Protein AF-A0A0Q4N151-F1 (afdb_monomer_lite)

Sequence (382 aa):
MIRSSELERDVANARCSFQQALKKNDFEMAQRARSQFSKATCHAAKTGRFMLASSLTSTMWHAFKIEQVIQDFRLARISEPLFRLCLNLFPPTTSVIRSLDKTITRLDIDLMLIEALVDHDDPQCNALLHIISDLSYRASHKALAVILTRFFSTVTPEFIAKGSATPLIKYINEFGRDYPSGKKIPASLLNILADNQALLIQVSERSESAYSEQKSLNLNILKQLHQAGAHDVVNAMAPAWMFNSAQPWSLIDLEAMGFRPMLSTLKTKLQYTTETNVCAAVYALCSNHIDMAQFTDFLKYLAGIFKPWMEALAQTCKAIAIAQRNELQNEKIRALILSVCSMSRIPPGYPQALLSIDGLERDSILEIPILHETMLGVDLGL

pLDDT: mean 70.11, std 10.07, range [41.34, 90.12]

Foldseek 3Di:
DDDLVVLVVLLVVLLVQLVVCLQVLPQVSNVVSVVSLVVSLVVCVVVVNPVSSVVSLVVSQVSDDLLVLLVCVLVVSHDPSSNLSCLLSHQDDPVSLLPDDLPDDPLVSLQSNLLSNLVPPLCPLLNLLVVLVSCLQPHDLNSNLNSLLSSLVNDDPVCLVVLVCLCVLVSLQSNCVVQPPPRDDPPSNLVSCLVSLVVLLSNLVSDPDLADSSNAHDLNSLLVNLVVVSVNSNVRHVLNVLLNDLDLVSLVSNVVSVDDDDLVSLLVRVQPDPSSLLSVLLCLLPPPPNAPVNLLVSLVSSLVRDDVLQVSLLCSLLVVLPPDDDPRSLSSNLSNVLSVVVRDDDDPCSLVSVVPRHPRDNVSSCVNPSSVVSVVCVVVVD

Radius of gyration: 31.25 Å; chains: 1; bounding box: 76×41×87 Å

Secondary structure (DSSP, 8-state):
---HHHHHHHHHHHHHHHHHHHHHT-HHHHHHHHHHHHHHHHHHHHTT-HHHHHHHHHHHHHH--HHHHHHHHHTT-S-HHHHHHHHHHSPPPHHHHHHS-TT---HHHHHHHHHHHHHHS---HHHHHHHHHHHTTTS-HHHHHHHHHHHHHH--HHHHHTTTTTHHHHHHHHHHTTS-TTPPPPHHHHHHHHHTHHHHHHHHHT-S-TT-TTTS--HHHHHHHHHTT-HHHHHHHHHHHHTS-S-THHHHHHHHTT----HHHHHHH-SS-HHHHHHHHHHHHH-SSS-HHHHHHHHHHHHTT-S-HHHHHHHHHHHHHHH---HHHHHHHHHHHHHHHHHSPPPTTHHHHHHTSTTS-HHHHHTSHHHHHHHHHHHTT-

Structure (mmCIF, N/CA/C/O backbone):
data_AF-A0A0Q4N151-F1
#
_entry.id   AF-A0A0Q4N151-F1
#
loop_
_atom_site.group_PDB
_atom_site.id
_atom_site.type_symbol
_atom_site.label_atom_id
_atom_site.label_alt_id
_atom_site.label_comp_id
_atom_site.label_asym_id
_atom_site.label_entity_id
_atom_site.label_seq_id
_atom_site.pdbx_PDB_ins_code
_atom_site.Cartn_x
_atom_site.Cartn_y
_atom_site.Cartn_z
_atom_site.occupancy
_atom_site.B_iso_or_equiv
_atom_site.auth_seq_id
_atom_site.auth_comp_id
_atom_site.auth_asym_id
_atom_site.auth_atom_id
_atom_site.pdbx_PDB_model_num
ATOM 1 N N . MET A 1 1 ? 43.180 -5.854 -40.787 1.00 41.34 1 MET A N 1
ATOM 2 C CA . MET A 1 1 ? 43.417 -5.477 -39.376 1.00 41.34 1 MET A CA 1
ATOM 3 C C . MET A 1 1 ? 42.893 -4.052 -39.200 1.00 41.34 1 MET A C 1
ATOM 5 O O . MET A 1 1 ? 43.567 -3.130 -39.631 1.00 41.34 1 MET A O 1
ATOM 9 N N . ILE A 1 2 ? 41.669 -3.861 -38.692 1.00 46.62 2 ILE A N 1
ATOM 10 C CA . ILE A 1 2 ? 41.097 -2.513 -38.488 1.00 46.62 2 ILE A CA 1
ATOM 11 C C . ILE A 1 2 ? 41.815 -1.858 -37.298 1.00 46.62 2 ILE A C 1
ATOM 13 O O . ILE A 1 2 ? 41.944 -2.468 -36.224 1.00 46.62 2 ILE A O 1
ATOM 17 N N . ARG A 1 3 ? 42.349 -0.649 -37.499 1.00 55.31 3 ARG A N 1
ATOM 18 C CA . ARG A 1 3 ? 43.069 0.116 -36.465 1.00 55.31 3 ARG A CA 1
ATOM 19 C C . ARG A 1 3 ? 42.054 0.669 -35.453 1.00 55.31 3 ARG A C 1
ATOM 21 O O . ARG A 1 3 ? 40.966 1.063 -35.854 1.00 55.31 3 ARG A O 1
ATOM 28 N N . SER A 1 4 ? 42.391 0.704 -34.156 1.00 58.28 4 SER A N 1
ATOM 29 C CA . SER A 1 4 ? 41.519 1.246 -33.079 1.00 58.28 4 SER A CA 1
ATOM 30 C C . SER A 1 4 ? 40.901 2.607 -33.443 1.00 58.28 4 SER A C 1
ATOM 32 O O . SER A 1 4 ? 39.729 2.858 -33.184 1.00 58.28 4 SER A O 1
ATOM 34 N N . SER A 1 5 ? 41.665 3.423 -34.177 1.00 66.75 5 SER A N 1
ATOM 35 C CA . SER A 1 5 ? 41.291 4.752 -34.659 1.00 66.75 5 SER A CA 1
ATOM 36 C C . SER A 1 5 ? 40.102 4.798 -35.627 1.00 66.75 5 SER A C 1
ATOM 38 O O . SER A 1 5 ? 39.402 5.804 -35.670 1.00 66.75 5 SER A O 1
ATOM 40 N N . GLU A 1 6 ? 39.873 3.762 -36.441 1.00 69.94 6 GLU A N 1
ATOM 41 C CA . GLU A 1 6 ? 38.732 3.737 -37.375 1.00 69.94 6 GLU A CA 1
ATOM 42 C C . GLU A 1 6 ? 37.424 3.475 -36.626 1.00 69.94 6 GLU A C 1
ATOM 44 O O . GLU A 1 6 ? 36.424 4.143 -36.865 1.00 69.94 6 GLU A O 1
ATOM 49 N N . LEU A 1 7 ? 37.462 2.582 -35.637 1.00 66.88 7 LEU A N 1
ATOM 50 C CA . LEU A 1 7 ?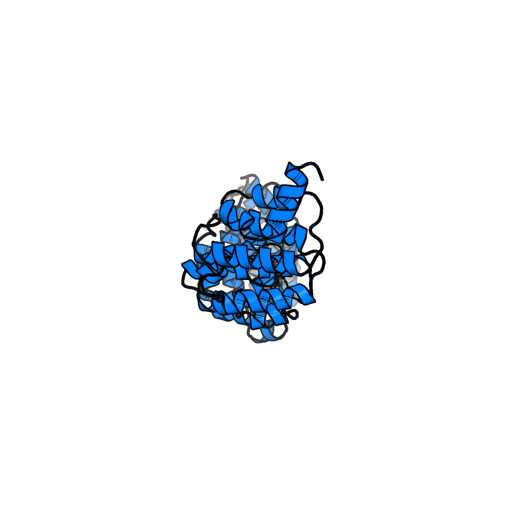 36.290 2.236 -34.841 1.00 66.88 7 LEU A CA 1
ATOM 51 C C . LEU A 1 7 ? 35.866 3.385 -33.907 1.00 66.88 7 LEU A C 1
ATOM 53 O O . LEU A 1 7 ? 34.680 3.673 -33.766 1.00 66.88 7 LEU A O 1
ATOM 57 N N . GLU A 1 8 ? 36.832 4.085 -33.307 1.00 69.50 8 GLU A N 1
ATOM 58 C CA . GLU A 1 8 ? 36.586 5.301 -32.517 1.00 69.50 8 GLU A CA 1
ATOM 59 C C . GLU A 1 8 ? 35.974 6.423 -33.370 1.00 69.50 8 GLU A C 1
ATOM 61 O O . GLU A 1 8 ? 35.065 7.130 -32.925 1.00 69.50 8 GLU A O 1
ATOM 66 N N . ARG A 1 9 ? 36.422 6.554 -34.626 1.00 76.19 9 ARG A N 1
ATOM 67 C CA . ARG A 1 9 ? 35.875 7.517 -35.588 1.00 76.19 9 ARG A CA 1
ATOM 68 C C . ARG A 1 9 ? 34.433 7.189 -35.963 1.00 76.19 9 ARG A C 1
ATOM 70 O O . ARG A 1 9 ? 33.602 8.094 -36.001 1.00 76.19 9 ARG A O 1
ATOM 77 N N . ASP A 1 10 ? 34.124 5.917 -36.188 1.00 73.12 10 ASP A N 1
ATOM 78 C CA . ASP A 1 10 ? 32.767 5.467 -36.503 1.00 73.12 10 ASP A CA 1
ATOM 79 C C . ASP A 1 10 ? 31.799 5.723 -35.342 1.00 73.12 10 ASP A C 1
ATOM 81 O O . ASP A 1 10 ? 30.681 6.195 -35.561 1.00 73.12 10 ASP A O 1
ATOM 85 N N . VAL A 1 11 ? 32.239 5.514 -34.096 1.00 68.56 11 VAL A N 1
ATOM 86 C CA . VAL A 1 11 ? 31.441 5.838 -32.901 1.00 68.56 11 VAL A CA 1
ATOM 87 C C . VAL A 1 11 ? 31.250 7.349 -32.742 1.00 68.56 11 VAL A C 1
ATOM 89 O O . VAL A 1 11 ? 30.138 7.800 -32.458 1.00 68.56 11 VAL A O 1
ATOM 92 N N . ALA A 1 12 ? 32.289 8.156 -32.978 1.00 73.69 12 ALA A N 1
ATOM 93 C CA . ALA A 1 12 ? 32.175 9.614 -32.947 1.00 73.69 12 ALA A CA 1
ATOM 94 C C . ALA A 1 12 ? 31.212 10.146 -34.026 1.00 73.69 12 ALA A C 1
ATOM 96 O O . ALA A 1 12 ? 30.402 11.033 -33.745 1.00 73.69 12 ALA A O 1
ATOM 97 N N . ASN A 1 13 ? 31.254 9.571 -35.231 1.00 79.06 13 ASN A N 1
ATOM 98 C CA . ASN A 1 13 ? 30.350 9.906 -36.328 1.00 79.06 13 ASN A CA 1
ATOM 99 C C . ASN A 1 13 ? 28.906 9.516 -36.003 1.00 79.06 13 ASN A C 1
ATOM 101 O O . ASN A 1 13 ? 28.019 10.360 -36.112 1.00 79.06 13 ASN A O 1
ATOM 105 N N . ALA A 1 14 ? 28.675 8.290 -35.523 1.00 75.38 14 ALA A N 1
ATOM 106 C CA . ALA A 1 14 ? 27.351 7.835 -35.103 1.00 75.38 14 ALA A CA 1
ATOM 107 C C . ALA A 1 14 ? 26.773 8.734 -33.995 1.00 75.38 14 ALA A C 1
ATOM 109 O O . ALA A 1 14 ? 25.610 9.134 -34.072 1.00 75.38 14 ALA A O 1
ATOM 110 N N . ARG A 1 15 ? 27.595 9.144 -33.015 1.00 73.44 15 ARG A N 1
ATOM 111 C CA . ARG A 1 15 ? 27.204 10.107 -31.971 1.00 73.44 15 ARG A CA 1
ATOM 112 C C . ARG A 1 15 ? 26.778 11.449 -32.564 1.00 73.44 15 ARG A C 1
ATOM 114 O O . ARG A 1 15 ? 25.709 11.954 -32.226 1.00 73.44 15 ARG A O 1
ATOM 121 N N . CYS A 1 16 ? 27.598 12.033 -33.436 1.00 78.56 16 CYS A N 1
ATOM 122 C CA . CYS A 1 16 ? 27.294 13.312 -34.077 1.00 78.56 16 CYS A CA 1
ATOM 123 C C . CYS A 1 16 ? 26.020 13.232 -34.929 1.00 78.56 16 CYS A C 1
ATOM 125 O O . CYS A 1 16 ? 25.173 14.120 -34.843 1.00 78.56 16 CYS A O 1
ATOM 127 N N . SER A 1 17 ? 25.846 12.159 -35.706 1.00 81.38 17 SER A N 1
ATOM 128 C CA . SER A 1 17 ? 24.643 11.935 -36.509 1.00 81.38 17 SER A CA 1
ATOM 129 C C . SER A 1 17 ? 23.394 11.784 -35.643 1.00 81.38 17 SER A C 1
ATOM 131 O O . SER A 1 17 ? 22.366 12.376 -35.958 1.00 81.38 17 SER A O 1
ATOM 133 N N . PHE A 1 18 ? 23.483 11.076 -34.516 1.00 76.81 18 PHE A N 1
ATOM 134 C CA . PHE A 1 18 ? 22.365 10.944 -33.582 1.00 76.81 18 PHE A CA 1
ATOM 135 C C . PHE A 1 18 ? 22.019 12.281 -32.899 1.00 76.81 18 PHE A C 1
ATOM 137 O O . PHE A 1 18 ? 20.851 12.643 -32.790 1.00 76.81 18 PHE A O 1
ATOM 144 N N . GLN A 1 19 ? 23.017 13.082 -32.508 1.00 77.19 19 GLN A N 1
ATOM 145 C CA . GLN A 1 19 ? 22.788 14.431 -31.965 1.00 77.19 19 GLN A CA 1
ATOM 146 C C . GLN A 1 19 ? 22.160 15.384 -32.992 1.00 77.19 19 GLN A C 1
ATOM 148 O O . GLN A 1 19 ? 21.340 16.231 -32.638 1.00 77.19 19 GLN A O 1
ATOM 153 N N . GLN A 1 20 ? 22.526 15.263 -34.269 1.00 82.38 20 GLN A N 1
ATOM 154 C CA . GLN A 1 20 ? 21.883 16.016 -35.346 1.00 82.38 20 GLN A CA 1
ATOM 155 C C . GLN A 1 20 ? 20.444 15.555 -35.583 1.00 82.38 20 GLN A C 1
ATOM 157 O O . GLN A 1 20 ? 19.576 16.403 -35.782 1.00 82.38 20 GLN A O 1
ATOM 162 N N . ALA A 1 21 ? 20.187 14.247 -35.508 1.00 82.12 21 ALA A N 1
ATOM 163 C CA . ALA A 1 21 ? 18.848 13.678 -35.597 1.00 82.12 21 ALA A CA 1
ATOM 164 C C . ALA A 1 21 ? 17.926 14.239 -34.504 1.00 82.12 21 ALA A C 1
ATOM 166 O O . ALA A 1 21 ? 16.815 14.663 -34.804 1.00 82.12 21 ALA A O 1
ATOM 167 N N . LEU A 1 22 ? 18.425 14.353 -33.266 1.00 76.44 22 LEU A N 1
ATOM 168 C CA . LEU A 1 22 ? 17.711 15.006 -32.163 1.00 76.44 22 LEU A CA 1
ATOM 169 C C . LEU A 1 22 ? 17.378 16.469 -32.471 1.00 76.44 22 LEU A C 1
ATOM 171 O O . LEU A 1 22 ? 16.227 16.873 -32.350 1.00 76.44 22 LEU A O 1
ATOM 175 N N . LYS A 1 23 ? 18.359 17.255 -32.936 1.00 80.69 23 LYS A N 1
ATOM 176 C CA . LYS A 1 23 ? 18.148 18.673 -33.287 1.00 80.69 23 LYS A CA 1
ATOM 177 C C . LYS A 1 23 ? 17.144 18.875 -34.423 1.00 80.69 23 LYS A C 1
ATOM 179 O O . LYS A 1 23 ? 16.506 19.919 -34.482 1.00 80.69 23 LYS A O 1
ATOM 184 N N . LYS A 1 24 ? 17.052 17.914 -35.344 1.00 84.88 24 LYS A N 1
ATOM 185 C CA . LYS A 1 24 ? 16.179 17.967 -36.526 1.00 84.88 24 LYS A CA 1
ATOM 186 C C . LYS A 1 24 ? 14.867 17.199 -36.353 1.00 84.88 24 LYS A C 1
ATOM 188 O O . LYS A 1 24 ? 14.054 17.212 -37.268 1.00 84.88 24 LYS A O 1
ATOM 193 N N . ASN A 1 25 ? 14.670 16.542 -35.209 1.00 78.62 25 ASN A N 1
ATOM 194 C CA . ASN A 1 25 ? 13.558 15.628 -34.951 1.00 78.62 25 ASN A CA 1
ATOM 195 C C . ASN A 1 25 ? 13.407 14.528 -36.033 1.00 78.62 25 ASN A C 1
ATOM 197 O O . ASN A 1 25 ? 12.300 14.169 -36.426 1.00 78.62 25 ASN A O 1
ATOM 201 N N . ASP A 1 26 ? 14.535 14.010 -36.532 1.00 84.25 26 ASP A N 1
ATOM 202 C CA . ASP A 1 26 ? 14.602 13.046 -37.638 1.00 84.25 26 ASP A CA 1
ATOM 203 C C . ASP A 1 26 ? 14.777 11.612 -37.108 1.00 84.25 26 ASP A C 1
ATOM 205 O O . ASP A 1 26 ? 15.869 11.177 -36.729 1.00 84.25 26 ASP A O 1
ATOM 209 N N . PHE A 1 27 ? 13.674 10.863 -37.072 1.00 78.62 27 PHE A N 1
ATOM 210 C CA . PHE A 1 27 ? 13.645 9.493 -36.560 1.00 78.62 27 PHE A CA 1
ATOM 211 C C . PHE A 1 27 ? 14.465 8.509 -37.406 1.00 78.62 27 PHE A C 1
ATOM 213 O O . PHE A 1 27 ? 15.145 7.637 -36.858 1.00 78.62 27 PHE A O 1
ATOM 220 N N . GLU A 1 28 ? 14.458 8.652 -38.732 1.00 84.75 28 GLU A N 1
ATOM 221 C CA . GLU A 1 28 ? 15.217 7.759 -39.609 1.00 84.75 28 GLU A CA 1
ATOM 222 C C . GLU A 1 28 ? 16.720 7.955 -39.428 1.00 84.75 28 GLU A C 1
ATOM 224 O O . GLU A 1 28 ? 17.482 6.985 -39.366 1.00 84.75 28 GLU A O 1
ATOM 229 N N . MET A 1 29 ? 17.159 9.208 -39.303 1.00 82.88 29 MET A N 1
ATOM 230 C CA . MET A 1 29 ? 18.560 9.532 -39.055 1.00 82.88 29 MET A CA 1
ATOM 231 C C . MET A 1 29 ? 19.038 8.945 -37.719 1.00 82.88 29 MET A C 1
ATOM 233 O O . MET A 1 29 ? 20.139 8.389 -37.650 1.00 82.88 29 MET A O 1
ATOM 237 N N . ALA A 1 30 ? 18.193 8.980 -36.684 1.00 78.81 30 ALA A N 1
ATOM 238 C CA . ALA A 1 30 ? 18.471 8.348 -35.396 1.00 78.81 30 ALA A CA 1
ATOM 239 C C . ALA A 1 30 ? 18.589 6.814 -35.511 1.00 78.81 30 ALA A C 1
ATOM 241 O O . ALA A 1 30 ? 19.528 6.217 -34.974 1.00 78.81 30 ALA A O 1
ATOM 242 N N . GLN A 1 31 ? 17.701 6.158 -36.268 1.00 79.81 31 GLN A N 1
ATOM 243 C CA . GLN A 1 31 ? 17.779 4.712 -36.517 1.00 79.81 31 GLN A CA 1
ATOM 244 C C . GLN A 1 31 ? 19.034 4.305 -37.300 1.00 79.81 31 GLN A C 1
ATOM 246 O O . GLN A 1 31 ? 19.663 3.288 -36.992 1.00 79.81 31 GLN A O 1
ATOM 251 N N . ARG A 1 32 ? 19.439 5.101 -38.295 1.00 83.12 32 ARG A N 1
ATOM 252 C CA . ARG A 1 32 ? 20.667 4.846 -39.065 1.00 83.12 32 ARG A CA 1
ATOM 253 C C . ARG A 1 32 ? 21.905 4.954 -38.178 1.00 83.12 32 ARG A C 1
ATOM 255 O O . ARG A 1 32 ? 22.747 4.057 -38.213 1.00 83.12 32 ARG A O 1
ATOM 262 N N . ALA A 1 33 ? 21.977 5.984 -37.337 1.00 80.75 33 ALA A N 1
ATOM 263 C CA . ALA A 1 33 ? 23.064 6.152 -36.375 1.00 80.75 33 ALA A CA 1
ATOM 264 C C . ALA A 1 33 ? 23.129 4.991 -35.358 1.00 80.75 33 ALA A C 1
ATOM 266 O O . ALA A 1 33 ? 24.214 4.469 -35.094 1.00 80.75 33 ALA A O 1
ATOM 267 N N . ARG A 1 34 ? 21.980 4.486 -34.879 1.00 76.31 34 ARG A N 1
ATOM 268 C CA . ARG A 1 34 ? 21.909 3.249 -34.071 1.00 76.31 34 ARG A CA 1
ATOM 269 C C . ARG A 1 34 ? 22.496 2.047 -34.809 1.00 76.31 34 ARG A C 1
ATOM 271 O O . ARG A 1 34 ? 23.286 1.296 -34.239 1.00 76.31 34 ARG A O 1
ATOM 278 N N . SER A 1 35 ? 22.078 1.824 -36.056 1.00 80.94 35 SER A N 1
ATOM 279 C CA . SER A 1 35 ? 22.536 0.679 -36.852 1.00 80.94 35 SER A CA 1
ATOM 280 C C . SER A 1 35 ? 24.053 0.713 -37.052 1.00 80.94 35 SER A C 1
ATOM 282 O O . SER A 1 35 ? 24.719 -0.312 -36.916 1.00 80.94 35 SER A O 1
ATOM 284 N N . GLN A 1 36 ? 24.609 1.899 -37.312 1.00 80.62 36 GLN A N 1
ATOM 285 C CA . GLN A 1 36 ? 26.053 2.107 -37.429 1.00 80.62 36 GLN A CA 1
ATOM 286 C C . GLN A 1 36 ? 26.781 1.760 -36.128 1.00 80.62 36 GLN A C 1
ATOM 288 O O . GLN A 1 36 ? 27.745 0.996 -36.156 1.00 80.62 36 GLN A O 1
ATOM 293 N N . PHE A 1 37 ? 26.275 2.233 -34.987 1.00 76.19 37 PHE A N 1
ATOM 294 C CA . PHE A 1 37 ? 26.854 1.915 -33.685 1.00 76.19 37 PHE A CA 1
ATOM 295 C C . PHE A 1 37 ? 26.819 0.409 -33.377 1.00 76.19 37 PHE A C 1
ATOM 297 O O . PHE A 1 37 ? 27.835 -0.176 -33.009 1.00 76.19 37 PHE A O 1
ATOM 304 N N . SER A 1 38 ? 25.671 -0.243 -33.589 1.00 75.88 38 SER A N 1
ATOM 305 C CA . SER A 1 38 ? 25.506 -1.684 -33.355 1.00 75.88 38 SER A CA 1
ATOM 306 C C . SER A 1 38 ? 26.436 -2.527 -34.235 1.00 75.88 38 SER A C 1
ATOM 308 O O . SER A 1 38 ? 27.004 -3.520 -33.780 1.00 75.88 38 SER A O 1
ATOM 310 N N . LYS A 1 39 ? 26.652 -2.114 -35.490 1.00 81.12 39 LYS A N 1
ATOM 311 C CA . LYS A 1 39 ? 27.624 -2.762 -36.379 1.00 81.12 39 LYS A CA 1
ATOM 312 C C . LYS A 1 39 ? 29.052 -2.612 -35.853 1.00 81.12 39 LYS A C 1
ATOM 314 O O . LYS A 1 39 ? 29.786 -3.598 -35.858 1.00 81.12 39 LYS A O 1
ATOM 319 N N . ALA A 1 40 ? 29.426 -1.428 -35.366 1.00 73.88 40 ALA A N 1
ATOM 320 C CA . ALA A 1 40 ? 30.756 -1.171 -34.818 1.00 73.88 40 ALA A CA 1
ATOM 321 C C . ALA A 1 40 ? 31.033 -1.999 -33.548 1.00 73.88 40 ALA A C 1
ATOM 323 O O . ALA A 1 40 ? 32.072 -2.658 -33.452 1.00 73.88 40 ALA A O 1
ATOM 324 N N . THR A 1 41 ? 30.087 -2.054 -32.604 1.00 70.00 41 THR A N 1
ATOM 325 C CA . THR A 1 41 ? 30.229 -2.856 -31.375 1.00 70.00 41 THR A CA 1
ATOM 326 C C . THR A 1 41 ? 30.225 -4.357 -31.656 1.00 70.00 41 THR A C 1
ATOM 328 O O . THR A 1 41 ? 31.070 -5.084 -31.130 1.00 70.00 41 THR A O 1
ATOM 331 N N . CYS A 1 42 ? 29.348 -4.832 -32.546 1.00 72.75 42 CYS A N 1
ATOM 332 C CA . CYS A 1 42 ? 29.320 -6.232 -32.971 1.00 72.75 42 CYS A CA 1
ATOM 333 C C . CYS A 1 42 ? 30.626 -6.644 -33.668 1.00 72.75 42 CYS A C 1
ATOM 335 O O . CYS A 1 42 ? 31.152 -7.727 -33.411 1.00 72.75 42 CYS A O 1
ATOM 337 N N . HIS A 1 43 ? 31.187 -5.780 -34.518 1.00 76.19 43 HIS A N 1
ATOM 338 C CA . HIS A 1 43 ? 32.465 -6.036 -35.179 1.00 76.19 43 HIS A CA 1
ATOM 339 C C . HIS A 1 43 ? 33.631 -6.119 -34.176 1.00 76.19 43 HIS A C 1
ATOM 341 O O . HIS A 1 43 ? 34.466 -7.021 -34.273 1.00 76.19 43 HIS A O 1
ATOM 347 N N . ALA A 1 44 ? 33.664 -5.238 -33.170 1.00 70.56 44 ALA A N 1
ATOM 348 C CA . ALA A 1 44 ? 34.652 -5.294 -32.090 1.00 70.56 44 ALA A CA 1
ATOM 349 C C . ALA A 1 44 ? 34.565 -6.596 -31.276 1.00 70.56 44 ALA A C 1
ATOM 351 O O . ALA A 1 44 ? 35.587 -7.231 -31.016 1.00 70.56 44 ALA A O 1
ATOM 352 N N . ALA A 1 45 ? 33.349 -7.033 -30.932 1.00 71.19 45 ALA A N 1
ATOM 353 C CA . ALA A 1 45 ? 33.125 -8.295 -30.228 1.00 71.19 45 ALA A CA 1
ATOM 354 C C . ALA A 1 45 ? 33.564 -9.507 -31.071 1.00 71.19 45 ALA A C 1
ATOM 356 O O . ALA A 1 45 ? 34.313 -10.358 -30.598 1.00 71.19 45 ALA A O 1
ATOM 357 N N . LYS A 1 46 ? 33.176 -9.550 -32.354 1.00 75.19 46 LYS A N 1
ATOM 358 C CA . LYS A 1 46 ? 33.537 -10.633 -33.290 1.00 75.19 46 LYS A CA 1
ATOM 359 C C . LYS A 1 46 ? 35.036 -10.738 -33.572 1.00 75.19 46 LYS A C 1
ATOM 361 O O . LYS A 1 46 ? 35.508 -11.806 -33.938 1.00 75.19 46 LYS A O 1
ATOM 366 N N . THR A 1 47 ? 35.787 -9.652 -33.404 1.00 74.81 47 THR A N 1
ATOM 367 C CA . THR A 1 47 ? 37.248 -9.629 -33.599 1.00 74.81 47 THR A CA 1
ATOM 368 C C . THR A 1 47 ? 38.035 -9.876 -32.308 1.00 74.81 47 THR A C 1
ATOM 370 O O . THR A 1 47 ? 39.238 -9.628 -32.266 1.00 74.81 47 THR A O 1
ATOM 373 N N . GLY A 1 48 ? 37.376 -10.364 -31.248 1.00 67.19 48 GLY A N 1
ATOM 374 C CA . GLY A 1 48 ? 38.019 -10.707 -29.977 1.00 67.19 48 GLY A CA 1
ATOM 375 C C . GLY A 1 48 ? 38.396 -9.495 -29.119 1.00 67.19 48 GLY A C 1
ATOM 376 O O . GLY A 1 48 ? 39.076 -9.641 -28.106 1.00 67.19 48 GLY A O 1
ATOM 377 N N . ARG A 1 49 ? 37.957 -8.284 -29.490 1.00 70.25 49 ARG A N 1
ATOM 378 C CA . ARG A 1 49 ? 38.250 -7.036 -28.771 1.00 70.25 49 ARG A CA 1
ATOM 379 C C . ARG A 1 49 ? 37.128 -6.692 -27.790 1.00 70.25 49 ARG A C 1
ATOM 381 O O . ARG A 1 49 ? 36.551 -5.609 -27.844 1.00 70.25 49 ARG A O 1
ATOM 388 N N . PHE A 1 50 ? 36.820 -7.610 -26.876 1.00 65.88 50 PHE A N 1
ATOM 389 C CA . PHE A 1 50 ? 35.721 -7.463 -25.908 1.00 65.88 50 PHE A CA 1
ATOM 390 C C . PHE A 1 50 ? 35.874 -6.237 -24.994 1.00 65.88 50 PHE A C 1
ATOM 392 O O . PHE A 1 50 ? 34.905 -5.521 -24.754 1.00 65.88 50 PHE A O 1
ATOM 399 N N . MET A 1 51 ? 37.103 -5.937 -24.562 1.00 61.22 51 MET A N 1
ATOM 400 C CA . MET A 1 51 ? 37.426 -4.730 -23.786 1.00 61.22 51 MET A CA 1
ATOM 401 C C . MET A 1 51 ? 37.108 -3.443 -24.564 1.00 61.22 51 MET A C 1
ATOM 403 O O . MET A 1 51 ? 36.565 -2.498 -24.000 1.00 61.22 51 MET A O 1
ATOM 407 N N . LEU A 1 52 ? 37.382 -3.424 -25.873 1.00 64.38 52 LEU A N 1
ATOM 408 C CA . LEU A 1 52 ? 37.075 -2.294 -26.754 1.00 64.38 52 LEU A CA 1
ATOM 409 C C . LEU A 1 52 ? 35.562 -2.168 -26.977 1.00 64.38 52 LEU A C 1
ATOM 411 O O . LEU A 1 52 ? 35.023 -1.072 -26.901 1.00 64.38 52 LEU A O 1
ATOM 415 N N . ALA A 1 53 ? 34.858 -3.283 -27.196 1.00 61.03 53 ALA A N 1
ATOM 416 C CA . ALA A 1 53 ? 33.400 -3.294 -27.330 1.00 61.03 53 ALA A CA 1
ATOM 417 C C . ALA A 1 53 ? 32.705 -2.756 -26.062 1.00 61.03 53 ALA A C 1
ATOM 419 O O . ALA A 1 53 ? 31.794 -1.933 -26.159 1.00 61.03 53 ALA A O 1
ATOM 420 N N . SER A 1 54 ? 33.180 -3.160 -24.880 1.00 57.91 54 SER A N 1
ATOM 421 C CA . SER A 1 54 ? 32.696 -2.668 -23.583 1.00 57.91 54 SER A CA 1
ATOM 422 C C . SER A 1 54 ? 33.023 -1.181 -23.369 1.00 57.91 54 SER A C 1
ATOM 424 O O . SER A 1 54 ? 32.138 -0.385 -23.054 1.00 57.91 54 SER A O 1
ATOM 426 N N . SER A 1 55 ? 34.265 -0.770 -23.650 1.00 60.62 55 SER A N 1
ATOM 427 C CA . SER A 1 55 ? 34.717 0.624 -23.541 1.00 60.62 55 SER A CA 1
ATOM 428 C C . SER A 1 55 ? 33.965 1.570 -24.482 1.00 60.62 55 SER A C 1
ATOM 430 O O . SER A 1 55 ? 33.568 2.658 -24.068 1.00 60.62 55 SER A O 1
ATOM 432 N N . LEU A 1 56 ? 33.698 1.161 -25.723 1.00 63.72 56 LEU A N 1
ATOM 433 C CA . LEU A 1 56 ? 32.946 1.967 -26.690 1.00 63.72 56 LEU A CA 1
ATOM 434 C C . LEU A 1 56 ? 31.477 2.096 -26.310 1.00 63.72 56 LEU A C 1
ATOM 436 O O . LEU A 1 56 ? 30.891 3.163 -26.481 1.00 63.72 56 LEU A O 1
ATOM 440 N N . THR A 1 57 ? 30.909 1.032 -25.744 1.00 63.16 57 THR A N 1
ATOM 441 C CA . THR A 1 57 ? 29.570 1.061 -25.163 1.00 63.16 57 THR A CA 1
ATOM 442 C C . THR A 1 57 ? 29.538 2.087 -24.032 1.00 63.16 57 THR A C 1
ATOM 444 O O . THR A 1 57 ? 28.817 3.075 -24.143 1.00 63.16 57 THR A O 1
ATOM 447 N N . SER A 1 58 ? 30.400 1.955 -23.017 1.00 56.38 58 SER A N 1
ATOM 448 C CA . SER A 1 58 ? 30.516 2.895 -21.884 1.00 56.38 58 SER A CA 1
ATOM 449 C C . SER A 1 58 ? 30.789 4.349 -22.307 1.00 56.38 58 SER A C 1
ATOM 451 O O . SER A 1 58 ? 30.152 5.273 -21.806 1.00 56.38 58 SER A O 1
ATOM 453 N N . THR A 1 59 ? 31.671 4.580 -23.280 1.00 58.16 59 THR A N 1
ATOM 454 C CA . THR A 1 59 ? 31.992 5.932 -23.771 1.00 58.16 59 THR A CA 1
ATOM 455 C C . THR A 1 59 ? 30.785 6.589 -24.441 1.00 58.16 59 THR A C 1
ATOM 457 O O . THR A 1 59 ? 30.555 7.788 -24.276 1.00 58.16 59 THR A O 1
ATOM 460 N N . MET A 1 60 ? 29.979 5.813 -25.171 1.00 60.50 60 MET A N 1
ATOM 461 C CA . MET A 1 60 ? 28.731 6.297 -25.754 1.00 60.50 60 MET A CA 1
ATOM 462 C C . MET A 1 60 ? 27.701 6.647 -24.665 1.00 60.50 60 MET A C 1
ATOM 464 O O . MET A 1 60 ? 27.077 7.702 -24.761 1.00 60.50 60 MET A O 1
ATOM 468 N N . TRP A 1 61 ? 27.589 5.829 -23.610 1.00 57.62 61 TRP A N 1
ATOM 469 C CA . TRP A 1 61 ? 26.742 6.107 -22.440 1.00 57.62 61 TRP A CA 1
ATOM 470 C C . TRP A 1 61 ? 27.124 7.411 -21.737 1.00 57.62 61 TRP A C 1
ATOM 472 O O . TRP A 1 61 ? 26.261 8.236 -21.464 1.00 57.62 61 TRP A O 1
ATOM 482 N N . HIS A 1 62 ? 28.417 7.644 -21.498 1.00 54.47 62 HIS A N 1
ATOM 483 C CA . HIS A 1 62 ? 28.886 8.877 -20.856 1.00 54.47 62 HIS A CA 1
ATOM 484 C C . HIS A 1 62 ? 28.772 10.113 -21.758 1.00 54.47 62 HIS A C 1
ATOM 486 O O . HIS A 1 62 ? 28.589 11.228 -21.270 1.00 54.47 62 HIS A O 1
ATOM 492 N N . ALA A 1 63 ? 28.880 9.939 -23.077 1.00 50.84 63 ALA A N 1
ATOM 493 C CA . ALA A 1 63 ? 28.762 11.035 -24.032 1.00 50.84 63 ALA A CA 1
ATOM 494 C C . ALA A 1 63 ? 27.306 11.438 -24.324 1.00 50.84 63 ALA A C 1
ATOM 496 O O . ALA A 1 63 ? 27.067 12.538 -24.834 1.00 50.84 63 ALA A O 1
ATOM 497 N N . PHE A 1 64 ? 26.339 10.569 -24.027 1.00 65.38 64 PHE A N 1
ATOM 498 C CA . PHE A 1 64 ? 24.921 10.824 -24.227 1.00 65.38 64 PHE A CA 1
ATOM 499 C C . PHE A 1 64 ? 24.274 11.343 -22.940 1.00 65.38 64 PHE A C 1
ATOM 501 O O . PHE A 1 64 ? 24.108 10.625 -21.959 1.00 65.38 64 PHE A O 1
ATOM 508 N N . LYS A 1 65 ? 23.871 12.615 -22.942 1.00 72.50 65 LYS A N 1
ATOM 509 C CA . LYS A 1 65 ? 23.156 13.216 -21.813 1.00 72.50 65 LYS A CA 1
ATOM 510 C C . LYS A 1 65 ? 21.667 12.912 -21.935 1.00 72.50 65 LYS A C 1
ATOM 512 O O . LYS A 1 65 ? 20.921 13.720 -22.483 1.00 72.50 65 LYS A O 1
ATOM 517 N N . ILE A 1 66 ? 21.236 11.760 -21.425 1.00 71.69 66 ILE A N 1
ATOM 518 C CA . ILE A 1 66 ? 19.815 11.380 -21.396 1.00 71.69 66 ILE A CA 1
ATOM 519 C C . ILE A 1 66 ? 18.948 12.449 -20.699 1.00 71.69 66 ILE A C 1
ATOM 521 O O . ILE A 1 66 ? 17.837 12.724 -21.140 1.00 71.69 66 ILE A O 1
ATOM 525 N N . GLU A 1 67 ? 19.499 13.159 -19.710 1.00 74.06 67 GLU A N 1
ATOM 526 C CA . GLU A 1 67 ? 18.868 14.319 -19.062 1.00 74.06 67 GLU A CA 1
ATOM 527 C C . GLU A 1 67 ? 18.445 15.402 -20.068 1.00 74.06 67 GLU A C 1
ATOM 529 O O . GLU A 1 67 ? 17.338 15.932 -19.984 1.00 74.06 67 GLU A O 1
ATOM 534 N N . GLN A 1 68 ? 19.291 15.692 -21.062 1.00 76.62 68 GLN A N 1
ATOM 535 C CA . GLN A 1 68 ? 19.007 16.687 -22.097 1.00 76.62 68 GLN A CA 1
ATOM 536 C C . GLN A 1 68 ? 17.868 16.231 -23.013 1.00 76.62 68 GLN A C 1
ATOM 538 O O . GLN A 1 68 ? 17.010 17.027 -23.371 1.00 76.62 68 GLN A O 1
ATOM 543 N N . VAL A 1 69 ? 17.824 14.943 -23.356 1.00 77.94 69 VAL A N 1
ATOM 544 C CA . VAL A 1 69 ? 16.749 14.366 -24.178 1.00 77.94 69 VAL A CA 1
ATOM 545 C C . VAL A 1 69 ? 15.410 14.409 -23.449 1.00 77.94 69 VAL A C 1
ATOM 547 O O . VAL A 1 69 ? 14.392 14.741 -24.051 1.00 77.94 69 VAL A O 1
ATOM 550 N N . ILE A 1 70 ? 15.411 14.153 -22.140 1.00 75.12 70 ILE A N 1
ATOM 551 C CA . ILE A 1 70 ? 14.217 14.291 -21.302 1.00 75.12 70 ILE A CA 1
ATOM 552 C C . ILE A 1 70 ? 13.748 15.748 -21.273 1.00 75.12 70 ILE A C 1
ATOM 554 O O . ILE A 1 70 ? 12.557 16.013 -21.440 1.00 75.12 70 ILE A O 1
ATOM 558 N N . GLN A 1 71 ? 14.666 16.703 -21.107 1.00 76.81 71 GLN A N 1
ATOM 559 C CA . GLN A 1 71 ? 14.342 18.131 -21.161 1.00 76.81 71 GLN A CA 1
ATOM 560 C C . GLN A 1 71 ? 13.804 18.552 -22.533 1.00 76.81 71 GLN A C 1
ATOM 562 O O . GLN A 1 71 ? 12.792 19.247 -22.608 1.00 76.81 71 GLN A O 1
ATOM 567 N N . ASP A 1 72 ? 14.426 18.109 -23.623 1.00 79.25 72 ASP A N 1
ATOM 568 C CA . ASP A 1 72 ? 13.989 18.454 -24.973 1.00 79.25 72 ASP A CA 1
ATOM 569 C C . ASP A 1 72 ? 12.621 17.837 -25.306 1.00 79.25 72 ASP A C 1
ATOM 571 O O . ASP A 1 72 ? 11.808 18.490 -25.963 1.00 79.25 72 ASP A O 1
ATOM 575 N N . PHE A 1 73 ? 12.299 16.642 -24.794 1.00 81.56 73 PHE A N 1
ATOM 576 C CA . PHE A 1 73 ? 10.950 16.075 -24.913 1.00 81.56 73 PHE A CA 1
ATOM 577 C C . PHE A 1 73 ? 9.928 16.856 -24.082 1.00 81.56 73 PHE A C 1
ATOM 579 O O . PHE A 1 73 ? 8.852 17.191 -24.577 1.00 81.56 73 PHE A O 1
ATOM 586 N N . ARG A 1 74 ? 10.281 17.228 -22.841 1.00 74.50 74 ARG A N 1
ATOM 587 C CA . ARG A 1 74 ? 9.444 18.083 -21.976 1.00 74.50 74 ARG A CA 1
ATOM 588 C C . ARG A 1 74 ? 9.105 19.415 -22.651 1.00 74.50 74 ARG A C 1
ATOM 590 O O . ARG A 1 74 ? 7.974 19.881 -22.537 1.00 74.50 74 ARG A O 1
ATOM 597 N N . LEU A 1 75 ? 10.057 19.989 -23.387 1.00 80.38 75 LEU A N 1
ATOM 598 C CA . LEU A 1 75 ? 9.904 21.227 -24.157 1.00 80.38 75 LEU A CA 1
ATOM 599 C C . LEU A 1 75 ? 9.285 21.021 -25.555 1.00 80.38 75 LEU A C 1
ATOM 601 O O . LEU A 1 75 ? 9.272 21.963 -26.345 1.00 80.38 75 LEU A O 1
ATOM 605 N N . ALA A 1 76 ? 8.792 19.817 -25.874 1.00 81.19 76 ALA A N 1
ATOM 606 C CA . ALA A 1 76 ? 8.215 19.446 -27.172 1.00 81.19 76 ALA A CA 1
ATOM 607 C C . ALA A 1 76 ? 9.145 19.689 -28.382 1.00 81.19 76 ALA A C 1
ATOM 609 O O . ALA A 1 76 ? 8.685 19.885 -29.505 1.00 81.19 76 ALA A O 1
ATOM 610 N N . ARG A 1 77 ? 10.466 19.673 -28.165 1.00 79.19 77 ARG A N 1
ATOM 611 C CA . ARG A 1 77 ? 11.488 19.853 -29.213 1.00 79.19 77 ARG A CA 1
ATOM 612 C C . ARG A 1 77 ? 11.803 18.563 -29.963 1.00 79.19 77 ARG A C 1
ATOM 614 O O . ARG A 1 77 ? 12.283 18.618 -31.091 1.00 79.19 77 ARG A O 1
ATOM 621 N N . ILE A 1 78 ? 11.529 17.418 -29.345 1.00 80.38 78 ILE A N 1
ATOM 622 C CA . ILE A 1 78 ? 11.633 16.095 -29.965 1.00 80.38 78 ILE A CA 1
ATOM 623 C C . ILE A 1 78 ? 10.286 15.375 -29.897 1.00 80.38 78 ILE A C 1
ATOM 625 O O . ILE A 1 78 ? 9.480 15.626 -29.003 1.00 80.38 78 ILE A O 1
ATOM 629 N N . SER A 1 79 ? 10.026 14.502 -30.866 1.00 81.69 79 SER A N 1
ATOM 630 C CA . SER A 1 79 ? 8.792 13.717 -30.962 1.00 81.69 79 SER A CA 1
ATOM 631 C C . SER A 1 79 ? 8.799 12.506 -30.023 1.00 81.69 79 SER A C 1
ATOM 633 O O . SER A 1 79 ? 9.860 12.007 -29.649 1.00 81.69 79 SER A O 1
ATOM 635 N N . GLU A 1 80 ? 7.617 11.993 -29.668 1.00 83.25 80 GLU A N 1
ATOM 636 C CA . GLU A 1 80 ? 7.487 10.801 -28.815 1.00 83.25 80 GLU A CA 1
ATOM 637 C C . GLU A 1 80 ? 8.163 9.545 -29.410 1.00 83.25 80 GLU A C 1
ATOM 639 O O . GLU A 1 80 ? 8.883 8.871 -28.673 1.00 83.25 80 GLU A O 1
ATOM 644 N N . PRO A 1 81 ? 8.040 9.220 -30.717 1.00 82.94 81 PRO A N 1
ATOM 645 C CA . PRO A 1 81 ? 8.741 8.067 -31.289 1.00 82.94 81 PRO A CA 1
ATOM 646 C C . PRO A 1 81 ? 10.263 8.182 -31.170 1.00 82.94 81 PRO A C 1
ATOM 648 O O . PRO A 1 81 ? 10.942 7.202 -30.855 1.00 82.94 81 PRO A O 1
ATOM 651 N N . LEU A 1 82 ? 10.801 9.388 -31.380 1.00 78.81 82 LEU A N 1
ATOM 652 C CA . LEU A 1 82 ? 12.226 9.661 -31.219 1.00 78.81 82 LEU A CA 1
ATOM 653 C C . LEU A 1 82 ? 12.651 9.561 -29.751 1.00 78.81 82 LEU A C 1
ATOM 655 O O . LEU A 1 82 ? 13.677 8.952 -29.464 1.00 78.81 82 LEU A O 1
ATOM 659 N N . PHE A 1 83 ? 11.838 10.070 -28.825 1.00 82.31 83 PHE A N 1
ATOM 660 C CA . PHE A 1 83 ? 12.067 9.938 -27.388 1.00 82.31 83 PHE A CA 1
ATOM 661 C C . PHE A 1 83 ? 12.083 8.470 -26.934 1.00 82.31 83 PHE A C 1
ATOM 663 O O . PHE A 1 83 ? 13.043 8.044 -26.297 1.00 82.31 83 PHE A O 1
ATOM 670 N N . ARG A 1 84 ? 11.096 7.660 -27.340 1.00 79.00 84 ARG A N 1
ATOM 671 C CA . ARG A 1 84 ? 11.056 6.213 -27.052 1.00 79.00 84 ARG A CA 1
ATOM 672 C C . ARG A 1 84 ? 12.258 5.473 -27.638 1.00 79.00 84 ARG A C 1
ATOM 674 O O . ARG A 1 84 ? 12.825 4.603 -26.983 1.00 79.00 84 ARG A O 1
ATOM 681 N N . LEU A 1 85 ? 12.690 5.828 -28.851 1.00 75.94 85 LEU A N 1
ATOM 682 C CA . LEU A 1 85 ? 13.913 5.275 -29.433 1.00 75.94 85 LEU A CA 1
ATOM 683 C C . LEU A 1 85 ? 15.145 5.647 -28.601 1.00 75.94 85 LEU A C 1
ATOM 685 O O . LEU A 1 85 ? 15.990 4.788 -28.379 1.00 75.94 85 LEU A O 1
ATOM 689 N N . CYS A 1 86 ? 15.248 6.887 -28.119 1.00 76.38 86 CYS A N 1
ATOM 690 C CA . CYS A 1 86 ? 16.339 7.297 -27.237 1.00 76.38 86 CYS A CA 1
ATOM 691 C C . CYS A 1 86 ? 16.340 6.522 -25.922 1.00 76.38 86 CYS A C 1
ATOM 693 O O . CYS A 1 86 ? 17.397 6.049 -25.528 1.00 76.38 86 CYS A O 1
ATOM 695 N N . LEU A 1 87 ? 15.180 6.345 -25.290 1.00 75.81 87 LEU A N 1
ATOM 696 C CA . LEU A 1 87 ? 15.052 5.572 -24.055 1.00 75.81 87 LEU A CA 1
ATOM 697 C C . LEU A 1 87 ? 15.416 4.097 -24.235 1.00 75.81 87 LEU A C 1
ATOM 699 O O . LEU A 1 87 ? 16.095 3.532 -23.390 1.00 75.81 87 LEU A O 1
ATOM 703 N N . ASN A 1 88 ? 15.054 3.491 -25.364 1.00 71.94 88 ASN A N 1
ATOM 704 C CA . ASN A 1 88 ? 15.439 2.111 -25.673 1.00 71.94 88 ASN A CA 1
ATOM 705 C C . ASN A 1 88 ? 16.941 1.941 -25.949 1.00 71.94 88 ASN A C 1
ATOM 707 O O . ASN A 1 88 ? 17.471 0.838 -25.848 1.00 71.94 88 ASN A O 1
ATOM 711 N N . LEU A 1 89 ? 17.617 3.004 -26.388 1.00 68.94 89 LEU A N 1
ATOM 712 C CA . LEU A 1 89 ? 19.045 2.978 -26.717 1.00 68.94 89 LEU A CA 1
ATOM 713 C C . LEU A 1 89 ? 19.937 3.385 -25.556 1.00 68.94 89 LEU A C 1
ATOM 715 O O . LEU A 1 89 ? 21.076 2.936 -25.467 1.00 68.94 89 LEU A O 1
ATOM 719 N N . PHE A 1 90 ? 19.407 4.266 -24.724 1.00 70.31 90 PHE A N 1
ATOM 720 C CA . PHE A 1 90 ? 20.072 4.910 -23.613 1.00 70.31 90 PHE A CA 1
ATOM 721 C C . PHE A 1 90 ? 19.048 5.040 -22.483 1.00 70.31 90 PHE A C 1
ATOM 723 O O . PHE A 1 90 ? 18.588 6.151 -22.197 1.00 70.31 90 PHE A O 1
ATOM 730 N N . PRO A 1 91 ? 18.616 3.925 -21.879 1.00 66.19 91 PRO A N 1
ATOM 731 C CA . PRO A 1 91 ? 17.751 3.966 -20.711 1.00 66.19 91 PRO A CA 1
ATOM 732 C C . PRO A 1 91 ? 18.344 4.893 -19.645 1.00 66.19 91 PRO A C 1
ATOM 734 O O . PRO A 1 91 ? 19.569 4.997 -19.488 1.00 66.19 91 PRO A O 1
ATOM 737 N N . PRO A 1 92 ? 17.486 5.609 -18.914 1.00 67.81 92 PRO A N 1
ATOM 738 C CA . PRO A 1 92 ? 17.939 6.466 -17.837 1.00 67.81 92 PRO A CA 1
ATOM 739 C C . PRO A 1 92 ? 18.524 5.607 -16.713 1.00 67.81 92 PRO A C 1
ATOM 741 O O . PRO A 1 92 ? 18.045 4.511 -16.456 1.00 67.81 92 PRO A O 1
ATOM 744 N N . THR A 1 93 ? 19.525 6.114 -15.996 1.00 67.62 93 THR A N 1
ATOM 745 C CA . THR A 1 93 ? 19.926 5.517 -14.716 1.00 67.62 93 THR A CA 1
ATOM 746 C C . THR A 1 93 ? 18.985 5.983 -13.604 1.00 67.62 93 THR A C 1
ATOM 748 O O . THR A 1 93 ? 18.342 7.033 -13.706 1.00 67.62 93 THR A O 1
ATOM 751 N N . THR A 1 94 ? 18.963 5.278 -12.471 1.00 62.12 94 THR A N 1
ATOM 752 C CA . THR A 1 94 ? 18.207 5.714 -11.282 1.00 62.12 94 THR A CA 1
ATOM 753 C C . THR A 1 94 ? 18.609 7.126 -10.829 1.00 62.12 94 THR A C 1
ATOM 755 O O . THR A 1 94 ? 17.765 7.910 -10.404 1.00 62.12 94 THR A O 1
ATOM 758 N N . SER A 1 95 ? 19.892 7.493 -10.964 1.00 63.78 95 SER A N 1
ATOM 759 C CA . SER A 1 95 ? 20.387 8.836 -10.624 1.00 63.78 95 SER A CA 1
ATOM 760 C C . SER A 1 95 ? 19.849 9.926 -11.552 1.00 63.78 95 SER A C 1
ATOM 762 O O . SER A 1 95 ? 19.565 11.022 -11.080 1.00 63.78 95 SER A O 1
ATOM 764 N N . VAL A 1 96 ? 19.677 9.620 -12.843 1.00 66.12 96 VAL A N 1
ATOM 765 C CA . VAL A 1 96 ? 19.058 10.527 -13.819 1.00 66.12 96 VAL A CA 1
ATOM 766 C C . VAL A 1 96 ? 17.595 10.751 -13.465 1.00 66.12 96 VAL A C 1
ATOM 768 O O . VAL A 1 96 ? 17.157 11.890 -13.429 1.00 66.12 96 VAL A O 1
ATOM 771 N N . ILE A 1 97 ? 16.836 9.701 -13.130 1.00 63.50 97 ILE A N 1
ATOM 772 C CA . ILE A 1 97 ? 15.432 9.868 -12.715 1.00 63.50 97 ILE A CA 1
ATOM 773 C C . ILE A 1 97 ? 15.329 10.757 -11.463 1.00 63.50 97 ILE A C 1
ATOM 775 O O . ILE A 1 97 ? 14.437 11.598 -11.372 1.00 63.50 97 ILE A O 1
ATOM 779 N N . ARG A 1 98 ? 16.281 10.640 -10.527 1.00 61.16 98 ARG A N 1
ATOM 780 C CA . ARG A 1 98 ? 16.339 11.466 -9.307 1.00 61.16 98 ARG A CA 1
ATOM 781 C C . ARG A 1 98 ? 16.651 12.941 -9.559 1.00 61.16 98 ARG A C 1
ATOM 783 O O . ARG A 1 98 ? 16.163 13.778 -8.797 1.00 61.16 98 ARG A O 1
ATOM 790 N N . SER A 1 99 ? 17.491 13.250 -10.552 1.00 58.28 99 SER A N 1
ATOM 791 C CA . SER A 1 99 ? 17.943 14.617 -10.856 1.00 58.28 99 SER A CA 1
ATOM 792 C C . SER A 1 99 ? 16.910 15.431 -11.638 1.00 58.28 99 SER A C 1
ATOM 794 O O . SER A 1 99 ? 17.036 16.654 -11.728 1.00 58.28 99 SER A O 1
ATOM 796 N N . LEU A 1 100 ? 15.873 14.784 -12.179 1.00 60.28 100 LEU A N 1
ATOM 797 C CA . LEU A 1 100 ? 14.819 15.466 -12.919 1.00 60.28 100 LEU A CA 1
ATOM 798 C C . LEU A 1 100 ? 14.037 16.429 -12.024 1.00 60.28 100 LEU A C 1
ATOM 800 O O . LEU A 1 100 ? 13.598 16.082 -10.926 1.00 60.28 100 LEU A O 1
ATOM 804 N N . ASP A 1 101 ? 13.824 17.641 -12.541 1.00 52.53 101 ASP A N 1
ATOM 805 C CA . ASP A 1 101 ? 13.037 18.673 -11.873 1.00 52.53 101 ASP A CA 1
ATOM 806 C C . ASP A 1 101 ? 11.642 18.134 -11.523 1.00 52.53 101 ASP A C 1
ATOM 808 O O . ASP A 1 101 ? 10.875 17.726 -12.406 1.00 52.53 101 ASP A O 1
ATOM 812 N N . LYS A 1 102 ? 11.363 18.123 -10.214 1.00 54.03 102 LYS A N 1
ATOM 813 C CA . LYS A 1 102 ? 10.185 17.531 -9.569 1.00 54.03 102 LYS A CA 1
ATOM 814 C C . LYS A 1 102 ? 8.972 18.466 -9.551 1.00 54.03 102 LYS A C 1
ATOM 816 O O . LYS A 1 102 ? 7.963 18.115 -8.940 1.00 54.03 102 LYS A O 1
ATOM 821 N N . THR A 1 103 ? 9.087 19.663 -10.130 1.00 47.56 103 THR A N 1
ATOM 822 C CA . THR A 1 103 ? 8.015 20.673 -10.171 1.00 47.56 103 THR A CA 1
ATOM 823 C C . THR A 1 103 ? 7.146 20.589 -11.428 1.00 47.56 103 THR A C 1
ATOM 825 O O . THR A 1 103 ? 6.047 21.135 -11.447 1.00 47.56 103 THR A O 1
ATOM 828 N N . ILE A 1 104 ? 7.591 19.858 -12.457 1.00 48.00 104 ILE A N 1
ATOM 829 C CA . ILE A 1 104 ? 6.899 19.723 -13.746 1.00 48.00 104 ILE A CA 1
ATOM 830 C C . ILE A 1 104 ? 6.580 18.239 -13.981 1.00 48.00 104 ILE A C 1
ATOM 832 O O . ILE A 1 104 ? 7.225 17.552 -14.773 1.00 48.00 104 ILE A O 1
ATOM 836 N N . THR A 1 105 ? 5.598 17.716 -13.248 1.00 49.62 105 THR A N 1
ATOM 837 C CA . THR A 1 105 ? 5.090 16.342 -13.375 1.00 49.62 105 THR A CA 1
ATOM 838 C C . THR A 1 105 ? 4.195 16.214 -14.610 1.00 49.62 105 THR A C 1
ATOM 840 O O . THR A 1 105 ? 2.982 16.407 -14.555 1.00 49.62 105 THR A O 1
ATOM 843 N N . ARG A 1 106 ? 4.776 15.853 -15.759 1.00 54.16 106 ARG A N 1
ATOM 844 C CA . ARG A 1 106 ? 3.999 15.214 -16.832 1.00 54.16 106 ARG A CA 1
ATOM 845 C C . ARG A 1 106 ? 4.005 13.710 -16.575 1.00 54.16 106 ARG A C 1
ATOM 847 O O . ARG A 1 106 ? 4.959 13.032 -16.941 1.00 54.16 106 ARG A O 1
ATOM 854 N N . LEU A 1 107 ? 2.925 13.226 -15.957 1.00 54.72 107 LEU A N 1
ATOM 855 C CA . LEU A 1 107 ? 2.694 11.829 -15.550 1.00 54.72 107 LEU A CA 1
ATOM 856 C C . LEU A 1 107 ? 3.026 10.790 -16.644 1.00 54.72 107 LEU A C 1
ATOM 858 O O . LEU A 1 107 ? 3.419 9.671 -16.316 1.00 54.72 107 LEU A O 1
ATOM 862 N N . ASP A 1 108 ? 2.896 11.159 -17.923 1.00 60.44 108 ASP A N 1
ATOM 863 C CA . ASP A 1 108 ? 3.173 10.288 -19.072 1.00 60.44 108 ASP A CA 1
ATOM 864 C C . ASP A 1 108 ? 4.674 10.133 -19.383 1.00 60.44 108 ASP A C 1
ATOM 866 O O . ASP A 1 108 ? 5.096 9.088 -19.873 1.00 60.44 108 ASP A O 1
ATOM 870 N N . ILE A 1 109 ? 5.504 11.137 -19.071 1.00 66.00 109 ILE A N 1
ATOM 871 C CA . ILE A 1 109 ? 6.963 11.077 -19.280 1.00 66.00 109 ILE A CA 1
ATOM 872 C C . ILE A 1 109 ? 7.603 10.184 -18.219 1.00 66.00 109 ILE A C 1
ATOM 874 O O . ILE A 1 109 ? 8.460 9.364 -18.540 1.00 66.00 109 ILE A O 1
ATOM 878 N N . ASP A 1 110 ? 7.156 10.315 -16.969 1.00 64.19 110 ASP A N 1
ATOM 879 C CA . ASP A 1 110 ? 7.661 9.506 -15.861 1.00 64.19 110 ASP A CA 1
ATOM 880 C C . ASP A 1 110 ? 7.357 8.019 -16.093 1.00 64.19 110 ASP A C 1
ATOM 882 O O . ASP A 1 110 ? 8.234 7.186 -15.893 1.00 64.19 110 ASP A O 1
ATOM 886 N N . LEU A 1 111 ? 6.168 7.685 -16.616 1.00 69.38 111 LEU A N 1
ATOM 887 C CA . LEU A 1 111 ? 5.825 6.312 -17.002 1.00 69.38 111 LEU A CA 1
ATOM 888 C C . LEU A 1 111 ? 6.781 5.754 -18.068 1.00 69.38 111 LEU A C 1
ATOM 890 O O . LEU A 1 111 ? 7.340 4.685 -17.858 1.00 69.38 111 LEU A O 1
ATOM 894 N N . MET A 1 112 ? 7.028 6.487 -19.162 1.00 72.88 112 MET A N 1
ATOM 895 C CA . MET A 1 112 ? 7.942 6.034 -20.225 1.00 72.88 112 MET A CA 1
ATOM 896 C C . MET A 1 112 ? 9.384 5.860 -19.726 1.00 72.88 112 MET A C 1
ATOM 898 O O . MET A 1 112 ? 10.081 4.942 -20.151 1.00 72.88 112 MET A O 1
ATOM 902 N N . LEU A 1 113 ? 9.844 6.736 -18.825 1.00 72.31 113 LEU A N 1
ATOM 903 C CA . LEU A 1 113 ? 11.175 6.643 -18.219 1.00 72.31 113 LEU A CA 1
ATOM 904 C C . LEU A 1 113 ? 11.314 5.424 -17.312 1.00 72.31 113 LEU A C 1
ATOM 906 O O . LEU A 1 113 ? 12.357 4.775 -17.303 1.00 72.31 113 LEU A O 1
ATOM 910 N N . ILE A 1 114 ? 10.264 5.134 -16.552 1.00 70.19 114 ILE A N 1
ATOM 911 C CA . ILE A 1 114 ? 10.205 4.010 -15.626 1.00 70.19 114 ILE A CA 1
ATOM 912 C C . ILE A 1 114 ? 10.099 2.691 -16.382 1.00 70.19 114 ILE A C 1
ATOM 914 O O . ILE A 1 114 ? 10.839 1.773 -16.055 1.00 70.19 114 ILE A O 1
ATOM 918 N N . GLU A 1 115 ? 9.247 2.611 -17.406 1.00 72.88 115 GLU A N 1
ATOM 919 C CA . GLU A 1 115 ? 9.168 1.459 -18.314 1.00 72.88 115 GLU A CA 1
ATOM 920 C C . GLU A 1 115 ? 10.545 1.167 -18.927 1.00 72.88 115 GLU A C 1
ATOM 922 O O . GLU A 1 115 ? 11.061 0.062 -18.792 1.00 72.88 115 GLU A O 1
ATOM 927 N N . ALA A 1 116 ? 11.212 2.186 -19.479 1.00 69.50 116 ALA A N 1
ATOM 928 C CA . ALA A 1 116 ? 12.536 2.022 -20.076 1.00 69.50 116 ALA A CA 1
ATOM 929 C C . ALA A 1 116 ? 13.631 1.614 -19.073 1.00 69.50 116 ALA A C 1
ATOM 931 O O . ALA A 1 116 ? 14.526 0.845 -19.422 1.00 69.50 116 ALA A O 1
ATOM 932 N N . LEU A 1 117 ? 13.580 2.120 -17.835 1.00 68.31 117 LEU A N 1
ATOM 933 C CA . LEU A 1 117 ? 14.502 1.711 -16.770 1.00 68.31 117 LEU A CA 1
ATOM 934 C C . LEU A 1 117 ? 14.266 0.249 -16.358 1.00 68.31 117 LEU A C 1
ATOM 936 O O . LEU A 1 117 ? 15.215 -0.511 -16.186 1.00 68.31 117 LEU A O 1
ATOM 940 N N . VAL A 1 118 ? 12.999 -0.143 -16.222 1.00 66.00 118 VAL A N 1
ATOM 941 C CA . VAL A 1 118 ? 12.568 -1.488 -15.818 1.00 66.00 118 VAL A CA 1
ATOM 942 C C . VAL A 1 118 ? 12.888 -2.556 -16.875 1.00 66.00 118 VAL A C 1
ATOM 944 O O . VAL A 1 118 ? 13.166 -3.704 -16.515 1.00 66.00 118 VAL A O 1
ATOM 947 N N . ASP A 1 119 ? 12.853 -2.188 -18.157 1.00 65.12 119 ASP A N 1
ATOM 948 C CA . ASP A 1 119 ? 13.070 -3.101 -19.284 1.00 65.12 119 ASP A CA 1
ATOM 949 C C . ASP A 1 119 ? 14.553 -3.363 -19.598 1.00 65.12 119 ASP A C 1
ATOM 951 O O . ASP A 1 119 ? 14.869 -4.386 -20.209 1.00 65.12 119 ASP A O 1
ATOM 955 N N . HIS A 1 120 ? 15.469 -2.465 -19.213 1.00 59.72 120 HIS A N 1
ATOM 956 C CA . HIS A 1 120 ? 16.884 -2.573 -19.592 1.00 59.72 120 HIS A CA 1
ATOM 957 C C . HIS A 1 120 ? 17.818 -3.051 -18.471 1.00 59.72 120 HIS A C 1
ATOM 959 O O . HIS A 1 120 ? 18.813 -3.719 -18.765 1.00 59.72 120 HIS A O 1
ATOM 965 N N . ASP A 1 121 ? 17.550 -2.735 -17.204 1.00 54.12 121 ASP A N 1
ATOM 966 C CA . ASP A 1 121 ? 18.276 -3.386 -16.109 1.00 54.12 121 ASP A CA 1
ATOM 967 C C . ASP A 1 121 ? 17.760 -4.827 -15.958 1.00 54.12 121 ASP A C 1
ATOM 969 O O . ASP A 1 121 ? 16.557 -5.052 -16.051 1.00 54.12 121 ASP A O 1
ATOM 973 N N . ASP A 1 122 ? 18.640 -5.807 -15.702 1.00 51.22 122 ASP A N 1
ATOM 974 C CA . ASP A 1 122 ? 18.227 -7.054 -15.037 1.00 51.22 122 ASP A CA 1
ATOM 975 C C . ASP A 1 122 ? 17.852 -6.636 -13.615 1.00 51.22 122 ASP A C 1
ATOM 977 O O . ASP A 1 122 ? 18.751 -6.396 -12.795 1.00 51.22 122 ASP A O 1
ATOM 981 N N . PRO A 1 123 ? 16.572 -6.318 -13.354 1.00 54.03 123 PRO A N 1
ATOM 982 C CA . PRO A 1 123 ? 16.269 -5.318 -12.363 1.00 54.03 123 PRO A CA 1
ATOM 983 C C . PRO A 1 123 ? 16.350 -6.002 -11.010 1.00 54.03 123 PRO A C 1
ATOM 985 O O . PRO A 1 123 ? 15.397 -6.621 -10.540 1.00 54.03 123 PRO A O 1
ATOM 988 N N . GLN A 1 124 ? 17.524 -5.918 -10.382 1.00 65.50 124 GLN A N 1
ATOM 989 C CA . GLN A 1 124 ? 17.724 -6.448 -9.046 1.00 65.50 124 GLN A CA 1
ATOM 990 C C . GLN A 1 124 ? 16.654 -5.846 -8.143 1.00 65.50 124 GLN A C 1
ATOM 992 O O . GLN A 1 124 ? 16.398 -4.640 -8.177 1.00 65.50 124 GLN A O 1
ATOM 997 N N . CYS A 1 125 ? 16.039 -6.677 -7.308 1.00 62.91 125 CYS A N 1
ATOM 998 C CA . CYS A 1 125 ? 14.914 -6.265 -6.471 1.00 62.91 125 CYS A CA 1
ATOM 999 C C . CYS A 1 125 ? 15.223 -5.017 -5.622 1.00 62.91 125 CYS A C 1
ATOM 1001 O O . CYS A 1 125 ? 14.337 -4.199 -5.395 1.00 62.91 125 CYS A O 1
ATOM 1003 N N . ASN A 1 126 ? 16.488 -4.806 -5.240 1.00 66.94 126 ASN A N 1
ATOM 1004 C CA . ASN A 1 126 ? 16.949 -3.587 -4.567 1.00 66.94 126 ASN A CA 1
ATOM 1005 C C . ASN A 1 126 ? 16.782 -2.319 -5.423 1.00 66.94 126 ASN A C 1
ATOM 1007 O O . ASN A 1 126 ? 16.315 -1.302 -4.917 1.00 66.94 126 ASN A O 1
ATOM 1011 N N . ALA A 1 127 ? 17.136 -2.366 -6.711 1.00 66.94 127 ALA A N 1
ATOM 1012 C CA . ALA A 1 127 ? 16.986 -1.230 -7.618 1.00 66.94 127 ALA A CA 1
ATOM 1013 C C . ALA A 1 127 ? 15.506 -0.860 -7.784 1.00 66.94 127 ALA A C 1
ATOM 1015 O O . ALA A 1 127 ? 15.150 0.311 -7.667 1.00 66.94 127 ALA A O 1
ATOM 1016 N N . LEU A 1 128 ? 14.632 -1.861 -7.941 1.00 70.69 128 LEU A N 1
ATOM 1017 C CA . LEU A 1 128 ? 13.182 -1.661 -8.007 1.00 70.69 128 LEU A CA 1
ATOM 1018 C C . LEU A 1 128 ? 12.621 -1.072 -6.706 1.00 70.69 128 LEU A C 1
ATOM 1020 O O . LEU A 1 128 ? 11.850 -0.122 -6.767 1.00 70.69 128 LEU A O 1
ATOM 1024 N N . LEU A 1 129 ? 13.046 -1.550 -5.531 1.00 69.81 129 LEU A N 1
ATOM 1025 C CA . LEU A 1 129 ? 12.625 -0.976 -4.244 1.00 69.81 129 LEU A CA 1
ATOM 1026 C C . LEU A 1 129 ? 13.068 0.478 -4.076 1.00 69.81 129 LEU A C 1
ATOM 1028 O O . LEU A 1 129 ? 12.297 1.294 -3.577 1.00 69.81 129 LEU A O 1
ATOM 1032 N N . HIS A 1 130 ? 14.280 0.824 -4.514 1.00 69.94 130 HIS A N 1
ATOM 1033 C CA . HIS A 1 130 ? 14.743 2.211 -4.503 1.00 69.94 130 HIS A CA 1
ATOM 1034 C C . HIS A 1 130 ? 13.915 3.098 -5.435 1.00 69.94 130 HIS A C 1
ATOM 1036 O O . HIS A 1 130 ? 13.530 4.194 -5.036 1.00 69.94 130 HIS A O 1
ATOM 1042 N N . ILE A 1 131 ? 13.584 2.611 -6.633 1.00 67.38 131 ILE A N 1
ATOM 1043 C CA . ILE A 1 131 ? 12.705 3.313 -7.574 1.00 67.38 131 ILE A CA 1
ATOM 1044 C C . ILE A 1 131 ? 11.317 3.521 -6.947 1.00 67.38 131 ILE A C 1
ATOM 1046 O O . ILE A 1 131 ? 10.820 4.642 -6.948 1.00 67.38 131 ILE A O 1
ATOM 1050 N N . ILE A 1 132 ? 10.721 2.482 -6.346 1.00 70.12 132 ILE A N 1
ATOM 1051 C CA . ILE A 1 132 ? 9.441 2.576 -5.623 1.00 70.12 132 ILE A CA 1
ATOM 1052 C C . ILE A 1 132 ? 9.533 3.634 -4.512 1.00 70.12 132 ILE A C 1
ATOM 1054 O O . ILE A 1 132 ? 8.656 4.485 -4.425 1.00 70.12 132 ILE A O 1
ATOM 1058 N N . SER A 1 133 ? 10.590 3.616 -3.694 1.00 67.56 133 SER A N 1
ATOM 1059 C CA . SER A 1 133 ? 10.805 4.582 -2.606 1.00 67.56 133 SER A CA 1
ATOM 1060 C C . SER A 1 133 ? 10.878 6.030 -3.081 1.00 67.56 133 SER A C 1
ATOM 1062 O O . SER A 1 133 ? 10.400 6.931 -2.398 1.00 67.56 133 SER A O 1
ATOM 1064 N N . ASP A 1 134 ? 11.550 6.273 -4.206 1.00 63.75 134 ASP A N 1
ATOM 1065 C CA . ASP A 1 134 ? 11.768 7.625 -4.724 1.00 63.75 134 ASP A CA 1
ATOM 1066 C C . ASP A 1 134 ? 10.509 8.180 -5.408 1.00 63.75 134 ASP A C 1
ATOM 1068 O O . ASP A 1 134 ? 10.325 9.397 -5.512 1.00 63.75 134 ASP A O 1
ATOM 1072 N N . LEU A 1 135 ? 9.637 7.279 -5.862 1.00 61.25 135 LEU A N 1
ATOM 1073 C CA . LEU A 1 135 ? 8.452 7.575 -6.653 1.00 61.25 135 LEU A CA 1
ATOM 1074 C C . LEU A 1 135 ? 7.138 7.486 -5.875 1.00 61.25 135 LEU A C 1
ATOM 1076 O O . LEU A 1 135 ? 6.162 8.096 -6.313 1.00 61.25 135 LEU A O 1
ATOM 1080 N N . SER A 1 136 ? 7.097 6.787 -4.735 1.00 56.19 136 SER A N 1
ATOM 1081 C CA . SER A 1 136 ? 5.893 6.540 -3.920 1.00 56.19 136 SER A CA 1
ATOM 1082 C C . SER A 1 136 ? 5.135 7.817 -3.546 1.00 56.19 136 SER A C 1
ATOM 1084 O O . SER A 1 136 ? 3.925 7.767 -3.357 1.00 56.19 136 SER A O 1
ATOM 1086 N N . TYR A 1 137 ? 5.821 8.963 -3.515 1.00 53.56 137 TYR A N 1
ATOM 1087 C CA . TYR A 1 137 ? 5.237 10.265 -3.192 1.00 53.56 137 TYR A CA 1
ATOM 1088 C C . TYR A 1 137 ? 4.718 11.077 -4.393 1.00 53.56 137 TYR A C 1
ATOM 1090 O O . TYR A 1 137 ? 4.106 12.120 -4.173 1.00 53.56 137 TYR A O 1
ATOM 1098 N N . ARG A 1 138 ? 5.045 10.721 -5.650 1.00 54.75 138 ARG A N 1
ATOM 1099 C CA . ARG A 1 138 ? 4.809 11.612 -6.818 1.00 54.75 138 ARG A CA 1
ATOM 1100 C C . ARG A 1 138 ? 4.552 10.926 -8.161 1.00 54.75 138 ARG A C 1
ATOM 1102 O O . ARG A 1 138 ? 4.176 11.612 -9.11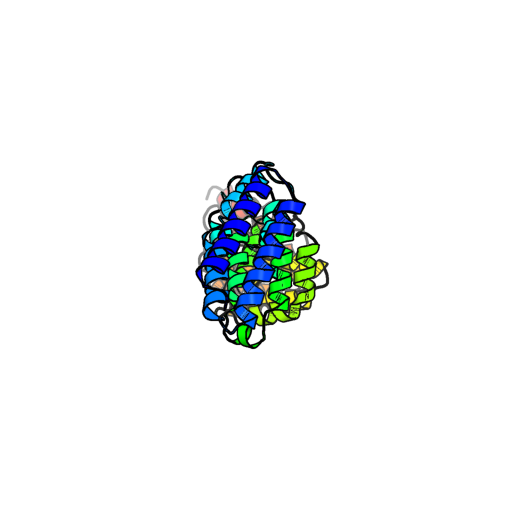2 1.00 54.75 138 ARG A O 1
ATOM 1109 N N . ALA A 1 139 ? 4.780 9.622 -8.282 1.00 56.88 139 ALA A N 1
ATOM 1110 C CA . ALA A 1 139 ? 4.593 8.921 -9.546 1.00 56.88 139 ALA A CA 1
ATOM 1111 C C . ALA A 1 139 ? 3.119 8.696 -9.881 1.00 56.88 139 ALA A C 1
ATOM 1113 O O . ALA A 1 139 ? 2.253 8.596 -9.011 1.00 56.88 139 ALA A O 1
ATOM 1114 N N . SER A 1 140 ? 2.839 8.556 -11.178 1.00 66.25 140 SER A N 1
ATOM 1115 C CA . SER A 1 140 ? 1.526 8.105 -11.624 1.00 66.25 140 SER A CA 1
ATOM 1116 C C . SER A 1 140 ? 1.235 6.706 -11.070 1.00 66.25 140 SER A C 1
ATOM 1118 O O . SER A 1 140 ? 2.116 5.850 -10.981 1.00 66.25 140 SER A O 1
ATOM 1120 N N . HIS A 1 141 ? -0.030 6.428 -10.754 1.00 71.75 141 HIS A N 1
ATOM 1121 C CA . HIS A 1 141 ? -0.460 5.081 -10.364 1.00 71.75 141 HIS A CA 1
ATOM 1122 C C . HIS A 1 141 ? -0.123 4.022 -11.430 1.00 71.75 141 HIS A C 1
ATOM 1124 O O . HIS A 1 141 ? 0.079 2.858 -11.100 1.00 71.75 141 HIS A O 1
ATOM 1130 N N . LYS A 1 142 ? -0.029 4.425 -12.706 1.00 74.94 142 LYS A N 1
ATOM 1131 C CA . LYS A 1 142 ? 0.407 3.564 -13.814 1.00 74.94 142 LYS A CA 1
ATOM 1132 C C . LYS A 1 142 ? 1.885 3.196 -13.699 1.00 74.94 142 LYS A C 1
ATOM 1134 O O . LYS A 1 142 ? 2.233 2.035 -13.853 1.00 74.94 142 LYS A O 1
ATOM 1139 N N . ALA A 1 143 ? 2.740 4.161 -13.375 1.00 71.56 143 ALA A N 1
ATOM 1140 C CA . ALA A 1 143 ? 4.166 3.928 -13.182 1.00 71.56 143 ALA A CA 1
ATOM 1141 C C . ALA A 1 143 ? 4.428 2.992 -11.997 1.00 71.56 143 ALA A C 1
ATOM 1143 O O . ALA A 1 143 ? 5.186 2.032 -12.118 1.00 71.56 143 ALA A O 1
ATOM 1144 N N . LEU A 1 144 ? 3.734 3.215 -10.877 1.00 75.50 144 LEU A N 1
ATOM 1145 C CA . LEU A 1 144 ? 3.810 2.315 -9.728 1.00 75.50 144 LEU A CA 1
ATOM 1146 C C . LEU A 1 144 ? 3.332 0.898 -10.084 1.00 75.50 144 LEU A C 1
ATOM 1148 O O . LEU A 1 144 ? 3.954 -0.073 -9.665 1.00 75.50 144 LEU A O 1
ATOM 1152 N N . ALA A 1 145 ? 2.277 0.771 -10.893 1.00 79.56 145 ALA A N 1
ATOM 1153 C CA . ALA A 1 145 ? 1.778 -0.520 -11.360 1.00 79.56 145 ALA A CA 1
ATOM 1154 C C . ALA A 1 145 ? 2.835 -1.279 -12.179 1.00 79.56 145 ALA A C 1
ATOM 1156 O O . ALA A 1 145 ? 3.063 -2.461 -11.928 1.00 79.56 145 ALA A O 1
ATOM 1157 N N . VAL A 1 146 ? 3.533 -0.605 -13.098 1.00 80.00 146 VAL A N 1
ATOM 1158 C CA . VAL A 1 146 ? 4.633 -1.205 -13.875 1.00 80.00 146 VAL A CA 1
ATOM 1159 C C . VAL A 1 146 ? 5.748 -1.707 -12.954 1.00 80.00 146 VAL A C 1
ATOM 1161 O O . VAL A 1 146 ? 6.163 -2.862 -13.058 1.00 80.00 146 VAL A O 1
ATOM 1164 N N . ILE A 1 147 ? 6.196 -0.877 -12.008 1.00 77.00 147 ILE A N 1
ATOM 1165 C CA . ILE A 1 147 ? 7.308 -1.237 -11.118 1.00 77.00 147 ILE A CA 1
ATOM 1166 C C . ILE A 1 147 ? 6.918 -2.378 -10.177 1.00 77.00 147 ILE A C 1
ATOM 1168 O O . ILE A 1 147 ? 7.708 -3.300 -9.997 1.00 77.00 147 ILE A O 1
ATOM 1172 N N . LEU A 1 148 ? 5.711 -2.351 -9.601 1.00 85.12 148 LEU A N 1
ATOM 1173 C CA . LEU A 1 148 ? 5.212 -3.427 -8.741 1.00 85.12 148 LEU A CA 1
ATOM 1174 C C . LEU A 1 148 ? 5.069 -4.735 -9.518 1.00 85.12 148 LEU A C 1
ATOM 1176 O O . LEU A 1 148 ? 5.521 -5.769 -9.039 1.00 85.12 148 LEU A O 1
ATOM 1180 N N . THR A 1 149 ? 4.512 -4.689 -10.731 1.00 87.50 149 THR A N 1
ATOM 1181 C CA . THR A 1 149 ? 4.394 -5.871 -11.600 1.00 87.50 149 THR A CA 1
ATOM 1182 C C . THR A 1 149 ? 5.766 -6.482 -11.862 1.00 87.50 149 THR A C 1
ATOM 1184 O O . THR A 1 149 ? 5.951 -7.687 -11.686 1.00 87.50 149 THR A O 1
ATOM 1187 N N . ARG A 1 150 ? 6.763 -5.654 -12.210 1.00 81.19 150 ARG A N 1
ATOM 1188 C CA . ARG A 1 150 ? 8.127 -6.147 -12.407 1.00 81.19 150 ARG A CA 1
ATOM 1189 C C . ARG A 1 150 ? 8.726 -6.682 -11.114 1.00 81.19 150 ARG A C 1
ATOM 1191 O O . ARG A 1 150 ? 9.282 -7.774 -11.127 1.00 81.19 150 ARG A O 1
ATOM 1198 N N . PHE A 1 151 ? 8.594 -5.952 -10.010 1.00 84.62 151 PHE A N 1
ATOM 1199 C CA . PHE A 1 151 ? 9.116 -6.365 -8.711 1.00 84.62 151 PHE A CA 1
ATOM 1200 C C . PHE A 1 151 ? 8.594 -7.748 -8.331 1.00 84.62 151 PHE A C 1
ATOM 1202 O O . PHE A 1 151 ? 9.397 -8.632 -8.049 1.00 84.62 151 PHE A O 1
ATOM 1209 N N . PHE A 1 152 ? 7.278 -7.961 -8.412 1.00 87.75 152 PHE A N 1
ATOM 1210 C CA . PHE A 1 152 ? 6.658 -9.252 -8.125 1.00 87.75 152 PHE A CA 1
ATOM 1211 C C . PHE A 1 152 ? 7.096 -10.361 -9.091 1.00 87.75 152 PHE A C 1
ATOM 1213 O O . PHE A 1 152 ? 7.208 -11.508 -8.673 1.00 87.75 152 PHE A O 1
ATOM 1220 N N . SER A 1 153 ? 7.414 -10.031 -10.349 1.00 85.50 153 SER A N 1
ATOM 1221 C CA . SER A 1 153 ? 7.951 -10.999 -11.317 1.00 85.50 153 SER A CA 1
ATOM 1222 C C . SER A 1 153 ? 9.423 -11.374 -11.091 1.00 85.50 153 SER A C 1
ATOM 1224 O O . SER A 1 153 ? 9.851 -12.437 -11.534 1.00 85.50 153 SER A O 1
ATOM 1226 N N . THR A 1 154 ? 10.202 -10.507 -10.437 1.00 80.56 154 THR A N 1
ATOM 1227 C CA . THR A 1 154 ? 11.662 -10.661 -10.299 1.00 80.56 154 THR A CA 1
ATOM 1228 C C . THR A 1 154 ? 12.086 -11.132 -8.907 1.00 80.56 154 THR A C 1
ATOM 1230 O O . THR A 1 154 ? 13.179 -11.671 -8.732 1.00 80.56 154 THR A O 1
ATOM 1233 N N . VAL A 1 155 ? 11.250 -10.918 -7.894 1.00 82.50 155 VAL A N 1
ATOM 1234 C CA . VAL A 1 155 ? 11.560 -11.282 -6.511 1.00 82.50 155 VAL A CA 1
ATOM 1235 C C . VAL A 1 155 ? 11.633 -12.795 -6.322 1.00 82.50 155 VAL A C 1
ATOM 1237 O O . VAL A 1 155 ? 10.762 -13.547 -6.751 1.00 82.50 155 VAL A O 1
ATOM 1240 N N . THR A 1 156 ? 12.693 -13.244 -5.650 1.00 81.25 156 THR A N 1
ATOM 1241 C CA . THR A 1 156 ? 12.909 -14.662 -5.349 1.00 81.25 156 THR A CA 1
ATOM 1242 C C . THR A 1 156 ? 12.680 -14.952 -3.863 1.00 81.25 156 THR A C 1
ATOM 1244 O O . THR A 1 156 ? 12.851 -14.058 -3.022 1.00 81.25 156 THR A O 1
ATOM 1247 N N . PRO A 1 157 ? 12.341 -16.199 -3.492 1.00 80.38 157 PRO A N 1
ATOM 1248 C CA . PRO A 1 157 ? 12.212 -16.595 -2.091 1.00 80.38 157 PRO A CA 1
ATOM 1249 C C . PRO A 1 157 ? 13.472 -16.309 -1.262 1.00 80.38 157 PRO A C 1
ATOM 1251 O O . PRO A 1 157 ? 13.369 -15.909 -0.104 1.00 80.38 157 PRO A O 1
ATOM 1254 N N . GLU A 1 158 ? 14.668 -16.439 -1.843 1.00 79.69 158 GLU A N 1
ATOM 1255 C CA . GLU A 1 158 ? 15.938 -16.137 -1.170 1.00 79.69 158 GLU A CA 1
ATOM 1256 C C . GLU A 1 158 ? 16.080 -14.646 -0.855 1.00 79.69 158 GLU A C 1
ATOM 1258 O O . GLU A 1 158 ? 16.628 -14.278 0.186 1.00 79.69 158 GLU A O 1
ATOM 1263 N N . PHE A 1 159 ? 15.586 -13.778 -1.740 1.00 78.81 159 PHE A N 1
ATOM 1264 C CA . PHE A 1 159 ? 15.575 -12.336 -1.512 1.00 78.81 159 PHE A CA 1
ATOM 1265 C C . PHE A 1 159 ? 14.635 -11.961 -0.355 1.00 78.81 159 PHE A C 1
ATOM 1267 O O . PHE A 1 159 ? 14.980 -11.133 0.491 1.00 78.81 159 PHE A O 1
ATOM 1274 N N . ILE A 1 160 ? 13.478 -12.625 -0.268 1.00 79.75 160 ILE A N 1
ATOM 1275 C CA . ILE A 1 160 ? 12.521 -12.461 0.837 1.00 79.75 160 ILE A CA 1
ATOM 1276 C C . ILE A 1 160 ? 13.103 -13.009 2.147 1.00 79.75 160 ILE A C 1
ATOM 1278 O O . ILE A 1 160 ? 13.026 -12.345 3.180 1.00 79.75 160 ILE A O 1
ATOM 1282 N N . ALA A 1 161 ? 13.742 -14.181 2.112 1.00 78.81 161 ALA A N 1
ATOM 1283 C CA . ALA A 1 161 ? 14.346 -14.816 3.284 1.00 78.81 161 ALA A CA 1
ATOM 1284 C C . ALA A 1 161 ? 15.440 -13.953 3.937 1.00 78.81 161 ALA A C 1
ATOM 1286 O O . ALA A 1 161 ? 15.605 -13.996 5.153 1.00 78.81 161 ALA A O 1
ATOM 1287 N N . LYS A 1 162 ? 16.144 -13.133 3.145 1.00 79.56 162 LYS A N 1
ATOM 1288 C CA . LYS A 1 162 ? 17.140 -12.155 3.619 1.00 79.56 162 LYS A CA 1
ATOM 1289 C C . LYS A 1 162 ? 16.529 -10.875 4.208 1.00 79.56 162 LYS A C 1
ATOM 1291 O O . LYS A 1 162 ? 17.274 -9.978 4.590 1.00 79.56 162 LYS A O 1
ATOM 1296 N N . GLY A 1 163 ? 15.201 -10.742 4.230 1.00 74.06 163 GLY A N 1
ATOM 1297 C CA . GLY A 1 163 ? 14.504 -9.539 4.696 1.00 74.06 163 GLY A CA 1
ATOM 1298 C C . GLY A 1 163 ? 14.625 -8.339 3.750 1.00 74.06 163 GLY A C 1
ATOM 1299 O O . GLY A 1 163 ? 14.126 -7.259 4.060 1.00 74.06 163 GLY A O 1
ATOM 1300 N N . SER A 1 164 ? 15.236 -8.503 2.573 1.00 76.44 164 SER A N 1
ATOM 1301 C CA . SER A 1 164 ? 15.523 -7.398 1.649 1.00 76.44 164 SER A CA 1
ATOM 1302 C C . SER A 1 164 ? 14.261 -6.791 1.018 1.00 76.44 164 SER A C 1
ATOM 1304 O O . SER A 1 164 ? 14.280 -5.639 0.601 1.00 76.44 164 SER A O 1
ATOM 1306 N N . ALA A 1 165 ? 13.143 -7.526 1.002 1.00 79.31 165 ALA A N 1
ATOM 1307 C CA . ALA A 1 165 ? 11.846 -7.052 0.512 1.00 79.31 165 ALA A CA 1
ATOM 1308 C C . ALA A 1 165 ? 10.994 -6.307 1.561 1.00 79.31 165 ALA A C 1
ATOM 1310 O O . ALA A 1 165 ? 9.965 -5.735 1.206 1.00 79.31 165 ALA A O 1
ATOM 1311 N N . THR A 1 166 ? 11.403 -6.279 2.836 1.00 74.31 166 THR A N 1
ATOM 1312 C CA . THR A 1 166 ? 10.622 -5.670 3.937 1.00 74.31 166 THR A CA 1
ATOM 1313 C C . THR A 1 166 ? 10.222 -4.198 3.730 1.00 74.31 166 THR A C 1
ATOM 1315 O O . THR A 1 166 ? 9.127 -3.832 4.167 1.00 74.31 166 THR A O 1
ATOM 1318 N N . PRO A 1 167 ? 10.989 -3.340 3.018 1.00 78.12 167 PRO A N 1
ATOM 1319 C CA . PRO A 1 167 ? 10.564 -1.963 2.757 1.00 78.12 167 PRO A CA 1
ATOM 1320 C C . PRO A 1 167 ? 9.350 -1.840 1.821 1.00 78.12 167 PRO A C 1
ATOM 1322 O O . PRO A 1 167 ? 8.712 -0.789 1.806 1.00 78.12 167 PRO A O 1
ATOM 1325 N N . LEU A 1 168 ? 8.998 -2.884 1.058 1.00 83.00 168 LEU A N 1
ATOM 1326 C CA . LEU A 1 168 ? 7.922 -2.838 0.060 1.00 83.00 168 LEU A CA 1
ATOM 1327 C C . LEU A 1 168 ? 6.586 -2.370 0.656 1.00 83.00 168 LEU A C 1
ATOM 1329 O O . LEU A 1 168 ? 5.938 -1.484 0.102 1.00 83.00 168 LEU A O 1
ATOM 1333 N N . ILE A 1 169 ? 6.189 -2.935 1.801 1.00 83.88 169 ILE A N 1
ATOM 1334 C CA . ILE A 1 169 ? 4.913 -2.622 2.465 1.00 83.88 169 ILE A CA 1
ATOM 1335 C C . ILE A 1 169 ? 4.875 -1.153 2.890 1.00 83.88 169 ILE A C 1
ATOM 1337 O O . ILE A 1 169 ? 3.863 -0.480 2.690 1.00 83.88 169 ILE A O 1
ATOM 1341 N N . LYS A 1 170 ? 5.996 -0.630 3.404 1.00 79.19 170 LYS A N 1
ATOM 1342 C CA . LYS A 1 170 ? 6.127 0.790 3.747 1.00 79.19 170 LYS A CA 1
ATOM 1343 C C . LYS A 1 170 ? 5.831 1.663 2.533 1.00 79.19 170 LYS A C 1
ATOM 1345 O O . LYS A 1 170 ? 5.056 2.606 2.639 1.00 79.19 170 LYS A O 1
ATOM 1350 N N . TYR A 1 171 ? 6.413 1.342 1.384 1.00 78.06 171 TYR A N 1
ATOM 1351 C CA . TYR A 1 171 ? 6.240 2.169 0.196 1.00 78.06 171 TYR A CA 1
ATOM 1352 C C . TYR A 1 171 ? 4.838 2.075 -0.410 1.00 78.06 171 TYR A C 1
ATOM 1354 O O . TYR A 1 171 ? 4.294 3.087 -0.850 1.00 78.06 171 TYR A O 1
ATOM 1362 N N . ILE A 1 172 ? 4.211 0.893 -0.372 1.00 80.44 172 ILE A N 1
ATOM 1363 C CA . ILE A 1 172 ? 2.796 0.740 -0.745 1.00 80.44 172 ILE A CA 1
ATOM 1364 C C . ILE A 1 172 ? 1.910 1.600 0.177 1.00 80.44 172 ILE A C 1
ATOM 1366 O O . ILE A 1 172 ? 0.975 2.254 -0.285 1.00 80.44 172 ILE A O 1
ATOM 1370 N N . ASN A 1 173 ? 2.226 1.656 1.473 1.00 79.25 173 ASN A N 1
ATOM 1371 C CA . ASN A 1 173 ? 1.507 2.492 2.435 1.00 79.25 173 ASN A CA 1
ATOM 1372 C C . ASN A 1 173 ? 1.708 3.988 2.220 1.00 79.25 173 ASN A C 1
ATOM 1374 O O . ASN A 1 173 ? 0.754 4.746 2.386 1.00 79.25 173 ASN A O 1
ATOM 1378 N N . GLU A 1 174 ? 2.920 4.416 1.867 1.00 76.19 174 GLU A N 1
ATOM 1379 C CA . GLU A 1 174 ? 3.209 5.813 1.532 1.00 76.19 174 GLU A CA 1
ATOM 1380 C C . GLU A 1 174 ? 2.356 6.279 0.353 1.00 76.19 174 GLU A C 1
ATOM 1382 O O . GLU A 1 174 ? 1.729 7.329 0.453 1.00 76.19 174 GLU A O 1
ATOM 1387 N N . PHE A 1 175 ? 2.219 5.451 -0.685 1.00 71.12 175 PHE A N 1
ATOM 1388 C CA . PHE A 1 175 ? 1.280 5.704 -1.781 1.00 71.12 175 PHE A CA 1
ATOM 1389 C C . PHE A 1 175 ? -0.182 5.746 -1.301 1.00 71.12 175 PHE A C 1
ATOM 1391 O O . PHE A 1 175 ? -0.965 6.606 -1.705 1.00 71.12 175 PHE A O 1
ATOM 1398 N N . GLY A 1 176 ? -0.562 4.840 -0.396 1.00 66.00 176 GLY A N 1
ATOM 1399 C CA . GLY A 1 176 ? -1.901 4.807 0.196 1.00 66.00 176 GLY A CA 1
ATOM 1400 C C . GLY A 1 176 ? -2.309 6.098 0.914 1.00 66.00 176 GLY A C 1
ATOM 1401 O O . GLY A 1 176 ? -3.505 6.337 1.075 1.00 66.00 176 GLY A O 1
ATOM 1402 N N . ARG A 1 177 ? -1.355 6.956 1.310 1.00 67.69 177 ARG A N 1
ATOM 1403 C CA . ARG A 1 177 ? -1.644 8.254 1.948 1.00 67.69 177 ARG A CA 1
ATOM 1404 C C . ARG A 1 177 ? -2.372 9.225 1.016 1.00 67.69 177 ARG A C 1
ATOM 1406 O O . ARG A 1 177 ? -3.196 10.000 1.499 1.00 67.69 177 ARG A O 1
ATOM 1413 N N . ASP A 1 178 ? -2.144 9.143 -0.295 1.00 66.06 178 ASP A N 1
ATOM 1414 C CA . ASP A 1 178 ? -2.812 10.000 -1.289 1.00 66.06 178 ASP A CA 1
ATOM 1415 C C . ASP A 1 178 ? -4.290 9.626 -1.507 1.00 66.06 178 ASP A C 1
ATOM 1417 O O . ASP A 1 178 ? -5.078 10.398 -2.070 1.00 66.06 178 ASP A O 1
ATOM 1421 N N . TYR A 1 179 ? -4.691 8.455 -1.005 1.00 67.62 179 TYR A N 1
ATOM 1422 C CA . TYR A 1 179 ? -6.051 7.934 -1.055 1.00 67.62 179 TYR A CA 1
ATOM 1423 C C . TYR A 1 179 ? -6.588 7.802 0.376 1.00 67.62 179 TYR A C 1
ATOM 1425 O O . TYR A 1 179 ? -6.659 6.692 0.906 1.00 67.62 179 TYR A O 1
ATOM 1433 N N . PRO A 1 180 ? -6.974 8.915 1.034 1.00 65.06 180 PRO A N 1
ATOM 1434 C CA . PRO A 1 180 ? -7.653 8.853 2.323 1.00 65.06 180 PRO A CA 1
ATOM 1435 C C . PRO A 1 180 ? -8.988 8.102 2.213 1.00 65.06 180 PRO A C 1
ATOM 1437 O O . PRO A 1 180 ? -9.516 7.885 1.117 1.00 65.06 180 PRO A O 1
ATOM 1440 N N . SER A 1 181 ? -9.536 7.725 3.372 1.00 60.09 181 SER A N 1
ATOM 1441 C CA . SER A 1 181 ? -10.807 7.000 3.499 1.00 60.09 181 SER A CA 1
ATOM 1442 C C . SER A 1 181 ? -11.887 7.557 2.559 1.00 60.09 181 SER A C 1
ATOM 1444 O O . SER A 1 181 ? -12.166 8.756 2.563 1.00 60.09 181 SER A O 1
ATOM 1446 N N . GLY A 1 182 ? -12.462 6.688 1.722 1.00 60.34 182 GLY A N 1
ATOM 1447 C CA . GLY A 1 182 ? -13.495 7.036 0.738 1.00 60.34 182 GLY A CA 1
ATOM 1448 C C . GLY A 1 182 ? -12.989 7.283 -0.688 1.00 60.34 182 GLY A C 1
ATOM 1449 O O . GLY A 1 182 ? -13.784 7.214 -1.626 1.00 60.34 182 GLY A O 1
ATOM 1450 N N . LYS A 1 183 ? -11.682 7.498 -0.902 1.00 71.88 183 LYS A N 1
ATOM 1451 C CA . LYS A 1 183 ? -11.105 7.540 -2.256 1.00 71.88 183 LYS A CA 1
ATOM 1452 C C . LYS A 1 183 ? -10.683 6.146 -2.720 1.00 71.88 183 LYS A C 1
ATOM 1454 O O . LYS A 1 183 ? -9.942 5.443 -2.030 1.00 71.88 183 LYS A O 1
ATOM 1459 N N . LYS A 1 184 ? -11.138 5.767 -3.920 1.00 78.69 184 LYS A N 1
ATOM 1460 C CA . LYS A 1 184 ? -10.792 4.491 -4.557 1.00 78.69 184 LYS A CA 1
ATOM 1461 C C . LYS A 1 184 ? -9.345 4.503 -5.049 1.00 78.69 184 LYS A C 1
ATOM 1463 O O . LYS A 1 184 ? -8.939 5.421 -5.759 1.00 78.69 184 LYS A O 1
ATOM 1468 N N . ILE A 1 185 ? -8.603 3.464 -4.691 1.00 82.56 185 ILE A N 1
ATOM 1469 C CA . ILE A 1 185 ? -7.313 3.107 -5.266 1.00 82.56 185 ILE A CA 1
ATOM 1470 C C . ILE A 1 185 ? -7.568 2.701 -6.724 1.00 82.56 185 ILE A C 1
ATOM 1472 O O . ILE A 1 185 ? -8.551 2.009 -7.007 1.00 82.56 185 ILE A O 1
ATOM 1476 N N . PRO A 1 186 ? -6.717 3.122 -7.671 1.00 85.25 186 PRO A N 1
ATOM 1477 C CA . PRO A 1 186 ? -6.837 2.712 -9.063 1.00 85.25 186 PRO A CA 1
ATOM 1478 C C . PRO A 1 186 ? -6.874 1.186 -9.202 1.00 85.25 186 PRO A C 1
ATOM 1480 O O . PRO A 1 186 ? -6.005 0.492 -8.674 1.00 85.25 186 PRO A O 1
ATOM 1483 N N . ALA A 1 187 ? -7.854 0.667 -9.951 1.00 84.12 187 ALA A N 1
ATOM 1484 C CA . ALA A 1 187 ? -8.077 -0.775 -10.097 1.00 84.12 187 ALA A CA 1
ATOM 1485 C C . ALA A 1 187 ? -6.834 -1.524 -10.604 1.00 84.12 187 ALA A C 1
ATOM 1487 O O . ALA A 1 187 ? -6.562 -2.629 -10.157 1.00 84.12 187 ALA A O 1
ATOM 1488 N N . SER A 1 188 ? -6.030 -0.898 -11.472 1.00 83.25 188 SER A N 1
ATOM 1489 C CA . SER A 1 188 ? -4.776 -1.480 -11.963 1.00 83.25 188 SER A CA 1
ATOM 1490 C C . SER A 1 188 ? -3.794 -1.813 -10.838 1.00 83.25 188 SER A C 1
ATOM 1492 O O . SER A 1 188 ? -3.149 -2.850 -10.881 1.00 83.25 188 SER A O 1
ATOM 1494 N N . LEU A 1 189 ? -3.690 -0.952 -9.822 1.00 83.12 189 LEU A N 1
ATOM 1495 C CA . LEU A 1 189 ? -2.825 -1.188 -8.666 1.00 83.12 189 LEU A CA 1
ATOM 1496 C C . LEU A 1 189 ? -3.432 -2.205 -7.709 1.00 83.12 189 LEU A C 1
ATOM 1498 O O . LEU A 1 189 ? -2.722 -3.066 -7.198 1.00 83.12 189 LEU A O 1
ATOM 1502 N N . LEU A 1 190 ? -4.741 -2.104 -7.480 1.00 87.50 190 LEU A N 1
ATOM 1503 C CA . LEU A 1 190 ? -5.450 -3.013 -6.592 1.00 87.50 190 LEU A CA 1
ATOM 1504 C C . LEU A 1 190 ? -5.367 -4.460 -7.092 1.00 87.50 190 LEU A C 1
ATOM 1506 O O . LEU A 1 190 ? -5.074 -5.350 -6.302 1.00 87.50 190 LEU A O 1
ATOM 1510 N N . ASN A 1 191 ? -5.537 -4.666 -8.400 1.00 89.56 191 ASN A N 1
ATOM 1511 C CA . ASN A 1 191 ? -5.423 -5.976 -9.033 1.00 89.56 191 ASN A CA 1
ATOM 1512 C C . ASN A 1 191 ? -4.011 -6.546 -8.886 1.00 89.56 191 ASN A C 1
ATOM 1514 O O . ASN A 1 191 ? -3.873 -7.685 -8.477 1.00 89.56 191 ASN A O 1
ATOM 1518 N N . ILE A 1 192 ? -2.956 -5.749 -9.095 1.00 90.12 192 ILE A N 1
ATOM 1519 C CA . ILE A 1 192 ? -1.576 -6.227 -8.900 1.00 90.12 192 ILE A CA 1
ATOM 1520 C C . ILE A 1 192 ? -1.354 -6.707 -7.462 1.00 90.12 192 ILE A C 1
ATOM 1522 O O . ILE A 1 192 ? -0.742 -7.750 -7.248 1.00 90.12 192 ILE A O 1
ATOM 1526 N N . LEU A 1 193 ? -1.846 -5.968 -6.467 1.00 89.62 193 LEU A N 1
ATOM 1527 C CA . LEU A 1 193 ? -1.734 -6.383 -5.068 1.00 89.62 193 LEU A CA 1
ATOM 1528 C C . LEU A 1 193 ? -2.568 -7.646 -4.780 1.00 89.62 193 LEU A C 1
ATOM 1530 O O . LEU A 1 193 ? -2.104 -8.533 -4.066 1.00 89.62 193 LEU A O 1
ATOM 1534 N N . ALA A 1 194 ? -3.768 -7.745 -5.355 1.00 89.62 194 ALA A N 1
ATOM 1535 C CA . ALA A 1 194 ? -4.655 -8.900 -5.225 1.00 89.62 194 ALA A CA 1
ATOM 1536 C C . ALA A 1 194 ? -4.129 -10.156 -5.948 1.00 89.62 194 ALA A C 1
ATOM 1538 O O . ALA A 1 194 ? -4.314 -11.269 -5.464 1.00 89.62 194 ALA A O 1
ATOM 1539 N N . ASP A 1 195 ? -3.423 -10.008 -7.061 1.00 90.06 195 ASP A N 1
ATOM 1540 C CA . ASP A 1 195 ? -2.839 -11.131 -7.798 1.00 90.06 195 ASP A CA 1
ATOM 1541 C C . ASP A 1 195 ? -1.564 -11.651 -7.108 1.00 90.06 195 ASP A C 1
ATOM 1543 O O . ASP A 1 195 ? -1.188 -12.810 -7.265 1.00 90.06 195 ASP A O 1
ATOM 1547 N N . ASN A 1 196 ? -0.914 -10.814 -6.287 1.00 89.44 196 ASN A N 1
ATOM 1548 C CA . ASN A 1 196 ? 0.356 -11.116 -5.616 1.00 89.44 196 ASN A CA 1
ATOM 1549 C C . ASN A 1 196 ? 0.221 -11.300 -4.089 1.00 89.44 196 ASN A C 1
ATOM 1551 O O . ASN A 1 196 ? 1.179 -11.089 -3.339 1.00 89.44 196 ASN A O 1
ATOM 1555 N N . GLN A 1 197 ? -0.956 -11.731 -3.616 1.00 89.25 197 GLN A N 1
ATOM 1556 C CA . GLN A 1 197 ? -1.271 -11.904 -2.187 1.00 89.25 197 GLN A CA 1
ATOM 1557 C C . GLN A 1 197 ? -0.251 -12.764 -1.436 1.00 89.25 197 GLN A C 1
ATOM 1559 O O . GLN A 1 197 ? 0.250 -12.349 -0.394 1.00 89.25 197 GLN A O 1
ATOM 1564 N N . ALA A 1 198 ? 0.101 -13.935 -1.973 1.00 87.62 198 ALA A N 1
ATOM 1565 C CA . ALA A 1 198 ? 1.024 -14.861 -1.315 1.00 87.62 198 ALA A CA 1
ATOM 1566 C C . ALA A 1 198 ? 2.390 -14.218 -1.029 1.00 87.62 198 ALA A C 1
ATOM 1568 O O . ALA A 1 198 ? 2.994 -14.462 0.016 1.00 87.62 198 ALA A O 1
ATOM 1569 N N . LEU A 1 199 ? 2.863 -13.358 -1.932 1.00 87.38 199 LEU A N 1
ATOM 1570 C CA . LEU A 1 199 ? 4.142 -12.686 -1.769 1.00 87.38 199 LEU A CA 1
ATOM 1571 C C . LEU A 1 199 ? 4.073 -11.573 -0.730 1.00 87.38 199 LEU A C 1
ATOM 1573 O O . LEU A 1 199 ? 4.971 -11.447 0.099 1.00 87.38 199 LEU A O 1
ATOM 1577 N N . LEU A 1 200 ? 2.991 -10.793 -0.745 1.00 87.12 200 LEU A N 1
ATOM 1578 C CA . LEU A 1 200 ? 2.741 -9.759 0.259 1.00 87.12 200 LEU A CA 1
ATOM 1579 C C . LEU A 1 200 ? 2.717 -10.347 1.676 1.00 87.12 200 LEU A C 1
ATOM 1581 O O . LEU A 1 200 ? 3.313 -9.766 2.584 1.00 87.12 200 LEU A O 1
ATOM 1585 N N . ILE A 1 201 ? 2.108 -11.525 1.844 1.00 87.50 201 ILE A N 1
ATOM 1586 C CA . ILE A 1 201 ? 2.097 -12.267 3.111 1.00 87.50 201 ILE A CA 1
ATOM 1587 C C . ILE A 1 201 ? 3.526 -12.640 3.527 1.00 87.50 201 ILE A C 1
ATOM 1589 O O . ILE A 1 201 ? 3.956 -12.290 4.624 1.00 87.50 201 ILE A O 1
ATOM 1593 N N . GLN A 1 202 ? 4.307 -13.260 2.638 1.00 85.88 202 GLN A N 1
ATOM 1594 C CA . GLN A 1 202 ? 5.687 -13.660 2.947 1.00 85.88 202 GLN A CA 1
ATOM 1595 C C . GLN A 1 202 ? 6.593 -12.469 3.297 1.00 85.88 202 GLN A C 1
ATOM 1597 O O . GLN A 1 202 ? 7.442 -12.564 4.184 1.00 85.88 202 GLN A O 1
ATOM 1602 N N . VAL A 1 203 ? 6.421 -11.331 2.617 1.00 84.81 203 VAL A N 1
ATOM 1603 C CA . VAL A 1 203 ? 7.163 -10.098 2.920 1.00 84.81 203 VAL A CA 1
ATOM 1604 C C . VAL A 1 203 ? 6.770 -9.544 4.292 1.00 84.81 203 VAL A C 1
ATOM 1606 O O . VAL A 1 203 ? 7.647 -9.133 5.055 1.00 84.81 203 VAL A O 1
ATOM 1609 N N . SER A 1 204 ? 5.477 -9.571 4.627 1.00 83.50 204 SER A N 1
ATOM 1610 C CA . SER A 1 204 ? 4.956 -9.144 5.932 1.00 83.50 204 SER A CA 1
ATOM 1611 C C . SER A 1 204 ? 5.529 -9.975 7.083 1.00 83.50 204 SER A C 1
ATOM 1613 O O . SER A 1 204 ? 6.038 -9.422 8.064 1.00 83.50 204 SER A O 1
ATOM 1615 N N . GLU A 1 205 ? 5.525 -11.302 6.944 1.00 80.81 205 GLU A N 1
ATOM 1616 C CA . GLU A 1 205 ? 6.004 -12.236 7.971 1.00 80.81 205 GLU A CA 1
ATOM 1617 C C . GLU A 1 205 ? 7.483 -12.030 8.324 1.00 80.81 205 GLU A C 1
ATOM 1619 O O . GLU A 1 205 ? 7.886 -12.253 9.468 1.00 80.81 205 GLU A O 1
ATOM 1624 N N . ARG A 1 206 ? 8.291 -11.562 7.365 1.00 77.44 206 ARG A N 1
ATOM 1625 C CA . ARG A 1 206 ? 9.736 -11.339 7.530 1.00 77.44 206 ARG A CA 1
ATOM 1626 C C . ARG A 1 206 ? 10.112 -10.003 8.162 1.00 77.44 206 ARG A C 1
ATOM 1628 O O . ARG A 1 206 ? 11.279 -9.825 8.500 1.00 77.44 206 ARG A O 1
ATOM 1635 N N . SER A 1 207 ? 9.182 -9.067 8.336 1.00 68.44 207 SER A N 1
ATOM 1636 C CA . SER A 1 207 ? 9.496 -7.810 9.025 1.00 68.44 207 SER A CA 1
ATOM 1637 C C . SER A 1 207 ? 9.776 -8.072 10.516 1.00 68.44 207 SER A C 1
ATOM 1639 O O . SER A 1 207 ? 9.063 -8.826 11.180 1.00 68.44 207 SER A O 1
ATOM 1641 N N . GLU A 1 208 ? 10.839 -7.476 11.061 1.00 56.91 208 GLU A N 1
ATOM 1642 C CA . GLU A 1 208 ? 11.380 -7.851 12.379 1.00 56.91 208 GLU A CA 1
ATOM 1643 C C . GLU A 1 208 ? 10.488 -7.439 13.562 1.00 56.91 208 GLU A C 1
ATOM 1645 O O . GLU A 1 208 ? 10.444 -8.132 14.577 1.00 56.91 208 GLU A O 1
ATOM 1650 N N . SER A 1 209 ? 9.710 -6.358 13.444 1.00 58.31 209 SER A N 1
ATOM 1651 C CA . SER A 1 209 ? 8.793 -5.928 14.508 1.00 58.31 209 SER A CA 1
ATOM 1652 C C . SER A 1 209 ? 7.354 -6.280 14.162 1.00 58.31 209 SER A C 1
ATOM 1654 O O . SER A 1 209 ? 6.852 -5.870 13.120 1.00 58.31 209 SER A O 1
ATOM 1656 N N . ALA A 1 210 ? 6.668 -6.992 15.066 1.00 49.22 210 ALA A N 1
ATOM 1657 C CA . ALA A 1 210 ? 5.232 -7.297 14.998 1.00 49.22 210 ALA A CA 1
ATOM 1658 C C . ALA A 1 210 ? 4.327 -6.059 14.790 1.00 49.22 210 ALA A C 1
ATOM 1660 O O . ALA A 1 210 ? 3.173 -6.225 14.410 1.00 49.22 210 ALA A O 1
ATOM 1661 N N . TYR A 1 211 ? 4.858 -4.850 15.001 1.00 52.31 211 TYR A N 1
ATOM 1662 C CA . TYR A 1 211 ? 4.116 -3.588 15.030 1.00 52.31 211 TYR A CA 1
ATOM 1663 C C . TYR A 1 211 ? 4.733 -2.498 14.155 1.00 52.31 211 TYR A C 1
ATOM 1665 O O . TYR A 1 211 ? 4.410 -1.325 14.312 1.00 52.31 211 TYR A O 1
ATOM 1673 N N . SER A 1 212 ? 5.672 -2.840 13.271 1.00 60.47 212 SER A N 1
ATOM 1674 C CA . SER A 1 212 ? 6.178 -1.843 12.333 1.00 60.47 212 SER A CA 1
ATOM 1675 C C . SER A 1 212 ? 5.075 -1.476 11.333 1.00 60.47 212 SER A C 1
ATOM 1677 O O . SER A 1 212 ? 4.321 -2.336 10.874 1.00 60.47 212 SER A O 1
ATOM 1679 N N . GLU A 1 213 ? 5.047 -0.218 10.884 1.00 60.00 213 GLU A N 1
ATOM 1680 C CA . GLU A 1 213 ? 4.270 0.205 9.701 1.00 60.00 213 GLU A CA 1
ATOM 1681 C C . GLU A 1 213 ? 4.628 -0.597 8.427 1.00 60.00 213 GLU A C 1
ATOM 1683 O O . GLU A 1 213 ? 3.988 -0.454 7.388 1.00 60.00 213 GLU A O 1
ATOM 1688 N N . GLN A 1 214 ? 5.666 -1.436 8.504 1.00 64.44 214 GLN A N 1
ATOM 1689 C CA . GLN A 1 214 ? 6.157 -2.313 7.451 1.00 64.44 214 GLN A CA 1
ATOM 1690 C C . GLN A 1 214 ? 5.538 -3.720 7.511 1.00 64.44 214 GLN A C 1
ATOM 1692 O O . GLN A 1 214 ? 5.785 -4.503 6.603 1.00 64.44 214 GLN A O 1
ATOM 1697 N N . LYS A 1 215 ? 4.746 -4.067 8.540 1.00 71.38 215 LYS A N 1
ATOM 1698 C CA . LYS A 1 215 ? 4.052 -5.366 8.620 1.00 71.38 215 LYS A CA 1
ATOM 1699 C C . LYS A 1 215 ? 2.653 -5.381 8.050 1.00 71.38 215 LYS A C 1
ATOM 1701 O O . LYS A 1 215 ? 2.184 -6.443 7.654 1.00 71.38 215 LYS A O 1
ATOM 1706 N N . SER A 1 216 ? 1.981 -4.241 8.003 1.00 76.81 216 SER A N 1
ATOM 1707 C CA . SER A 1 216 ? 0.610 -4.190 7.518 1.00 76.81 216 SER A CA 1
ATOM 1708 C C . SER A 1 216 ? 0.403 -3.102 6.492 1.00 76.81 216 SER A C 1
ATOM 1710 O O . SER A 1 216 ? 0.925 -2.003 6.641 1.00 76.81 216 SER A O 1
ATOM 1712 N N . LEU A 1 217 ? -0.446 -3.388 5.506 1.00 81.81 217 LEU A N 1
ATOM 1713 C CA . LEU A 1 217 ? -0.990 -2.383 4.609 1.00 81.81 217 LEU A CA 1
ATOM 1714 C C . LEU A 1 217 ? -1.942 -1.445 5.362 1.00 81.81 217 LEU A C 1
ATOM 1716 O O . LEU A 1 217 ? -2.558 -1.846 6.347 1.00 81.81 217 LEU A O 1
ATOM 1720 N N . ASN A 1 218 ? -2.072 -0.208 4.889 1.00 80.75 218 ASN A N 1
ATOM 1721 C CA . ASN A 1 218 ? -3.022 0.786 5.381 1.00 80.75 218 ASN A CA 1
ATOM 1722 C C . ASN A 1 218 ? -4.460 0.239 5.316 1.00 80.75 218 ASN A C 1
ATOM 1724 O O . ASN A 1 218 ? -4.830 -0.405 4.334 1.00 80.75 218 ASN A O 1
ATOM 1728 N N . LEU A 1 219 ? -5.294 0.543 6.316 1.00 78.12 219 LEU A N 1
ATOM 1729 C CA . LEU A 1 219 ? -6.683 0.078 6.379 1.00 78.12 219 LEU A CA 1
ATOM 1730 C C . LEU A 1 219 ? -7.507 0.396 5.127 1.00 78.12 219 LEU A C 1
ATOM 1732 O O . LEU A 1 219 ? -8.314 -0.433 4.723 1.00 78.12 219 LEU A O 1
ATOM 1736 N N . ASN A 1 220 ? -7.315 1.549 4.480 1.00 80.75 220 ASN A N 1
ATOM 1737 C CA . ASN A 1 220 ? -8.033 1.843 3.237 1.00 80.75 220 ASN A CA 1
ATOM 1738 C C . ASN A 1 220 ? -7.628 0.884 2.102 1.00 80.75 220 ASN A C 1
ATOM 1740 O O . ASN A 1 220 ? -8.480 0.453 1.330 1.00 80.75 220 ASN A O 1
ATOM 1744 N N . ILE A 1 221 ? -6.348 0.499 2.035 1.00 85.00 221 ILE A N 1
ATOM 1745 C CA . ILE A 1 221 ? -5.857 -0.508 1.084 1.00 85.00 221 ILE A CA 1
ATOM 1746 C C . ILE A 1 221 ? -6.451 -1.876 1.429 1.00 85.00 221 ILE A C 1
ATOM 1748 O O . ILE A 1 221 ? -6.988 -2.538 0.548 1.00 85.00 221 ILE A O 1
ATOM 1752 N N . LEU A 1 222 ? -6.434 -2.265 2.709 1.00 85.69 222 LEU A N 1
ATOM 1753 C CA . LEU A 1 222 ? -7.020 -3.525 3.179 1.00 85.69 222 LEU A CA 1
ATOM 1754 C C . LEU A 1 222 ? -8.525 -3.618 2.877 1.00 85.69 222 LEU A C 1
ATOM 1756 O O . LEU A 1 222 ? -8.974 -4.638 2.364 1.00 85.69 222 LEU A O 1
ATOM 1760 N N . LYS A 1 223 ? -9.294 -2.546 3.108 1.00 83.81 223 LYS A N 1
ATOM 1761 C CA . LYS A 1 223 ? -10.728 -2.473 2.769 1.00 83.81 223 LYS A CA 1
ATOM 1762 C C . LYS A 1 223 ? -10.987 -2.693 1.289 1.00 83.81 223 LYS A C 1
ATOM 1764 O O . LYS A 1 223 ? -11.901 -3.426 0.920 1.00 83.81 223 LYS A O 1
ATOM 1769 N N . GLN A 1 224 ? -10.192 -2.058 0.438 1.00 87.00 224 GLN A N 1
ATOM 1770 C CA . GLN A 1 224 ? -10.368 -2.176 -1.004 1.00 87.00 224 GLN A CA 1
ATOM 1771 C C . GLN A 1 224 ? -9.892 -3.534 -1.523 1.00 87.00 224 GLN A C 1
ATOM 1773 O O . GLN A 1 224 ? -10.536 -4.095 -2.403 1.00 87.00 224 GLN A O 1
ATOM 1778 N N . LEU A 1 225 ? -8.845 -4.116 -0.929 1.00 87.56 225 LEU A N 1
ATOM 1779 C CA . LEU A 1 225 ? -8.417 -5.489 -1.211 1.00 87.56 225 LEU A CA 1
ATOM 1780 C C . LEU A 1 225 ? -9.489 -6.502 -0.809 1.00 87.56 225 LEU A C 1
ATOM 1782 O O . LEU A 1 225 ? -9.806 -7.397 -1.587 1.00 87.56 225 LEU A O 1
ATOM 1786 N N . HIS A 1 226 ? -10.114 -6.313 0.354 1.00 86.31 226 HIS A N 1
ATOM 1787 C CA . HIS A 1 226 ? -11.236 -7.133 0.797 1.00 86.31 226 HIS A CA 1
ATOM 1788 C C . HIS A 1 226 ? -12.413 -7.061 -0.191 1.00 86.31 226 HIS A C 1
ATOM 1790 O O . HIS A 1 226 ? -12.970 -8.088 -0.568 1.00 86.31 226 HIS A O 1
ATOM 1796 N N . GLN A 1 227 ? -12.763 -5.861 -0.670 1.00 84.06 227 GLN A N 1
ATOM 1797 C CA . GLN A 1 227 ? -13.796 -5.676 -1.702 1.00 84.06 227 GLN A CA 1
ATOM 1798 C C . GLN A 1 227 ? -13.420 -6.299 -3.055 1.00 84.06 227 GLN A C 1
ATOM 1800 O O . GLN A 1 227 ? -14.306 -6.706 -3.801 1.00 84.06 227 GLN A O 1
ATOM 1805 N N . ALA A 1 228 ? -12.126 -6.383 -3.366 1.00 83.62 228 ALA A N 1
ATOM 1806 C CA . ALA A 1 228 ? -11.605 -7.027 -4.569 1.00 83.62 228 ALA A CA 1
ATOM 1807 C C . ALA A 1 228 ? -11.457 -8.557 -4.440 1.00 83.62 228 ALA A C 1
ATOM 1809 O O . ALA A 1 228 ? -10.957 -9.192 -5.364 1.00 83.62 228 ALA A O 1
ATOM 1810 N N . GLY A 1 229 ? -11.879 -9.160 -3.321 1.00 83.19 229 GLY A N 1
ATOM 1811 C CA . GLY A 1 229 ? -11.809 -10.609 -3.099 1.00 83.19 229 GLY A CA 1
ATOM 1812 C C . GLY A 1 229 ? -10.445 -11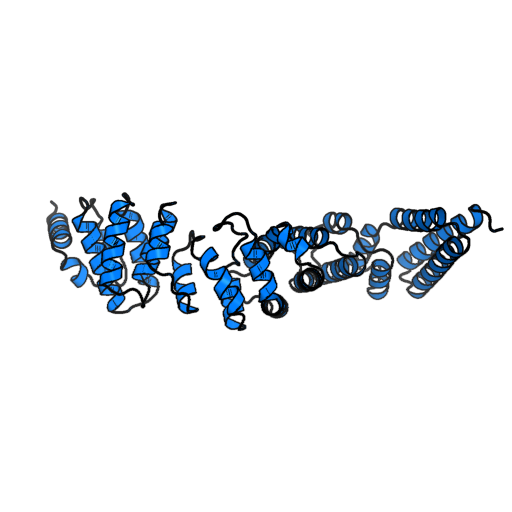.121 -2.627 1.00 83.19 229 GLY A C 1
ATOM 1813 O O . GLY A 1 229 ? -10.236 -12.330 -2.543 1.00 83.19 229 GLY A O 1
ATOM 1814 N N . ALA A 1 230 ? -9.512 -10.229 -2.284 1.00 86.31 230 ALA A N 1
ATOM 1815 C CA . ALA A 1 230 ? -8.186 -10.582 -1.785 1.00 86.31 230 ALA A CA 1
ATOM 1816 C C . ALA A 1 230 ? -8.211 -10.898 -0.278 1.00 86.31 230 ALA A C 1
ATOM 1818 O O . ALA A 1 230 ? -7.580 -10.220 0.531 1.00 86.31 230 ALA A O 1
ATOM 1819 N N . HIS A 1 231 ? -9.002 -11.895 0.123 1.00 83.62 231 HIS A N 1
ATOM 1820 C CA . HIS A 1 231 ? -9.252 -12.186 1.537 1.00 83.62 231 HIS A CA 1
ATOM 1821 C C . HIS A 1 231 ? -8.007 -12.692 2.278 1.00 83.62 231 HIS A C 1
ATOM 1823 O O . HIS A 1 231 ? -7.836 -12.352 3.445 1.00 83.62 231 HIS A O 1
ATOM 1829 N N . ASP A 1 232 ? -7.111 -13.437 1.627 1.00 83.50 232 ASP A N 1
ATOM 1830 C CA . ASP A 1 232 ? -5.964 -14.072 2.291 1.00 83.50 232 ASP A CA 1
ATOM 1831 C C . ASP A 1 232 ? -4.930 -13.053 2.770 1.00 83.50 232 ASP A C 1
ATOM 1833 O O . ASP A 1 232 ? -4.477 -13.107 3.916 1.00 83.50 232 ASP A O 1
ATOM 1837 N N . VAL A 1 233 ? -4.592 -12.071 1.928 1.00 84.50 233 VAL A N 1
ATOM 1838 C CA . VAL A 1 233 ? -3.668 -10.996 2.329 1.00 84.50 233 VAL A CA 1
ATOM 1839 C C . VAL A 1 233 ? -4.273 -10.130 3.428 1.00 84.50 233 VAL A C 1
ATOM 1841 O O . VAL A 1 233 ? -3.576 -9.737 4.363 1.00 84.50 233 VAL A O 1
ATOM 1844 N N . VAL A 1 234 ? -5.582 -9.872 3.363 1.00 82.44 234 VAL A N 1
ATOM 1845 C CA . VAL A 1 234 ? -6.271 -9.117 4.410 1.00 82.44 234 VAL A CA 1
ATOM 1846 C C . VAL A 1 234 ? -6.267 -9.929 5.706 1.00 82.44 234 VAL A C 1
ATOM 1848 O O . VAL A 1 234 ? -5.936 -9.374 6.750 1.00 82.44 234 VAL A O 1
ATOM 1851 N N . ASN A 1 235 ? -6.504 -11.243 5.640 1.00 80.75 235 ASN A N 1
ATOM 1852 C CA . ASN A 1 235 ? -6.457 -12.140 6.793 1.00 80.75 235 ASN A CA 1
ATOM 1853 C C . ASN A 1 235 ? -5.094 -12.172 7.479 1.00 80.75 235 ASN A C 1
ATOM 1855 O O . ASN A 1 235 ? -5.015 -12.139 8.708 1.00 80.75 235 ASN A O 1
ATOM 1859 N N . ALA A 1 236 ? -4.024 -12.199 6.693 1.00 79.88 236 ALA A N 1
ATOM 1860 C CA . ALA A 1 236 ? -2.669 -12.233 7.214 1.00 79.88 236 ALA A CA 1
ATOM 1861 C C . ALA A 1 236 ? -2.211 -10.883 7.789 1.00 79.88 236 ALA A C 1
ATOM 1863 O O . ALA A 1 236 ? -1.490 -10.848 8.785 1.00 79.88 236 ALA A O 1
ATOM 1864 N N . MET A 1 237 ? -2.616 -9.764 7.176 1.00 80.50 237 MET A N 1
ATOM 1865 C CA . MET A 1 237 ? -2.053 -8.442 7.485 1.00 80.50 237 MET A CA 1
ATOM 1866 C C . MET A 1 237 ? -2.927 -7.602 8.429 1.00 80.50 237 MET A C 1
ATOM 1868 O O . MET A 1 237 ? -2.387 -6.824 9.217 1.00 80.50 237 MET A O 1
ATOM 1872 N N . ALA A 1 238 ? -4.254 -7.788 8.431 1.00 76.06 238 ALA A N 1
ATOM 1873 C CA . ALA A 1 238 ? -5.171 -7.081 9.332 1.00 76.06 238 ALA A CA 1
ATOM 1874 C C . ALA A 1 238 ? -4.803 -7.207 10.825 1.00 76.06 238 ALA A C 1
ATOM 1876 O O . ALA A 1 238 ? -4.889 -6.193 11.527 1.00 76.06 238 ALA A O 1
ATOM 1877 N N . PRO A 1 239 ? -4.332 -8.369 11.338 1.00 72.56 239 PRO A N 1
ATOM 1878 C CA . PRO A 1 239 ? -3.934 -8.485 12.736 1.00 72.56 239 PRO A CA 1
ATOM 1879 C C . PRO A 1 239 ? -2.792 -7.547 13.127 1.00 72.56 239 PRO A C 1
ATOM 1881 O O . PRO A 1 239 ? -2.833 -6.959 14.203 1.00 72.56 239 PRO A O 1
ATOM 1884 N N . ALA A 1 240 ? -1.796 -7.369 12.254 1.00 68.12 240 ALA A N 1
ATOM 1885 C CA . ALA A 1 240 ? -0.689 -6.448 12.498 1.00 68.12 240 ALA A CA 1
ATOM 1886 C C . ALA A 1 240 ? -1.137 -4.978 12.415 1.00 68.12 240 ALA A C 1
ATOM 1888 O O . ALA A 1 240 ? -0.595 -4.129 13.121 1.00 68.12 240 ALA A O 1
ATOM 1889 N N . TRP A 1 241 ? -2.151 -4.676 11.595 1.00 69.81 241 TRP A N 1
ATOM 1890 C CA . TRP A 1 241 ? -2.705 -3.327 11.482 1.00 69.81 241 TRP A CA 1
ATOM 1891 C C . TRP A 1 241 ? -3.489 -2.889 12.715 1.00 69.81 241 TRP A C 1
ATOM 1893 O O . TRP A 1 241 ? -3.374 -1.749 13.158 1.00 69.81 241 TRP A O 1
ATOM 1903 N N . MET A 1 242 ? -4.285 -3.800 13.271 1.00 62.88 242 MET A N 1
ATOM 1904 C CA . MET A 1 242 ? -5.230 -3.493 14.343 1.00 62.88 242 MET A CA 1
ATOM 1905 C C . MET A 1 242 ? -4.540 -2.929 15.599 1.00 62.88 242 MET A C 1
ATOM 1907 O O . MET A 1 242 ? -5.139 -2.171 16.352 1.00 62.88 242 MET A O 1
ATOM 1911 N N . PHE A 1 243 ? -3.272 -3.277 15.820 1.00 58.22 243 PHE A N 1
ATOM 1912 C CA . PHE A 1 243 ? -2.493 -2.810 16.970 1.00 58.22 243 PHE A CA 1
ATOM 1913 C C . PHE A 1 243 ? -1.617 -1.588 16.662 1.00 58.22 243 PHE A C 1
ATOM 1915 O O . PHE A 1 243 ? -0.870 -1.149 17.532 1.00 58.22 243 PHE A O 1
ATOM 1922 N N . ASN A 1 244 ? -1.705 -1.031 15.451 1.00 62.38 244 ASN A N 1
ATOM 1923 C CA . ASN A 1 244 ? -0.932 0.131 15.004 1.00 62.38 244 ASN A CA 1
ATOM 1924 C C . ASN A 1 244 ? -1.708 1.461 15.147 1.00 62.38 244 ASN A C 1
ATOM 1926 O O . ASN A 1 244 ? -1.396 2.459 14.502 1.00 62.38 244 ASN A O 1
ATOM 1930 N N . SER A 1 245 ? -2.788 1.497 15.930 1.00 54.34 245 SER A N 1
ATOM 1931 C CA . SER A 1 245 ? -3.782 2.558 15.788 1.00 54.34 245 SER A CA 1
ATOM 1932 C C . SER A 1 245 ? -3.649 3.674 16.828 1.00 54.34 245 SER A C 1
ATOM 1934 O O . SER A 1 245 ? -4.044 3.515 17.980 1.00 54.34 245 SER A O 1
ATOM 1936 N N . ALA A 1 246 ? -3.282 4.862 16.351 1.00 55.25 246 ALA A N 1
ATOM 1937 C CA . ALA A 1 246 ? -3.728 6.144 16.904 1.00 55.25 246 ALA A CA 1
ATOM 1938 C C . ALA A 1 246 ? -5.203 6.465 16.525 1.00 55.25 246 ALA A C 1
ATOM 1940 O O . ALA A 1 246 ? -5.623 7.619 16.562 1.00 55.25 246 ALA A O 1
ATOM 1941 N N . GLN A 1 247 ? -5.989 5.474 16.064 1.00 60.94 247 GLN A N 1
ATOM 1942 C CA . GLN A 1 247 ? -7.328 5.666 15.485 1.00 60.94 247 GLN A CA 1
ATOM 1943 C C . GLN A 1 247 ? -8.321 4.559 15.915 1.00 60.94 247 GLN A C 1
ATOM 1945 O O . GLN A 1 247 ? -8.315 3.476 15.330 1.00 60.94 247 GLN A O 1
ATOM 1950 N N . PRO A 1 248 ? -9.226 4.824 16.874 1.00 59.94 248 PRO A N 1
ATOM 1951 C CA . PRO A 1 248 ? -10.142 3.827 17.448 1.00 59.94 248 PRO A CA 1
ATOM 1952 C C . PRO A 1 248 ? -11.102 3.168 16.448 1.00 59.94 248 PRO A C 1
ATOM 1954 O O . PRO A 1 248 ? -11.372 1.971 16.511 1.00 59.94 248 PRO A O 1
ATOM 1957 N N . TRP A 1 249 ? -11.599 3.953 15.491 1.00 64.69 249 TRP A N 1
ATOM 1958 C CA . TRP A 1 249 ? -12.609 3.554 14.496 1.00 64.69 249 TRP A CA 1
ATOM 1959 C C . TRP A 1 249 ? -12.191 2.418 13.583 1.00 64.69 249 TRP A C 1
ATOM 1961 O O . TRP A 1 249 ? -12.991 1.712 12.976 1.00 64.69 249 TRP A O 1
ATOM 1971 N N . SER A 1 250 ? -10.893 2.253 13.510 1.00 66.88 250 SER A N 1
ATOM 1972 C CA . SER A 1 250 ? -10.245 1.419 12.547 1.00 66.88 250 SER A CA 1
ATOM 1973 C C . SER A 1 250 ? -10.338 -0.076 12.895 1.00 66.88 250 SER A C 1
ATOM 1975 O O . SER A 1 250 ? -10.353 -0.919 12.003 1.00 66.88 250 SER A O 1
ATOM 1977 N N . LEU A 1 251 ? -10.530 -0.402 14.179 1.00 68.94 251 LEU A N 1
ATOM 1978 C CA . LEU A 1 251 ? -10.849 -1.749 14.661 1.00 68.94 251 LEU A CA 1
ATOM 1979 C C . LEU A 1 251 ? -12.283 -2.174 14.314 1.00 68.94 251 LEU A C 1
ATOM 1981 O O . LEU A 1 251 ? -12.522 -3.324 13.959 1.00 68.94 251 LEU A O 1
ATOM 1985 N N . ILE A 1 252 ? -13.233 -1.239 14.375 1.00 69.25 252 ILE A N 1
ATOM 1986 C CA . ILE A 1 252 ? -14.644 -1.475 14.022 1.00 69.25 252 ILE A CA 1
ATOM 1987 C C . ILE A 1 252 ? -14.766 -1.731 12.518 1.00 69.25 252 ILE A C 1
ATOM 1989 O O . ILE A 1 252 ? -15.467 -2.633 12.068 1.00 69.25 252 ILE A O 1
ATOM 1993 N N . ASP A 1 253 ? -14.014 -0.963 11.737 1.00 71.38 253 ASP A N 1
ATOM 1994 C CA . ASP A 1 253 ? -13.878 -1.153 10.302 1.00 71.38 253 ASP A CA 1
ATOM 1995 C C . ASP A 1 253 ? -13.292 -2.525 9.922 1.00 71.38 253 ASP A C 1
ATOM 1997 O O . ASP A 1 253 ? -13.722 -3.128 8.939 1.00 71.38 253 ASP A O 1
ATOM 2001 N N . LEU A 1 254 ? -12.315 -3.025 10.688 1.00 71.06 254 LEU A N 1
ATOM 2002 C CA . LEU A 1 254 ? -11.780 -4.380 10.529 1.00 71.06 254 LEU A CA 1
ATOM 2003 C C . LEU A 1 254 ? -12.836 -5.445 10.871 1.00 71.06 254 LEU A C 1
ATOM 2005 O O . LEU A 1 254 ? -12.990 -6.410 10.122 1.00 71.06 254 LEU A O 1
ATOM 2009 N N . GLU A 1 255 ? -13.607 -5.254 11.943 1.00 72.50 255 GLU A N 1
ATOM 2010 C CA . GLU A 1 255 ? -14.719 -6.145 12.307 1.00 72.50 255 GLU A CA 1
ATOM 2011 C C . GLU A 1 255 ? -15.782 -6.233 11.212 1.00 72.50 255 GLU A C 1
ATOM 2013 O O . GLU A 1 255 ? -16.250 -7.331 10.902 1.00 72.50 255 GLU A O 1
ATOM 2018 N N . ALA A 1 256 ? -16.109 -5.112 10.566 1.00 71.38 256 ALA A N 1
ATOM 2019 C CA . ALA A 1 256 ? -17.027 -5.085 9.429 1.00 71.38 256 ALA A CA 1
ATOM 2020 C C . ALA A 1 256 ? -16.517 -5.902 8.223 1.00 71.38 256 ALA A C 1
ATOM 2022 O O . ALA A 1 256 ? -17.316 -6.362 7.410 1.00 71.38 256 ALA A O 1
ATOM 2023 N N . MET A 1 257 ? -15.203 -6.127 8.121 1.00 71.06 257 MET A N 1
ATOM 2024 C CA . MET A 1 257 ? -14.585 -7.025 7.136 1.00 71.06 257 MET A CA 1
ATOM 2025 C C . MET A 1 257 ? -14.475 -8.481 7.622 1.00 71.06 257 MET A C 1
ATOM 2027 O O . MET A 1 257 ? -13.845 -9.302 6.966 1.00 71.06 257 MET A O 1
ATOM 2031 N N . GLY A 1 258 ? -15.070 -8.821 8.769 1.00 66.44 258 GLY A N 1
ATOM 2032 C CA . GLY A 1 258 ? -15.056 -10.171 9.337 1.00 66.44 258 GLY A CA 1
ATOM 2033 C C . GLY A 1 258 ? -13.906 -10.446 10.309 1.00 66.44 258 GLY A C 1
ATOM 2034 O O . GLY A 1 258 ? -13.854 -11.534 10.885 1.00 66.44 258 GLY A O 1
ATOM 2035 N N . PHE A 1 259 ? -13.021 -9.476 10.561 1.00 69.88 259 PHE A N 1
ATOM 2036 C CA . PHE A 1 259 ? -11.922 -9.630 11.515 1.00 69.88 259 PHE A CA 1
ATOM 2037 C C . PHE A 1 259 ? -12.384 -9.364 12.929 1.00 69.88 259 PHE A C 1
ATOM 2039 O O . PHE A 1 259 ? -12.553 -8.221 13.332 1.00 69.88 259 PHE A O 1
ATOM 2046 N N . ARG A 1 260 ? -12.537 -10.432 13.704 1.00 70.25 260 ARG A N 1
ATOM 2047 C CA . ARG A 1 260 ? -12.941 -10.347 15.106 1.00 70.25 260 ARG A CA 1
ATOM 2048 C C . ARG A 1 260 ? -11.730 -10.573 16.000 1.00 70.25 260 ARG A C 1
ATOM 2050 O O . ARG A 1 260 ? -11.427 -11.727 16.315 1.00 70.25 260 ARG A O 1
ATOM 2057 N N . PRO A 1 261 ? -10.984 -9.524 16.387 1.00 64.88 261 PRO A N 1
ATOM 2058 C CA . PRO A 1 261 ? -9.977 -9.686 17.412 1.00 64.88 261 PRO A CA 1
ATOM 2059 C C . PRO A 1 261 ? -10.564 -10.291 18.671 1.00 64.88 261 PRO A C 1
ATOM 2061 O O . PRO A 1 261 ? -11.513 -9.764 19.251 1.00 64.88 261 PRO A O 1
ATOM 2064 N N . MET A 1 262 ? -9.951 -11.380 19.127 1.00 61.97 262 MET A N 1
ATOM 2065 C CA . MET A 1 262 ? -10.288 -11.920 20.429 1.00 61.97 262 MET A CA 1
ATOM 2066 C C . MET A 1 262 ? -9.860 -10.938 21.519 1.00 61.97 262 MET A C 1
ATOM 2068 O O . MET A 1 262 ? -8.765 -10.371 21.502 1.00 61.97 262 MET A O 1
ATOM 2072 N N . LEU A 1 263 ? -10.719 -10.796 22.523 1.00 64.81 263 LEU A N 1
ATOM 2073 C CA . LEU A 1 263 ? -10.466 -10.001 23.723 1.00 64.81 263 LEU A CA 1
ATOM 2074 C C . LEU A 1 263 ? -9.168 -10.395 24.439 1.00 64.81 263 LEU A C 1
ATOM 2076 O O . LEU A 1 263 ? -8.487 -9.542 25.001 1.00 64.81 263 LEU A O 1
ATOM 2080 N N . SER A 1 264 ? -8.790 -11.673 24.385 1.00 65.75 264 SER A N 1
ATOM 2081 C CA . SER A 1 264 ? -7.501 -12.163 24.882 1.00 65.75 264 SER A CA 1
ATOM 2082 C C . SER A 1 264 ? -6.319 -11.534 24.136 1.00 65.75 264 SER A C 1
ATOM 2084 O O . SER A 1 264 ? -5.374 -11.084 24.778 1.00 65.75 264 SER A O 1
ATOM 2086 N N . THR A 1 265 ? -6.396 -11.424 22.806 1.00 65.19 265 THR A N 1
ATOM 2087 C CA . THR A 1 265 ? -5.371 -10.792 21.963 1.00 65.19 265 THR A CA 1
ATOM 2088 C C . THR A 1 265 ? -5.247 -9.300 22.256 1.00 65.19 265 THR A C 1
ATOM 2090 O O . THR A 1 265 ? -4.130 -8.795 22.343 1.00 65.19 265 THR A O 1
ATOM 2093 N N . LEU A 1 266 ? -6.371 -8.610 22.483 1.00 62.94 266 LEU A N 1
ATOM 2094 C CA . LEU A 1 266 ? -6.373 -7.218 22.942 1.00 62.94 266 LEU A CA 1
ATOM 2095 C C . LEU A 1 266 ? -5.668 -7.102 24.304 1.00 62.94 266 LEU A C 1
ATOM 2097 O O . LEU A 1 266 ? -4.700 -6.357 24.423 1.00 62.94 266 LEU A O 1
ATOM 2101 N N . LYS A 1 267 ? -6.058 -7.904 25.307 1.00 66.44 267 LYS A N 1
ATOM 2102 C CA . LYS A 1 267 ? -5.458 -7.893 26.659 1.00 66.44 267 LYS A CA 1
ATOM 2103 C C . LYS A 1 267 ? -3.936 -8.082 26.641 1.00 66.44 267 LYS A C 1
ATOM 2105 O O . LYS A 1 267 ? -3.220 -7.304 27.259 1.00 66.44 267 LYS A O 1
ATOM 2110 N N . THR A 1 268 ? -3.408 -9.053 25.895 1.00 62.84 268 THR A N 1
ATOM 2111 C CA . THR A 1 268 ? -1.950 -9.290 25.818 1.00 62.84 268 THR A CA 1
ATOM 2112 C C . THR A 1 268 ? -1.178 -8.107 25.213 1.00 62.84 268 THR A C 1
ATOM 2114 O O . THR A 1 268 ? 0.025 -7.980 25.424 1.00 62.84 268 THR A O 1
ATOM 2117 N N . LYS A 1 269 ? -1.846 -7.241 24.446 1.00 56.22 269 LYS A N 1
ATOM 2118 C CA . LYS A 1 269 ? -1.227 -6.206 23.609 1.00 56.22 269 LYS A CA 1
ATOM 2119 C C . LYS A 1 269 ? -1.519 -4.772 24.078 1.00 56.22 269 LYS A C 1
ATOM 2121 O O . LYS A 1 269 ? -0.992 -3.840 23.487 1.00 56.22 269 LYS A O 1
ATOM 2126 N N . LEU A 1 270 ? -2.290 -4.588 25.152 1.00 56.78 270 LEU A N 1
ATOM 2127 C CA . LEU A 1 270 ? -2.672 -3.284 25.728 1.00 56.78 270 LEU A CA 1
ATOM 2128 C C . LEU A 1 270 ? -1.638 -2.674 26.691 1.00 56.78 270 LEU A C 1
ATOM 2130 O O . LEU A 1 270 ? -1.832 -1.594 27.235 1.00 56.78 270 LEU A O 1
ATOM 2134 N N . GLN A 1 271 ? -0.500 -3.332 26.897 1.00 56.66 271 GLN A N 1
ATOM 2135 C CA . GLN A 1 271 ? 0.488 -2.916 27.899 1.00 56.66 271 GLN A CA 1
ATOM 2136 C C . GLN A 1 271 ? 1.340 -1.692 27.502 1.00 56.66 271 GLN A C 1
ATOM 2138 O O . GLN A 1 271 ? 2.236 -1.324 28.257 1.00 56.66 271 GLN A O 1
ATOM 2143 N N . TYR A 1 272 ? 1.104 -1.071 26.338 1.00 54.97 272 TYR A N 1
ATOM 2144 C CA . TYR A 1 272 ? 2.135 -0.256 25.683 1.00 54.97 272 TYR A CA 1
ATOM 2145 C C . TYR A 1 272 ? 1.860 1.262 25.610 1.00 54.97 272 TYR A C 1
ATOM 2147 O O . TYR A 1 272 ? 2.826 2.006 25.751 1.00 54.97 272 TYR A O 1
ATOM 2155 N N . THR A 1 273 ? 0.615 1.763 25.465 1.00 63.97 273 THR A N 1
ATOM 2156 C CA . THR A 1 273 ? 0.314 3.221 25.522 1.00 63.97 273 THR A CA 1
ATOM 2157 C C . THR A 1 273 ? -1.139 3.553 25.919 1.00 63.97 273 THR A C 1
ATOM 2159 O O . THR A 1 273 ? -2.044 2.723 25.825 1.00 63.97 273 THR A O 1
ATOM 2162 N N . THR A 1 274 ? -1.376 4.808 26.325 1.00 65.50 274 THR A N 1
ATOM 2163 C CA . THR A 1 274 ? -2.707 5.398 26.559 1.00 65.50 274 THR A CA 1
ATOM 2164 C C . THR A 1 274 ? -3.627 5.306 25.344 1.00 65.50 274 THR A C 1
ATOM 2166 O O . THR A 1 274 ? -4.775 4.891 25.471 1.00 65.50 274 THR A O 1
ATOM 2169 N N . GLU A 1 275 ? -3.128 5.657 24.162 1.00 64.56 275 GLU A N 1
ATOM 2170 C CA . GLU A 1 275 ? -3.914 5.719 22.925 1.00 64.56 275 GLU A CA 1
ATOM 2171 C C . GLU A 1 275 ? -4.421 4.335 22.503 1.00 64.56 275 GLU A C 1
ATOM 2173 O O . GLU A 1 275 ? -5.590 4.186 22.139 1.00 64.56 275 GLU A O 1
ATOM 2178 N N . THR A 1 276 ? -3.588 3.298 22.643 1.00 66.00 276 THR A N 1
ATOM 2179 C CA . THR A 1 276 ? -3.975 1.913 22.343 1.00 66.00 276 THR A CA 1
ATOM 2180 C C . THR A 1 276 ? -5.069 1.417 23.294 1.00 66.00 276 THR A C 1
ATOM 2182 O O . THR A 1 276 ? -5.979 0.703 22.868 1.00 66.00 276 THR A O 1
ATOM 2185 N N . ASN A 1 277 ? -5.032 1.845 24.563 1.00 68.69 277 ASN A N 1
ATOM 2186 C CA . ASN A 1 277 ? -6.066 1.529 25.552 1.00 68.69 277 ASN A CA 1
ATOM 2187 C C . ASN A 1 277 ? -7.418 2.156 25.205 1.00 68.69 277 ASN A C 1
ATOM 2189 O O . ASN A 1 277 ? -8.439 1.469 25.271 1.00 68.69 277 ASN A O 1
ATOM 2193 N N . VAL A 1 278 ? -7.424 3.421 24.772 1.00 69.38 278 VAL A N 1
ATOM 2194 C CA . VAL A 1 278 ? -8.642 4.089 24.286 1.00 69.38 278 VAL A CA 1
ATOM 2195 C C . VAL A 1 278 ? -9.197 3.373 23.056 1.00 69.38 278 VAL A C 1
ATOM 2197 O O . VAL A 1 278 ? -10.391 3.091 22.998 1.00 69.38 278 VAL A O 1
ATOM 2200 N N . CYS A 1 279 ? -8.339 3.006 22.099 1.00 68.56 279 CYS A N 1
ATOM 2201 C CA . CYS A 1 279 ? -8.769 2.307 20.887 1.00 68.56 279 CYS A CA 1
ATOM 2202 C C . CYS A 1 279 ? -9.444 0.963 21.197 1.00 68.56 279 CYS A C 1
ATOM 2204 O O . CYS A 1 279 ? -10.513 0.673 20.659 1.00 68.56 279 CYS A O 1
ATOM 2206 N N . ALA A 1 280 ? -8.872 0.166 22.102 1.00 71.94 280 ALA A N 1
ATOM 2207 C CA . ALA A 1 280 ? -9.463 -1.113 22.485 1.00 71.94 280 ALA A CA 1
ATOM 2208 C C . ALA A 1 280 ? -10.757 -0.964 23.298 1.00 71.94 280 ALA A C 1
ATOM 2210 O O . ALA A 1 280 ? -11.660 -1.783 23.140 1.00 71.94 280 ALA A O 1
ATOM 2211 N N . ALA A 1 281 ? -10.874 0.074 24.134 1.00 71.62 281 ALA A N 1
ATOM 2212 C CA . ALA A 1 281 ? -12.112 0.385 24.847 1.00 71.62 281 ALA A CA 1
ATOM 2213 C C . ALA A 1 281 ? -13.242 0.776 23.883 1.00 71.62 281 ALA A C 1
ATOM 2215 O O . ALA A 1 281 ? -14.337 0.222 23.977 1.00 71.62 281 ALA A O 1
ATOM 2216 N N . VAL A 1 282 ? -12.962 1.661 22.919 1.00 70.94 282 VAL A N 1
ATOM 2217 C CA . VAL A 1 282 ? -13.917 2.051 21.867 1.00 70.94 282 VAL A CA 1
ATOM 2218 C C . VAL A 1 282 ? -14.356 0.832 21.060 1.00 70.94 282 VAL A C 1
ATOM 2220 O O . VAL A 1 282 ? -15.548 0.626 20.856 1.00 70.94 282 VAL A O 1
ATOM 2223 N N . TYR A 1 283 ? -13.413 -0.018 20.649 1.00 7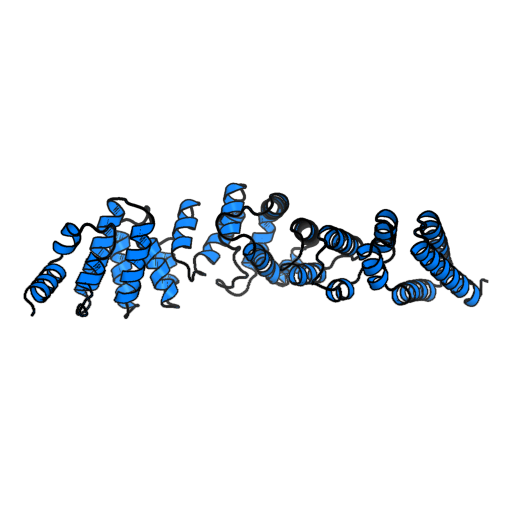3.25 283 TYR A N 1
ATOM 2224 C CA . TYR A 1 283 ? -13.736 -1.252 19.941 1.00 73.25 283 TYR A CA 1
ATOM 2225 C C . TYR A 1 283 ? -14.623 -2.186 20.771 1.00 73.25 283 TYR A C 1
ATOM 2227 O O . TYR A 1 283 ? -15.671 -2.606 20.291 1.00 73.25 283 TYR A O 1
ATOM 2235 N N . ALA A 1 284 ? -14.254 -2.477 22.023 1.00 74.56 284 ALA A N 1
ATOM 2236 C CA . ALA A 1 284 ? -15.031 -3.373 22.881 1.00 74.56 284 ALA A CA 1
ATOM 2237 C C . ALA A 1 284 ? -16.466 -2.871 23.113 1.00 74.56 284 ALA A C 1
ATOM 2239 O O . ALA A 1 284 ? -17.410 -3.664 23.214 1.00 74.56 284 ALA A O 1
ATOM 2240 N N . LEU A 1 285 ? -16.620 -1.547 23.156 1.00 74.44 285 LEU A N 1
ATOM 2241 C CA . LEU A 1 285 ? -17.897 -0.870 23.294 1.00 74.44 285 LEU A CA 1
ATOM 2242 C C . LEU A 1 285 ? -18.745 -0.961 22.015 1.00 74.44 285 LEU A C 1
ATOM 2244 O O . LEU A 1 285 ? -19.911 -1.341 22.083 1.00 74.44 285 LEU A O 1
ATOM 2248 N N . CYS A 1 286 ? -18.164 -0.667 20.851 1.00 70.12 286 CYS A N 1
ATOM 2249 C CA . CYS A 1 286 ? -18.876 -0.659 19.568 1.00 70.12 286 CYS A CA 1
ATOM 2250 C C . CYS A 1 286 ? -19.129 -2.046 18.976 1.00 70.12 286 CYS A C 1
ATOM 2252 O O . CYS A 1 286 ? -20.056 -2.209 18.184 1.00 70.12 286 CYS A O 1
ATOM 2254 N N . SER A 1 287 ? -18.294 -3.018 19.326 1.00 74.06 287 SER A N 1
ATOM 2255 C CA . SER A 1 287 ? -18.316 -4.353 18.753 1.00 74.06 287 SER A CA 1
ATOM 2256 C C . SER A 1 287 ? -19.605 -5.105 19.085 1.00 74.06 287 SER A C 1
ATOM 2258 O O . SER A 1 287 ? -20.000 -5.182 20.250 1.00 74.06 287 SER A O 1
ATOM 2260 N N . ASN A 1 288 ? -20.239 -5.721 18.085 1.00 72.62 288 ASN A N 1
ATOM 2261 C CA . ASN A 1 288 ? -21.483 -6.477 18.286 1.00 72.62 288 ASN A CA 1
ATOM 2262 C C . ASN A 1 288 ? -21.238 -7.923 18.744 1.00 72.62 288 ASN A C 1
ATOM 2264 O O . ASN A 1 288 ? -22.163 -8.574 19.220 1.00 72.62 288 ASN A O 1
ATOM 2268 N N . HIS A 1 289 ? -20.017 -8.446 18.597 1.00 76.00 289 HIS A N 1
ATOM 2269 C CA . HIS A 1 289 ? -19.689 -9.819 19.006 1.00 76.00 289 HIS A CA 1
ATOM 2270 C C . HIS A 1 289 ? -19.122 -9.918 20.421 1.00 76.00 289 HIS A C 1
ATOM 2272 O O . HIS A 1 289 ? -19.030 -11.020 20.958 1.00 76.00 289 HIS A O 1
ATOM 2278 N N . ILE A 1 290 ? -18.722 -8.793 21.011 1.00 76.00 290 ILE A N 1
ATOM 2279 C CA . ILE A 1 290 ? -18.362 -8.739 22.423 1.00 76.00 290 ILE A CA 1
ATOM 2280 C C . ILE A 1 290 ? -19.661 -8.633 23.209 1.00 76.00 290 ILE A C 1
ATOM 2282 O O . ILE A 1 290 ? -20.359 -7.626 23.114 1.00 76.00 290 ILE A O 1
ATOM 2286 N N . ASP A 1 291 ? -19.995 -9.666 23.971 1.00 79.81 291 ASP A N 1
ATOM 2287 C CA . ASP A 1 291 ? -21.165 -9.624 24.841 1.00 79.81 291 ASP A CA 1
ATOM 2288 C C . ASP A 1 291 ? -20.919 -8.753 26.086 1.00 79.81 291 ASP A C 1
ATOM 2290 O O . ASP A 1 291 ? -19.816 -8.264 26.359 1.00 79.81 291 ASP A O 1
ATOM 2294 N N . MET A 1 292 ? -21.983 -8.538 26.852 1.00 76.19 292 MET A N 1
ATOM 2295 C CA . MET A 1 292 ? -21.964 -7.671 28.022 1.00 76.19 292 MET A CA 1
ATOM 2296 C C . MET A 1 292 ? -21.083 -8.215 29.168 1.00 76.19 292 MET A C 1
ATOM 2298 O O . MET A 1 292 ? -20.443 -7.443 29.892 1.00 76.19 292 MET A O 1
ATOM 2302 N N . ALA A 1 293 ? -20.982 -9.540 29.316 1.00 78.44 293 ALA A N 1
ATOM 2303 C CA . ALA A 1 293 ? -20.141 -10.170 30.335 1.00 78.44 293 ALA A CA 1
ATOM 2304 C C . ALA A 1 293 ? -18.652 -10.002 29.995 1.00 78.44 293 ALA A C 1
ATOM 2306 O O . ALA A 1 293 ? -17.862 -9.532 30.817 1.00 78.44 293 ALA A O 1
ATOM 2307 N N . GLN A 1 294 ? -18.290 -10.288 28.745 1.00 80.50 294 GLN A N 1
ATOM 2308 C CA . GLN A 1 294 ? -16.956 -10.100 28.186 1.00 80.50 294 GLN A CA 1
ATOM 2309 C C . GLN A 1 294 ? -16.507 -8.638 28.250 1.00 80.50 294 GLN A C 1
ATOM 2311 O O . GLN A 1 294 ? -15.362 -8.355 28.613 1.00 80.50 294 GLN A O 1
ATOM 2316 N N . PHE A 1 295 ? -17.414 -7.711 27.933 1.00 77.88 295 PHE A N 1
ATOM 2317 C CA . PHE A 1 295 ? -17.170 -6.279 28.041 1.00 77.88 295 PHE A CA 1
ATOM 2318 C C . PHE A 1 295 ? -16.878 -5.869 29.490 1.00 77.88 295 PHE A C 1
ATOM 2320 O O . PHE A 1 295 ? -15.857 -5.240 29.763 1.00 77.88 295 PHE A O 1
ATOM 2327 N N . THR A 1 296 ? -17.706 -6.297 30.443 1.00 73.75 296 THR A N 1
ATOM 2328 C CA . THR A 1 296 ? -17.513 -5.986 31.870 1.00 73.75 296 THR A CA 1
ATOM 2329 C C . THR A 1 296 ? -16.181 -6.520 32.401 1.00 73.75 296 THR A C 1
ATOM 2331 O O . THR A 1 296 ? -15.459 -5.822 33.117 1.00 73.75 296 THR A O 1
ATOM 2334 N N . ASP A 1 297 ? -15.802 -7.740 32.023 1.00 78.62 297 ASP A N 1
ATOM 2335 C CA . ASP A 1 297 ? -14.521 -8.331 32.418 1.00 78.62 297 ASP A CA 1
ATOM 2336 C C . ASP A 1 297 ? -13.316 -7.655 31.754 1.00 78.62 297 ASP A C 1
ATOM 2338 O O . ASP A 1 297 ? -12.207 -7.655 32.298 1.00 78.62 297 ASP A O 1
ATOM 2342 N N . PHE A 1 298 ? -13.508 -7.059 30.580 1.00 76.50 298 PHE A N 1
ATOM 2343 C CA . PHE A 1 298 ? -12.506 -6.214 29.946 1.00 76.50 298 PHE A CA 1
ATOM 2344 C C . PHE A 1 298 ? -12.337 -4.872 30.664 1.00 76.50 298 PHE A C 1
ATOM 2346 O O . PHE A 1 298 ? -11.204 -4.441 30.879 1.00 76.50 298 PHE A O 1
ATOM 2353 N N . LEU A 1 299 ? -13.432 -4.254 31.114 1.00 72.62 299 LEU A N 1
ATOM 2354 C CA . LEU A 1 299 ? -13.382 -3.017 31.896 1.00 72.62 299 LEU A CA 1
ATOM 2355 C C . LEU A 1 299 ? -12.644 -3.198 33.221 1.00 72.62 299 LEU A C 1
ATOM 2357 O O . LEU A 1 299 ? -11.766 -2.400 33.541 1.00 72.62 299 LEU A O 1
ATOM 2361 N N . LYS A 1 300 ? -12.924 -4.286 33.950 1.00 73.31 300 LYS A N 1
ATOM 2362 C CA . LYS A 1 300 ? -12.184 -4.631 35.178 1.00 73.31 300 LYS A CA 1
ATOM 2363 C C . LYS A 1 300 ? -10.681 -4.761 34.919 1.00 73.31 300 LYS A C 1
ATOM 2365 O O . LYS A 1 300 ? -9.874 -4.301 35.721 1.00 73.31 300 LYS A O 1
ATOM 2370 N N . TYR A 1 301 ? -10.305 -5.371 33.793 1.00 74.12 301 TYR A N 1
ATOM 2371 C CA . TYR A 1 301 ? -8.906 -5.506 33.386 1.00 74.12 301 TYR A CA 1
ATOM 2372 C C . TYR A 1 301 ? -8.257 -4.147 33.079 1.00 74.12 301 TYR A C 1
ATOM 2374 O O . TYR A 1 301 ? -7.190 -3.847 33.612 1.00 74.12 301 TYR A O 1
ATOM 2382 N N . LEU A 1 302 ? -8.908 -3.304 32.270 1.00 68.25 302 LEU A N 1
ATOM 2383 C CA . LEU A 1 302 ? -8.405 -1.968 31.936 1.00 68.25 302 LEU A CA 1
ATOM 2384 C C . LEU A 1 302 ? -8.276 -1.066 33.179 1.00 68.25 302 LEU A C 1
ATOM 2386 O O . LEU A 1 302 ? -7.375 -0.227 33.236 1.00 68.25 302 LEU A O 1
ATOM 2390 N N . ALA A 1 303 ? -9.145 -1.236 34.183 1.00 64.50 303 ALA A N 1
ATOM 2391 C CA . ALA A 1 303 ? -9.152 -0.406 35.387 1.00 64.50 303 ALA A CA 1
ATOM 2392 C C . ALA A 1 303 ? -7.915 -0.663 36.258 1.00 64.50 303 ALA A C 1
ATOM 2394 O O . ALA A 1 303 ? -7.429 0.235 36.942 1.00 64.50 303 ALA A O 1
ATOM 2395 N N . GLY A 1 304 ? -7.347 -1.870 36.169 1.00 60.50 304 GLY A N 1
ATOM 2396 C CA . GLY A 1 304 ? -6.078 -2.210 36.808 1.00 60.50 304 GLY A CA 1
ATOM 2397 C C . GLY A 1 304 ? -4.841 -1.613 36.124 1.00 60.50 304 GLY A C 1
ATOM 2398 O O . GLY A 1 304 ? -3.778 -1.577 36.738 1.00 60.50 304 GLY A O 1
ATOM 2399 N N . ILE A 1 305 ? -4.952 -1.149 34.873 1.00 60.41 305 ILE A N 1
ATOM 2400 C CA . ILE A 1 305 ? -3.804 -0.744 34.036 1.00 60.41 305 ILE A CA 1
ATOM 2401 C C . ILE A 1 305 ? -3.777 0.765 33.794 1.00 60.41 305 ILE A C 1
ATOM 2403 O O . ILE A 1 305 ? -2.708 1.366 33.683 1.00 60.41 305 ILE A O 1
ATOM 2407 N N . PHE A 1 306 ? -4.943 1.397 33.718 1.00 59.09 306 PHE A N 1
ATOM 2408 C CA . PHE A 1 306 ? -5.082 2.760 33.237 1.00 59.09 306 PHE A CA 1
ATOM 2409 C C . PHE A 1 306 ? -5.620 3.653 34.369 1.00 59.09 306 PHE A C 1
ATOM 2411 O O . PHE A 1 306 ? -6.647 3.347 34.960 1.00 59.09 306 PHE A O 1
ATOM 2418 N N . LYS A 1 307 ? -4.908 4.733 34.724 1.00 52.72 307 LYS A N 1
ATOM 2419 C CA . LYS A 1 307 ? -5.316 5.681 35.786 1.00 52.72 307 LYS A CA 1
ATOM 2420 C C . LYS A 1 307 ? -6.013 6.962 35.287 1.00 52.72 307 LYS A C 1
ATOM 2422 O O . LYS A 1 307 ? -6.865 7.452 36.024 1.00 52.72 307 LYS A O 1
ATOM 2427 N N . PRO A 1 308 ? -5.766 7.503 34.073 1.00 55.28 308 PRO A N 1
ATOM 2428 C CA . PRO A 1 308 ? -6.528 8.644 33.565 1.00 55.28 308 PRO A CA 1
ATOM 2429 C C . PRO A 1 308 ? -7.731 8.169 32.730 1.00 55.28 308 PRO A C 1
ATOM 2431 O O . PRO A 1 308 ? -7.816 8.418 31.532 1.00 55.28 308 PRO A O 1
ATOM 2434 N N . TRP A 1 309 ? -8.671 7.452 33.356 1.00 58.06 309 TRP A N 1
ATOM 2435 C CA . TRP A 1 309 ? -9.858 6.894 32.680 1.00 58.06 309 TRP A CA 1
ATOM 2436 C C . TRP A 1 309 ? -10.827 7.954 32.141 1.00 58.06 309 TRP A C 1
ATOM 2438 O O . TRP A 1 309 ? -11.544 7.700 31.183 1.00 58.06 309 TRP A O 1
ATOM 2448 N N . MET A 1 310 ? -10.847 9.142 32.740 1.00 54.47 310 MET A N 1
ATOM 2449 C CA . MET A 1 310 ? -11.954 10.097 32.621 1.00 54.47 310 MET A CA 1
ATOM 2450 C C . MET A 1 310 ? -11.981 10.865 31.294 1.00 54.47 310 MET A C 1
ATOM 2452 O O . MET A 1 310 ? -13.034 10.963 30.662 1.00 54.47 310 MET A O 1
ATOM 2456 N N . GLU A 1 311 ? -10.829 11.366 30.841 1.00 55.25 311 GLU A N 1
ATOM 2457 C CA . GLU A 1 311 ? -10.703 12.059 29.548 1.00 55.25 311 GLU A CA 1
ATOM 2458 C C . GLU A 1 311 ? -10.848 11.084 28.374 1.00 55.25 311 GLU A C 1
ATOM 2460 O O . GLU A 1 311 ? -11.557 11.370 27.407 1.00 55.25 311 GLU A O 1
ATOM 2465 N N . ALA A 1 312 ? -10.252 9.895 28.502 1.00 55.12 312 ALA A N 1
ATOM 2466 C CA . ALA A 1 312 ? -10.407 8.798 27.554 1.00 55.12 312 ALA A CA 1
ATOM 2467 C C . ALA A 1 312 ? -11.873 8.357 27.421 1.00 55.12 312 ALA A C 1
ATOM 2469 O O . ALA A 1 312 ? -12.333 8.108 26.306 1.00 55.12 312 ALA A O 1
ATOM 2470 N N . LEU A 1 313 ? -12.628 8.310 28.529 1.00 61.66 313 LEU A N 1
ATOM 2471 C CA . LEU A 1 313 ? -14.054 7.979 28.515 1.00 61.66 313 LEU A CA 1
ATOM 2472 C C . LEU A 1 313 ? -14.880 9.018 27.769 1.00 61.66 313 LEU A C 1
ATOM 2474 O O . LEU A 1 313 ? -15.692 8.661 26.926 1.00 61.66 313 LEU A O 1
ATOM 2478 N N . ALA A 1 314 ? -14.681 10.300 28.084 1.00 55.94 314 ALA A N 1
ATOM 2479 C CA . ALA A 1 314 ? -15.456 11.382 27.489 1.00 55.94 314 ALA A CA 1
ATOM 2480 C C . ALA A 1 314 ? -15.247 11.428 25.969 1.00 55.94 314 ALA A C 1
ATOM 2482 O O . ALA A 1 314 ? -16.203 11.571 25.207 1.00 55.94 314 ALA A O 1
ATOM 2483 N N . GLN A 1 315 ? -14.006 11.222 25.518 1.00 57.69 315 GLN A N 1
ATOM 2484 C CA . GLN A 1 315 ? -13.693 11.089 24.097 1.00 57.69 315 GLN A CA 1
ATOM 2485 C C . GLN A 1 315 ? -14.311 9.824 23.485 1.00 57.69 315 GLN A C 1
ATOM 2487 O O . GLN A 1 315 ? -14.869 9.904 22.395 1.00 57.69 315 GLN A O 1
ATOM 2492 N N . THR A 1 316 ? -14.273 8.690 24.193 1.00 59.66 316 THR A N 1
ATOM 2493 C CA . THR A 1 316 ? -14.862 7.410 23.758 1.00 59.66 316 THR A CA 1
ATOM 2494 C C . THR A 1 316 ? -16.378 7.513 23.592 1.00 59.66 316 THR A C 1
ATOM 2496 O O . THR A 1 316 ? -16.908 7.185 22.537 1.00 59.66 316 THR A O 1
ATOM 2499 N N . CYS A 1 317 ? -17.093 8.040 24.583 1.00 59.69 317 CYS A N 1
ATOM 2500 C CA . CYS A 1 317 ? -18.543 8.187 24.518 1.00 59.69 317 CYS A CA 1
ATOM 2501 C C . CYS A 1 317 ? -18.968 9.222 23.460 1.00 59.69 317 CYS A C 1
ATOM 2503 O O . CYS A 1 317 ? -19.906 8.968 22.707 1.00 59.69 317 CYS A O 1
ATOM 2505 N N . LYS A 1 318 ? -18.243 10.345 23.323 1.00 57.81 318 LYS A N 1
ATOM 2506 C CA . LYS A 1 318 ? -18.495 11.349 22.271 1.00 57.81 318 LYS A CA 1
ATOM 2507 C C . LYS A 1 318 ? -18.258 10.798 20.866 1.00 57.81 318 LYS A C 1
ATOM 2509 O O . LYS A 1 318 ? -18.997 11.116 19.942 1.00 57.81 318 LYS A O 1
ATOM 2514 N N . ALA A 1 319 ? -17.222 9.985 20.700 1.00 55.84 319 ALA A N 1
ATOM 2515 C CA . ALA A 1 319 ? -16.930 9.298 19.456 1.00 55.84 319 ALA A CA 1
ATOM 2516 C C . ALA A 1 319 ? -18.118 8.392 19.063 1.00 55.84 319 ALA A C 1
ATOM 2518 O O . ALA A 1 319 ? -18.616 8.464 17.943 1.00 55.84 319 ALA A O 1
ATOM 2519 N N . ILE A 1 320 ? -18.634 7.608 20.007 1.00 56.59 320 ILE A N 1
ATOM 2520 C CA . ILE A 1 320 ? -19.638 6.556 19.778 1.00 56.59 320 ILE A CA 1
ATOM 2521 C C . ILE A 1 320 ? -21.042 7.102 19.540 1.00 56.59 320 ILE A C 1
ATOM 2523 O O . ILE A 1 320 ? -21.737 6.608 18.653 1.00 56.59 320 ILE A O 1
ATOM 2527 N N . ALA A 1 321 ? -21.400 8.185 20.228 1.00 55.62 321 ALA A N 1
ATOM 2528 C CA . ALA A 1 321 ? -22.585 8.996 19.956 1.00 55.62 321 ALA A CA 1
ATOM 2529 C C . ALA A 1 321 ? -22.762 9.362 18.468 1.00 55.62 321 ALA A C 1
ATOM 2531 O O . ALA A 1 321 ? -23.884 9.438 17.965 1.00 55.62 321 ALA A O 1
ATOM 2532 N N . ILE A 1 322 ? -21.651 9.569 17.754 1.00 52.66 322 ILE A N 1
ATOM 2533 C CA . ILE A 1 322 ? -21.636 9.949 16.337 1.00 52.66 322 ILE A CA 1
ATOM 2534 C C . ILE A 1 322 ? -21.792 8.721 15.415 1.00 52.66 322 ILE A C 1
ATOM 2536 O O . ILE A 1 322 ? -22.231 8.871 14.276 1.00 52.66 322 ILE A O 1
ATOM 2540 N N . ALA A 1 323 ? -21.445 7.511 15.871 1.00 49.16 323 ALA A N 1
ATOM 2541 C CA . ALA A 1 323 ? -21.150 6.389 14.980 1.00 49.16 323 ALA A CA 1
ATOM 2542 C C . ALA A 1 323 ? -22.297 5.402 14.714 1.00 49.16 323 ALA A C 1
ATOM 254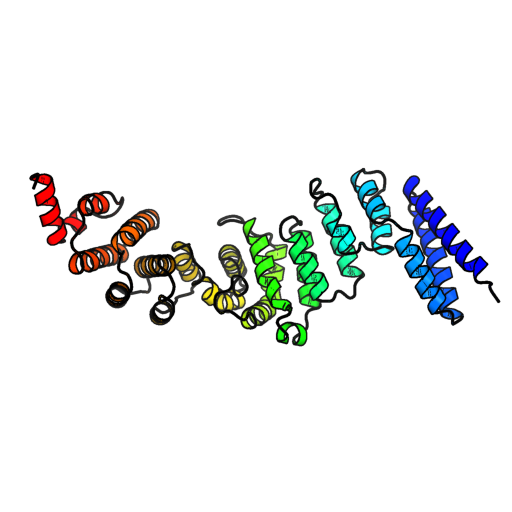4 O O . ALA A 1 323 ? -22.366 4.939 13.580 1.00 49.16 323 ALA A O 1
ATOM 2545 N N . GLN A 1 324 ? -23.174 5.064 15.673 1.00 53.31 324 GLN A N 1
ATOM 2546 C CA . GLN A 1 324 ? -24.407 4.274 15.446 1.00 53.31 324 GLN A CA 1
ATOM 2547 C C . GLN A 1 324 ? -25.200 4.047 16.750 1.00 53.31 324 GLN A C 1
ATOM 2549 O O . GLN A 1 324 ? -24.655 4.199 17.836 1.00 53.31 324 GLN A O 1
ATOM 2554 N N . ARG A 1 325 ? -26.497 3.713 16.632 1.00 53.91 325 ARG A N 1
ATOM 2555 C CA . ARG A 1 325 ? -27.454 3.547 17.746 1.00 53.91 325 ARG A CA 1
ATOM 2556 C C . ARG A 1 325 ? -27.975 2.105 17.810 1.00 53.91 325 ARG A C 1
ATOM 2558 O O . ARG A 1 325 ? -28.690 1.691 16.900 1.00 53.91 325 ARG A O 1
ATOM 2565 N N . ASN A 1 326 ? -27.656 1.368 18.875 1.00 66.06 326 ASN A N 1
ATOM 2566 C CA . ASN A 1 326 ? -28.244 0.058 19.189 1.00 66.06 326 ASN A CA 1
ATOM 2567 C C . ASN A 1 326 ? -28.392 -0.119 20.717 1.00 66.06 326 ASN A C 1
ATOM 2569 O O . ASN A 1 326 ? -27.565 0.386 21.474 1.00 66.06 326 ASN A O 1
ATOM 2573 N N . GLU A 1 327 ? -29.405 -0.858 21.174 1.00 64.62 327 GLU A N 1
ATOM 2574 C CA . GLU A 1 327 ? -29.708 -1.096 22.599 1.00 64.62 327 GLU A CA 1
ATOM 2575 C C . GLU A 1 327 ? -28.527 -1.734 23.350 1.00 64.62 327 GLU A C 1
ATOM 2577 O O . GLU A 1 327 ? -28.136 -1.254 24.413 1.00 64.62 327 GLU A O 1
ATOM 2582 N N . LEU A 1 328 ? -27.862 -2.728 22.746 1.00 68.44 328 LEU A N 1
ATOM 2583 C CA . LEU A 1 328 ? -26.671 -3.372 23.321 1.00 68.44 328 LEU A CA 1
ATOM 2584 C C . LEU A 1 328 ? -25.525 -2.374 23.577 1.00 68.44 328 LEU A C 1
ATOM 2586 O O . LEU A 1 328 ? -24.751 -2.529 24.521 1.00 68.44 328 LEU A O 1
ATOM 2590 N N . GLN A 1 329 ? -25.395 -1.339 22.742 1.00 70.81 329 GLN A N 1
ATOM 2591 C CA . GLN A 1 329 ? -24.370 -0.312 22.930 1.00 70.81 329 GLN A CA 1
ATOM 2592 C C . GLN A 1 329 ? -24.728 0.614 24.097 1.00 70.81 329 GLN A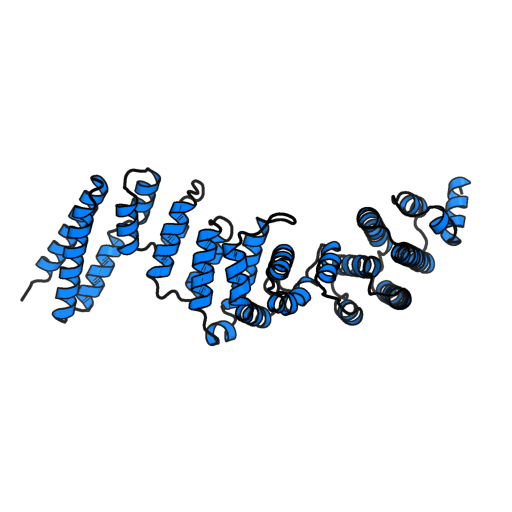 C 1
ATOM 2594 O O . GLN A 1 329 ? -23.839 0.956 24.873 1.00 70.81 329 GLN A O 1
ATOM 2599 N N . ASN A 1 330 ? -26.008 0.950 24.289 1.00 70.38 330 ASN A N 1
ATOM 2600 C CA . ASN A 1 330 ? -26.466 1.737 25.441 1.00 70.38 330 ASN A CA 1
ATOM 2601 C C . ASN A 1 330 ? -26.191 1.015 26.770 1.00 70.38 330 ASN A C 1
ATOM 2603 O O . ASN A 1 330 ? -25.691 1.629 27.715 1.00 70.38 330 ASN A O 1
ATOM 2607 N N . GLU A 1 331 ? -26.430 -0.298 26.833 1.00 72.12 331 GLU A N 1
ATOM 2608 C CA . GLU A 1 331 ? -26.119 -1.115 28.015 1.00 72.12 331 GLU A CA 1
ATOM 2609 C C . GLU A 1 331 ? -24.618 -1.133 28.332 1.00 72.12 331 GLU A C 1
ATOM 2611 O O . GLU A 1 331 ? -24.207 -0.930 29.480 1.00 72.12 331 GLU A O 1
ATOM 2616 N N . LYS A 1 332 ? -23.772 -1.304 27.309 1.00 75.75 332 LYS A N 1
ATOM 2617 C CA . LYS A 1 332 ? -22.315 -1.249 27.476 1.00 75.75 332 LYS A CA 1
ATOM 2618 C C . LYS A 1 332 ? -21.831 0.147 27.883 1.00 75.75 332 LYS A C 1
ATOM 2620 O O . LYS A 1 332 ? -20.969 0.260 28.751 1.00 75.75 332 LYS A O 1
ATOM 2625 N N . ILE A 1 333 ? -22.395 1.219 27.324 1.00 72.44 333 ILE A N 1
ATOM 2626 C CA . ILE A 1 333 ? -22.094 2.603 27.729 1.00 72.44 333 ILE A CA 1
ATOM 2627 C C . ILE A 1 333 ? -22.438 2.799 29.210 1.00 72.44 333 ILE A C 1
ATOM 2629 O O . ILE A 1 333 ? -21.625 3.322 29.974 1.00 72.44 333 ILE A O 1
ATOM 2633 N N . ARG A 1 334 ? -23.608 2.328 29.648 1.00 71.38 334 ARG A N 1
ATOM 2634 C CA . ARG A 1 334 ? -24.029 2.402 31.051 1.00 71.38 334 ARG A CA 1
ATOM 2635 C C . ARG A 1 334 ? -23.060 1.664 31.972 1.00 71.38 334 ARG A C 1
ATOM 2637 O O . ARG A 1 334 ? -22.637 2.206 32.992 1.00 71.38 334 ARG A O 1
ATOM 2644 N N . ALA A 1 335 ? -22.666 0.448 31.610 1.00 71.06 335 ALA A N 1
ATOM 2645 C CA . ALA A 1 335 ? -21.731 -0.341 32.404 1.00 71.06 335 ALA A CA 1
ATOM 2646 C C . ALA A 1 335 ? -20.315 0.239 32.447 1.00 71.06 335 ALA A C 1
ATOM 2648 O O . ALA A 1 335 ? -19.634 0.138 33.472 1.00 71.06 335 ALA A O 1
ATOM 2649 N N . LEU A 1 336 ? -19.889 0.887 31.362 1.00 72.44 336 LEU A N 1
ATOM 2650 C CA . LEU A 1 336 ? -18.664 1.671 31.317 1.00 72.44 336 LEU A CA 1
ATOM 2651 C C . LEU A 1 336 ? -18.710 2.807 32.344 1.00 72.44 336 LEU A C 1
ATOM 2653 O O . LEU A 1 336 ? -17.822 2.889 33.191 1.00 72.44 336 LEU A O 1
ATOM 2657 N N . ILE A 1 337 ? -19.769 3.621 32.322 1.00 69.19 337 ILE A N 1
ATOM 2658 C CA . ILE A 1 337 ? -19.967 4.737 33.258 1.00 69.19 337 ILE A CA 1
ATOM 2659 C C . ILE A 1 337 ? -20.014 4.236 34.711 1.00 69.19 337 ILE A C 1
ATOM 2661 O O . ILE A 1 337 ? -19.314 4.779 35.566 1.00 69.19 337 ILE A O 1
ATOM 2665 N N . LEU A 1 338 ? -20.771 3.170 34.992 1.00 70.19 338 LEU A N 1
ATOM 2666 C CA . LEU A 1 338 ? -20.843 2.546 36.320 1.00 70.19 338 LEU A CA 1
ATOM 2667 C C . LEU A 1 338 ? -19.470 2.078 36.816 1.00 70.19 338 LEU A C 1
ATOM 2669 O O . LEU A 1 338 ? -19.097 2.349 37.958 1.00 70.19 338 LEU A O 1
ATOM 2673 N N . SER A 1 339 ? -18.699 1.414 35.953 1.00 66.31 339 SER A N 1
ATOM 2674 C CA . SER A 1 339 ? -17.363 0.920 36.300 1.00 66.31 339 SER A CA 1
ATOM 2675 C C . SER A 1 339 ? -16.425 2.075 36.662 1.00 66.31 339 SER A C 1
ATOM 2677 O O . SER A 1 339 ? -15.735 2.002 37.676 1.00 66.31 339 SER A O 1
ATOM 2679 N N . VAL A 1 340 ? -16.464 3.178 35.908 1.00 62.38 340 VAL A N 1
ATOM 2680 C CA . VAL A 1 340 ? -15.668 4.389 36.183 1.00 62.38 340 VAL A CA 1
ATOM 2681 C C . VAL A 1 340 ? -16.041 5.014 37.527 1.00 62.38 340 VAL A C 1
ATOM 2683 O O . VAL A 1 340 ? -15.170 5.287 38.359 1.00 62.38 340 VAL A O 1
ATOM 2686 N N . CYS A 1 341 ? -17.343 5.216 37.748 1.00 63.16 341 CYS A N 1
ATOM 2687 C CA . CYS A 1 341 ? -17.855 5.890 38.937 1.00 63.16 341 CYS A CA 1
ATOM 2688 C C . CYS A 1 341 ? -17.661 5.052 40.211 1.00 63.16 341 CYS A C 1
ATOM 2690 O O . CYS A 1 341 ? -17.553 5.608 41.297 1.00 63.16 341 CYS A O 1
ATOM 2692 N N . SER A 1 342 ? -17.561 3.724 40.087 1.00 64.62 342 SER A N 1
ATOM 2693 C CA . SER A 1 342 ? -17.274 2.828 41.215 1.00 64.62 342 SER A CA 1
ATOM 2694 C C . SER A 1 342 ? -15.813 2.852 41.689 1.00 64.62 342 SER A C 1
ATOM 2696 O O . SER A 1 342 ? -15.531 2.432 42.810 1.00 64.62 342 SER A O 1
ATOM 2698 N N . MET A 1 343 ? -14.876 3.331 40.860 1.00 55.38 343 MET A N 1
ATOM 2699 C CA . MET A 1 343 ? -13.432 3.207 41.115 1.00 55.38 343 MET A CA 1
ATOM 2700 C C . MET A 1 343 ? -12.708 4.535 41.367 1.00 55.38 343 MET A C 1
ATOM 2702 O O . MET A 1 343 ? -11.522 4.530 41.697 1.00 55.38 343 MET A O 1
ATOM 2706 N N . SER A 1 344 ? -13.382 5.680 41.233 1.00 57.31 344 SER A N 1
ATOM 2707 C CA . SER A 1 344 ? -12.743 6.994 41.368 1.00 57.31 344 SER A CA 1
ATOM 2708 C C . SER A 1 344 ? -13.667 8.047 41.985 1.00 57.31 344 SER A C 1
ATOM 2710 O O . SER A 1 344 ? -14.887 7.964 41.874 1.00 57.31 344 SER A O 1
ATOM 2712 N N . ARG A 1 345 ? -13.084 9.059 42.649 1.00 60.75 345 ARG A N 1
ATOM 2713 C CA . ARG A 1 345 ? -13.823 10.280 43.008 1.00 60.75 345 ARG A CA 1
ATOM 2714 C C . ARG A 1 345 ? -14.165 11.008 41.715 1.00 60.75 345 ARG A C 1
ATOM 2716 O O . ARG A 1 345 ? -13.257 11.366 40.967 1.00 60.75 345 ARG A O 1
ATOM 2723 N N . ILE A 1 346 ? -15.454 11.219 41.478 1.00 62.41 346 ILE A N 1
ATOM 2724 C CA . ILE A 1 346 ? -15.950 11.928 40.303 1.00 62.41 346 ILE A CA 1
ATOM 2725 C C . ILE A 1 346 ? -15.445 13.383 40.376 1.00 62.41 346 ILE A C 1
ATOM 2727 O O . ILE A 1 346 ? -15.757 14.083 41.339 1.00 62.41 346 ILE A O 1
ATOM 2731 N N . PRO A 1 347 ? -14.625 13.847 39.420 1.00 59.25 347 PRO A N 1
ATOM 2732 C CA . PRO A 1 347 ? -14.148 15.211 39.378 1.00 59.25 347 PRO A CA 1
ATOM 2733 C C . PRO A 1 347 ? -15.311 16.174 39.091 1.00 59.25 347 PRO A C 1
ATOM 2735 O O . PRO A 1 347 ? -16.272 15.806 38.404 1.00 59.25 347 PRO A O 1
ATOM 2738 N N . PRO A 1 348 ? -15.218 17.419 39.587 1.00 60.00 348 PRO A N 1
ATOM 2739 C CA . PRO A 1 348 ? -16.247 18.430 39.372 1.00 60.00 348 PRO A CA 1
ATOM 2740 C C . PRO A 1 348 ? -16.505 18.655 37.872 1.00 60.00 348 PRO A C 1
ATOM 2742 O O . PRO A 1 348 ? -15.562 18.741 37.088 1.00 60.00 348 PRO A O 1
ATOM 2745 N N . GLY A 1 349 ? -17.777 18.748 37.467 1.00 59.41 349 GLY A N 1
ATOM 2746 C CA . GLY A 1 349 ? -18.192 18.994 36.075 1.00 59.41 349 GLY A CA 1
ATOM 2747 C C . GLY A 1 349 ? -18.270 17.755 35.174 1.00 59.41 349 GLY A C 1
ATOM 2748 O O . GLY A 1 349 ? -18.767 17.838 34.051 1.00 59.41 349 GLY A O 1
ATOM 2749 N N . TYR A 1 350 ? -17.835 16.588 35.654 1.00 66.69 350 TYR A N 1
ATOM 2750 C CA . TYR A 1 350 ? -17.942 15.340 34.900 1.00 66.69 350 TYR A CA 1
ATOM 2751 C C . TYR A 1 350 ? -19.385 14.857 34.653 1.00 66.69 350 TYR A C 1
ATOM 2753 O O . TYR A 1 350 ? -19.671 14.443 33.529 1.00 66.69 350 TYR A O 1
ATOM 2761 N N . PRO A 1 351 ? -20.325 14.947 35.617 1.00 67.75 351 PRO A N 1
ATOM 2762 C CA . PRO A 1 351 ? -21.727 14.620 35.355 1.00 67.75 351 PRO A CA 1
ATOM 2763 C C . PRO A 1 351 ? -22.332 15.497 34.248 1.00 67.75 351 PRO A C 1
ATOM 2765 O O . PRO A 1 351 ? -22.978 14.978 33.339 1.00 67.75 351 PRO A O 1
ATOM 2768 N N . GLN A 1 352 ? -22.046 16.807 34.249 1.00 64.94 352 GLN A N 1
ATOM 2769 C CA . GLN A 1 352 ? -22.456 17.717 33.172 1.00 64.94 352 GLN A CA 1
ATOM 2770 C C . GLN A 1 352 ? -21.827 17.337 31.825 1.00 64.94 352 GLN A C 1
ATOM 2772 O O . GLN A 1 352 ? -22.509 17.383 30.802 1.00 64.94 352 GLN A O 1
ATOM 2777 N N . ALA A 1 353 ? -20.557 16.916 31.812 1.00 62.88 353 ALA A N 1
ATOM 2778 C CA . ALA A 1 353 ? -19.902 16.432 30.601 1.00 62.88 353 ALA A CA 1
ATOM 2779 C C . ALA A 1 353 ? -20.590 15.175 30.043 1.00 62.88 353 ALA A C 1
ATOM 2781 O O . ALA A 1 353 ? -20.833 15.120 28.841 1.00 62.88 353 ALA A O 1
ATOM 2782 N N . LEU A 1 354 ? -20.972 14.213 30.893 1.00 63.97 354 LEU A N 1
ATOM 2783 C CA . LEU A 1 354 ? -21.703 13.006 30.484 1.00 63.97 354 LEU A CA 1
ATOM 2784 C C . LEU A 1 354 ? -23.093 13.329 29.916 1.00 63.97 354 LEU A C 1
ATOM 2786 O O . LEU A 1 354 ? -23.472 12.788 28.881 1.00 63.97 354 LEU A O 1
ATOM 2790 N N . LEU A 1 355 ? -23.825 14.253 30.545 1.00 65.56 355 LEU A N 1
ATOM 2791 C CA . LEU A 1 355 ? -25.136 14.719 30.070 1.00 65.56 355 LEU A CA 1
ATOM 2792 C C . LEU A 1 355 ? -25.087 15.532 28.770 1.00 65.56 355 LEU A C 1
ATOM 2794 O O . LEU A 1 355 ? -26.117 15.712 28.116 1.00 65.56 355 LEU A O 1
ATOM 2798 N N . SER A 1 356 ? -23.917 16.082 28.441 1.00 64.25 356 SER A N 1
ATOM 2799 C CA . SER A 1 356 ? -23.677 16.859 27.220 1.00 64.25 356 SER A CA 1
ATOM 2800 C C . SER A 1 356 ? -23.318 15.992 26.009 1.00 64.25 356 SER A C 1
ATOM 2802 O O . SER A 1 356 ? -23.094 16.516 24.920 1.00 64.25 356 SER A O 1
ATOM 2804 N N . ILE A 1 357 ? -23.247 14.670 26.189 1.00 58.19 357 ILE A N 1
ATOM 2805 C CA . ILE A 1 357 ? -22.985 13.725 25.107 1.00 58.19 357 ILE A CA 1
ATOM 2806 C C . ILE A 1 357 ? -24.297 13.477 24.368 1.00 58.19 357 ILE A C 1
ATOM 2808 O O . ILE A 1 357 ? -25.205 12.824 24.882 1.00 58.19 357 ILE A O 1
ATOM 2812 N N . ASP A 1 358 ? -24.380 13.993 23.144 1.00 52.12 358 ASP A N 1
ATOM 2813 C CA . ASP A 1 358 ? -25.525 13.770 22.266 1.00 52.12 358 ASP A CA 1
ATOM 2814 C C . ASP A 1 358 ? -25.801 12.268 22.091 1.00 52.12 358 ASP A C 1
ATOM 2816 O O . ASP A 1 358 ? -24.910 11.496 21.762 1.00 52.12 358 ASP A O 1
ATOM 2820 N N . GLY A 1 359 ? -27.046 11.833 22.290 1.00 52.31 359 GLY A N 1
ATOM 2821 C CA . GLY A 1 359 ? -27.455 10.442 22.054 1.00 52.31 359 GLY A CA 1
ATOM 2822 C C . GLY A 1 359 ? -27.344 9.490 23.248 1.00 52.31 359 GLY A C 1
ATOM 2823 O O . GLY A 1 359 ? -27.826 8.368 23.133 1.00 52.31 359 GLY A O 1
ATOM 2824 N N . LEU A 1 360 ? -26.801 9.922 24.390 1.00 60.28 360 LEU A N 1
ATOM 2825 C CA . LEU A 1 360 ? -27.022 9.223 25.657 1.00 60.28 360 LEU A CA 1
ATOM 2826 C C . LEU A 1 360 ? -28.381 9.637 26.237 1.00 60.28 360 LEU A C 1
ATOM 2828 O O . LEU A 1 360 ? -28.658 10.827 26.401 1.00 60.28 360 LEU A O 1
ATOM 2832 N N . GLU A 1 361 ? -29.227 8.668 26.580 1.00 65.69 361 GLU A N 1
ATOM 2833 C CA . GLU A 1 361 ? -30.475 8.956 27.286 1.00 65.69 361 GLU A CA 1
ATOM 2834 C C . GLU A 1 361 ? -30.165 9.480 28.691 1.00 65.69 361 GLU A C 1
ATOM 2836 O O . GLU A 1 361 ? -29.534 8.796 29.497 1.00 65.69 361 GLU A O 1
ATOM 2841 N N . ARG A 1 362 ? -30.605 10.709 28.992 1.00 65.88 362 ARG A N 1
ATOM 2842 C CA . ARG A 1 362 ? -30.360 11.351 30.294 1.00 65.88 362 ARG A CA 1
ATOM 2843 C C . ARG A 1 362 ? -30.905 10.523 31.450 1.00 65.88 362 ARG A C 1
ATOM 2845 O O . ARG A 1 362 ? -30.229 10.396 32.466 1.00 65.88 362 ARG A O 1
ATOM 2852 N N . ASP A 1 363 ? -32.072 9.921 31.256 1.00 65.81 363 ASP A N 1
ATOM 2853 C CA . ASP A 1 363 ? -32.727 9.079 32.256 1.00 65.81 363 ASP A CA 1
ATOM 2854 C C . ASP A 1 363 ? -31.841 7.874 32.614 1.00 65.81 363 ASP A C 1
ATOM 2856 O O . ASP A 1 363 ? -31.592 7.616 33.789 1.00 65.81 363 ASP A O 1
ATOM 2860 N N . SER A 1 364 ? -31.209 7.247 31.615 1.00 62.41 364 SER A N 1
ATOM 2861 C CA . SER A 1 364 ? -30.251 6.149 31.813 1.00 62.41 364 SER A CA 1
ATOM 2862 C C . SER A 1 364 ? -29.000 6.547 32.620 1.00 62.41 364 SER A C 1
ATOM 2864 O O . SER A 1 364 ? -28.415 5.704 33.302 1.00 62.41 364 SER A O 1
ATOM 2866 N N . ILE A 1 365 ? -28.566 7.814 32.558 1.00 64.25 365 ILE A N 1
ATOM 2867 C CA . ILE A 1 365 ? -27.439 8.333 33.361 1.00 64.25 365 ILE A CA 1
ATOM 2868 C C . ILE A 1 365 ? -27.890 8.637 34.790 1.00 64.25 365 ILE A C 1
ATOM 2870 O O . ILE A 1 365 ? -27.179 8.317 35.741 1.00 64.25 365 ILE A O 1
ATOM 2874 N N . LEU A 1 366 ? -29.061 9.256 34.943 1.00 65.81 366 LEU A N 1
ATOM 2875 C CA . LEU A 1 366 ? -29.634 9.630 36.239 1.00 65.81 366 LEU A CA 1
ATOM 2876 C C . LEU A 1 366 ? -30.057 8.411 37.070 1.00 65.81 366 LEU A C 1
ATOM 2878 O O . LEU A 1 366 ? -30.152 8.504 38.286 1.00 65.81 366 LEU A O 1
ATOM 2882 N N . GLU A 1 367 ? -30.235 7.247 36.450 1.00 67.75 367 GLU A N 1
ATOM 2883 C CA . GLU A 1 367 ? -30.399 5.980 37.169 1.00 67.75 367 GLU A CA 1
ATOM 2884 C C . GLU A 1 367 ? -29.126 5.514 37.900 1.00 67.75 367 GLU A C 1
ATOM 2886 O O . GLU A 1 367 ? -29.180 4.569 38.690 1.00 67.75 367 GLU A O 1
ATOM 2891 N N . ILE A 1 368 ? -27.966 6.128 37.644 1.00 66.38 368 ILE A N 1
ATOM 2892 C CA . ILE A 1 368 ? -26.714 5.804 38.330 1.00 66.38 368 ILE A CA 1
ATOM 2893 C C . ILE A 1 368 ? -26.648 6.617 39.638 1.00 66.38 368 ILE A C 1
ATOM 2895 O O . ILE A 1 368 ? -26.444 7.833 39.572 1.00 66.38 368 ILE A O 1
ATOM 2899 N N . PRO A 1 369 ? -26.745 5.983 40.830 1.00 67.31 369 PRO A N 1
ATOM 2900 C CA . PRO A 1 369 ? -26.974 6.697 42.094 1.00 67.31 369 PRO A CA 1
ATOM 2901 C C . PRO A 1 369 ? -25.937 7.782 42.392 1.00 67.31 369 PRO A C 1
ATOM 2903 O O . PRO A 1 369 ? -26.283 8.912 42.710 1.00 67.31 369 PRO A O 1
ATOM 2906 N N . ILE A 1 370 ? -24.655 7.474 42.187 1.00 67.50 370 ILE A N 1
ATOM 2907 C CA . ILE A 1 370 ? -23.559 8.409 42.466 1.00 67.50 370 ILE A CA 1
ATOM 2908 C C . ILE A 1 370 ? -23.543 9.616 41.511 1.00 67.50 370 ILE A C 1
ATOM 2910 O O . ILE A 1 370 ? -23.129 10.706 41.900 1.00 67.50 370 ILE A O 1
ATOM 2914 N N . LEU A 1 371 ? -24.025 9.462 40.272 1.00 69.19 371 LEU A N 1
ATOM 2915 C CA . LEU A 1 371 ? -24.149 10.572 39.322 1.00 69.19 371 LEU A CA 1
ATOM 2916 C C . LEU A 1 371 ? -25.383 11.419 39.622 1.00 69.19 371 LEU A C 1
ATOM 2918 O O . LEU A 1 371 ? -25.291 12.643 39.573 1.00 69.19 371 LEU A O 1
ATOM 2922 N N . HIS A 1 372 ? -26.495 10.780 39.990 1.00 71.19 372 HIS A N 1
ATOM 2923 C CA . HIS A 1 372 ? -27.706 11.460 40.435 1.00 71.19 372 HIS A CA 1
ATOM 2924 C C . HIS A 1 372 ? -27.458 12.326 41.673 1.00 71.19 372 HIS A C 1
ATOM 2926 O O . HIS A 1 372 ? -27.818 13.499 41.681 1.00 71.19 372 HIS A O 1
ATOM 2932 N N . GLU A 1 373 ? -26.781 11.779 42.685 1.00 69.94 373 GLU A N 1
ATOM 2933 C CA . GLU A 1 373 ? -26.429 12.493 43.916 1.00 69.94 373 GLU A CA 1
ATOM 2934 C C . GLU A 1 373 ? -25.482 13.665 43.650 1.00 69.94 373 GLU A C 1
ATOM 2936 O O . GLU A 1 373 ? -25.700 14.765 44.156 1.00 69.94 373 GLU A O 1
ATOM 2941 N N . THR A 1 374 ? -24.460 13.463 42.812 1.00 68.25 374 THR A N 1
ATOM 2942 C CA . THR A 1 374 ? -23.529 14.541 42.441 1.00 68.25 374 THR A CA 1
ATOM 2943 C C . THR A 1 374 ? -24.254 15.652 41.679 1.00 68.25 374 THR A C 1
ATOM 2945 O O . THR A 1 374 ? -23.979 16.830 41.884 1.00 68.25 374 THR A O 1
ATOM 2948 N N . MET A 1 375 ? -25.206 15.297 40.816 1.00 67.06 375 MET A N 1
ATOM 2949 C CA . MET A 1 375 ? -26.018 16.264 40.087 1.00 67.06 375 MET A CA 1
ATOM 2950 C C . MET A 1 375 ? -26.978 17.046 40.968 1.00 67.06 375 MET A C 1
ATOM 2952 O O . MET A 1 375 ? -27.032 18.264 40.849 1.00 67.06 375 MET A O 1
ATOM 2956 N N . LEU A 1 376 ? -27.687 16.363 41.867 1.00 70.38 376 LEU A N 1
ATOM 2957 C CA . LEU A 1 376 ? -28.508 17.008 42.887 1.00 70.38 376 LEU A CA 1
ATOM 2958 C C . LEU A 1 376 ? -27.667 17.970 43.727 1.00 70.38 376 LEU A C 1
ATOM 2960 O O . LEU A 1 376 ? -28.114 19.079 43.984 1.00 70.38 376 LEU A O 1
ATOM 2964 N N . GLY A 1 377 ? -26.441 17.586 44.096 1.00 66.06 377 GLY A N 1
ATOM 2965 C CA . GLY A 1 377 ? -25.493 18.476 44.769 1.00 66.06 377 GLY A CA 1
ATOM 2966 C C . GLY A 1 377 ? -25.233 19.758 43.974 1.00 66.06 377 GLY A C 1
ATOM 2967 O O . GLY A 1 377 ? -25.460 20.851 44.487 1.00 66.06 377 GLY A O 1
ATOM 2968 N N . VAL A 1 378 ? -24.873 19.629 42.692 1.00 63.19 378 VAL A N 1
ATOM 2969 C CA . VAL A 1 378 ? -24.599 20.786 41.822 1.00 63.19 378 VAL A CA 1
ATOM 2970 C C . VAL A 1 378 ? -25.840 21.657 41.594 1.00 63.19 378 VAL A C 1
ATOM 2972 O O . VAL A 1 378 ? -25.739 22.880 41.683 1.00 63.19 378 VAL A O 1
ATOM 2975 N N . ASP A 1 379 ? -27.005 21.060 41.336 1.00 63.53 379 ASP A N 1
ATOM 2976 C CA . ASP A 1 379 ? -28.265 21.791 41.126 1.00 63.53 379 ASP A CA 1
ATOM 2977 C C . ASP A 1 379 ? -28.729 22.516 42.403 1.00 63.53 379 ASP A C 1
ATOM 2979 O O . ASP A 1 379 ? -29.387 23.555 42.332 1.00 63.53 379 ASP A O 1
ATOM 2983 N N . LEU A 1 380 ? -28.346 22.004 43.578 1.00 66.88 380 LEU A N 1
ATOM 2984 C CA . LEU A 1 380 ? -28.579 22.631 44.881 1.00 66.88 380 LEU A CA 1
ATOM 2985 C C . LEU A 1 380 ? -27.485 23.643 45.277 1.00 66.88 380 LEU A C 1
ATOM 2987 O O . LEU A 1 380 ? -27.619 24.296 46.313 1.00 66.88 380 LEU A O 1
ATOM 2991 N N . GLY A 1 381 ? -26.429 23.805 44.472 1.00 53.12 381 GLY A N 1
ATOM 2992 C CA . GLY A 1 381 ? -25.315 24.721 44.741 1.00 53.12 381 GLY A CA 1
ATOM 2993 C C . GLY A 1 381 ? -24.365 24.271 45.860 1.00 53.12 381 GLY A C 1
ATOM 2994 O O . GLY A 1 381 ? -23.708 25.123 46.462 1.00 53.12 381 GLY A O 1
ATOM 2995 N N . LEU A 1 382 ? -24.326 22.964 46.150 1.00 52.22 382 LEU A N 1
ATOM 2996 C CA . LEU A 1 382 ? -23.427 22.294 47.102 1.00 52.22 382 LEU A CA 1
ATOM 2997 C C . LEU A 1 382 ? -22.158 21.814 46.389 1.00 52.22 382 LEU A C 1
ATOM 2999 O O . LEU A 1 382 ? -21.058 22.088 46.922 1.00 52.22 382 LEU A O 1
#